Protein AF-A0AAP0M4V3-F1 (afdb_monomer)

Mean predicted aligned error: 17.69 Å

Structure (mmCIF, N/CA/C/O backbone):
data_AF-A0AAP0M4V3-F1
#
_entry.id   AF-A0AAP0M4V3-F1
#
loop_
_atom_site.group_PDB
_atom_site.id
_atom_site.type_symbol
_atom_site.label_atom_id
_atom_site.label_alt_id
_atom_site.label_comp_id
_atom_site.label_asym_id
_atom_site.label_entity_id
_atom_site.label_seq_id
_atom_site.pdbx_PDB_ins_code
_atom_site.Cartn_x
_atom_site.Cartn_y
_atom_site.Cartn_z
_atom_site.occupancy
_atom_site.B_iso_or_equiv
_atom_site.auth_seq_id
_atom_site.auth_comp_id
_atom_site.auth_asym_id
_atom_site.auth_atom_id
_atom_site.pdbx_PDB_model_num
ATOM 1 N N . MET A 1 1 ? 2.201 -37.144 -4.167 1.00 40.31 1 MET A N 1
ATOM 2 C CA . MET A 1 1 ? 2.549 -35.732 -4.451 1.00 40.31 1 MET A CA 1
ATOM 3 C C . MET A 1 1 ? 3.069 -34.953 -3.231 1.00 40.31 1 MET A C 1
ATOM 5 O O . MET A 1 1 ? 3.529 -33.841 -3.431 1.00 40.31 1 MET A O 1
ATOM 9 N N . ASN A 1 2 ? 3.127 -35.525 -2.013 1.00 32.38 2 ASN A N 1
ATOM 10 C CA . ASN A 1 2 ? 3.538 -34.787 -0.800 1.00 32.38 2 ASN A CA 1
ATOM 11 C C . ASN A 1 2 ? 5.056 -34.747 -0.514 1.00 32.38 2 ASN A C 1
ATOM 13 O O . ASN A 1 2 ? 5.498 -33.874 0.221 1.00 32.38 2 ASN A O 1
ATOM 17 N N . ASN A 1 3 ? 5.880 -35.606 -1.130 1.00 28.06 3 ASN A N 1
ATOM 18 C CA . ASN A 1 3 ? 7.328 -35.626 -0.847 1.00 28.06 3 ASN A CA 1
ATOM 19 C C . ASN A 1 3 ? 8.138 -34.566 -1.617 1.00 28.06 3 ASN A C 1
ATOM 21 O O . ASN A 1 3 ? 9.244 -34.238 -1.208 1.00 28.06 3 ASN A O 1
ATOM 25 N N . HIS A 1 4 ? 7.597 -33.986 -2.696 1.00 31.80 4 HIS A N 1
ATOM 26 C CA . HIS A 1 4 ? 8.302 -32.944 -3.455 1.00 31.80 4 HIS A CA 1
ATOM 27 C C . HIS A 1 4 ? 8.171 -31.542 -2.838 1.00 31.80 4 HIS A C 1
ATOM 29 O O . HIS A 1 4 ? 9.088 -30.742 -2.991 1.00 31.80 4 HIS A O 1
ATOM 35 N N . LEU A 1 5 ? 7.086 -31.245 -2.107 1.00 36.19 5 LEU A N 1
ATOM 36 C CA . LEU A 1 5 ? 6.945 -29.967 -1.392 1.00 36.19 5 LEU A CA 1
ATOM 37 C C . LEU A 1 5 ? 7.932 -29.851 -0.220 1.00 36.19 5 LEU A C 1
ATOM 39 O O . LEU A 1 5 ? 8.479 -28.775 0.005 1.00 36.19 5 LEU A O 1
ATOM 43 N N . PHE A 1 6 ? 8.202 -30.958 0.479 1.00 33.81 6 PHE A N 1
ATOM 44 C CA . PHE A 1 6 ? 9.084 -30.965 1.649 1.00 33.81 6 PHE A CA 1
ATOM 45 C C . PHE A 1 6 ? 10.558 -30.751 1.266 1.00 33.81 6 PHE A C 1
ATOM 47 O O . PHE A 1 6 ? 11.227 -29.902 1.845 1.00 33.81 6 PHE A O 1
ATOM 54 N N . VAL A 1 7 ? 11.037 -31.435 0.218 1.00 36.97 7 VAL A N 1
ATOM 55 C CA . VAL A 1 7 ? 12.431 -31.324 -0.262 1.00 36.97 7 VAL A CA 1
ATOM 56 C C . VAL A 1 7 ? 12.736 -29.929 -0.834 1.00 36.97 7 VAL A C 1
ATOM 58 O O . VAL A 1 7 ? 13.848 -29.429 -0.689 1.00 36.97 7 VAL A O 1
ATOM 61 N N . LEU A 1 8 ? 11.741 -29.251 -1.416 1.00 39.19 8 LEU A N 1
ATOM 62 C CA . LEU A 1 8 ? 11.894 -27.901 -1.976 1.00 39.19 8 LEU A CA 1
ATOM 63 C C . LEU A 1 8 ? 11.766 -26.781 -0.926 1.00 39.19 8 LEU A C 1
ATOM 65 O O . LEU A 1 8 ? 12.356 -25.715 -1.104 1.00 39.19 8 LEU A O 1
ATOM 69 N N . CYS A 1 9 ? 11.040 -26.998 0.179 1.00 38.00 9 CYS A N 1
ATOM 70 C CA . CYS A 1 9 ? 11.105 -26.095 1.335 1.00 38.00 9 CYS A CA 1
ATOM 71 C C . CYS A 1 9 ? 12.474 -26.166 2.018 1.00 38.00 9 CYS A C 1
ATOM 73 O O . CYS A 1 9 ? 13.000 -25.126 2.409 1.00 38.00 9 CYS A O 1
ATOM 75 N N . SER A 1 10 ? 13.095 -27.350 2.076 1.00 41.62 10 SER A N 1
ATOM 76 C CA . SER A 1 10 ? 14.462 -27.493 2.580 1.00 41.62 10 SER A CA 1
ATOM 77 C C . SER A 1 10 ? 15.468 -26.674 1.773 1.00 41.62 10 SER A C 1
ATOM 79 O O . SER A 1 10 ? 16.358 -26.097 2.369 1.00 41.62 10 SER A O 1
ATOM 81 N N . GLU A 1 11 ? 15.333 -26.520 0.453 1.00 42.53 11 GLU A N 1
ATOM 82 C CA . GLU A 1 11 ? 16.276 -25.695 -0.326 1.00 42.53 11 GLU A CA 1
ATOM 83 C C . GLU A 1 11 ? 16.188 -24.189 -0.021 1.00 42.53 11 GLU A C 1
ATOM 85 O O . GLU A 1 11 ? 17.202 -23.499 -0.093 1.00 42.53 11 GLU A O 1
ATOM 90 N N . LEU A 1 12 ? 15.012 -23.670 0.356 1.00 43.31 12 LEU A N 1
ATOM 91 C CA . LEU A 1 12 ? 14.856 -22.269 0.779 1.00 43.31 12 LEU A CA 1
ATOM 92 C C . LEU A 1 12 ? 15.229 -22.064 2.256 1.00 43.31 12 LEU A C 1
ATOM 94 O O . LEU A 1 12 ? 15.867 -21.066 2.579 1.00 43.31 12 LEU A O 1
ATOM 98 N N . LEU A 1 13 ? 14.897 -23.021 3.127 1.00 43.75 13 LEU A N 1
ATOM 99 C CA . LEU A 1 13 ? 15.265 -23.006 4.550 1.00 43.75 13 LEU A CA 1
ATOM 100 C C . LEU A 1 13 ? 16.761 -23.304 4.770 1.00 43.75 13 LEU A C 1
ATOM 102 O O . LEU A 1 13 ? 17.379 -22.758 5.678 1.00 43.75 13 LEU A O 1
ATOM 106 N N . ASN A 1 14 ? 17.405 -24.090 3.903 1.00 40.88 14 ASN A N 1
ATOM 107 C CA . ASN A 1 14 ? 18.847 -24.354 3.978 1.00 40.88 14 ASN A CA 1
ATOM 108 C C . ASN A 1 14 ? 19.677 -23.092 3.690 1.00 40.88 14 ASN A C 1
ATOM 110 O O . ASN A 1 14 ? 20.791 -22.970 4.202 1.00 40.88 14 ASN A O 1
ATOM 114 N N . TYR A 1 15 ? 19.138 -22.112 2.955 1.00 39.09 15 TYR A N 1
ATOM 115 C CA . TYR A 1 15 ? 19.766 -20.790 2.850 1.00 39.09 15 TYR A CA 1
ATOM 116 C C . TYR A 1 15 ? 19.753 -20.028 4.189 1.00 39.09 15 TYR A C 1
ATOM 118 O O . TYR A 1 15 ? 20.695 -19.282 4.455 1.00 39.09 15 TYR A O 1
ATOM 126 N N . GLU A 1 16 ? 18.761 -20.250 5.060 1.00 37.00 16 GLU A N 1
ATOM 127 C CA . GLU A 1 16 ? 18.712 -19.657 6.408 1.00 37.00 16 GLU A CA 1
ATOM 128 C C . GLU A 1 16 ? 19.732 -20.311 7.358 1.00 37.00 16 GLU A C 1
ATOM 130 O O . GLU A 1 16 ? 20.314 -19.639 8.208 1.00 37.00 16 GLU A O 1
ATOM 135 N N . THR A 1 17 ? 20.060 -21.595 7.162 1.00 34.75 17 THR A N 1
ATOM 136 C CA . THR A 1 17 ? 21.096 -22.277 7.968 1.00 34.75 17 THR A CA 1
ATOM 137 C C . THR A 1 17 ? 22.531 -21.833 7.655 1.00 34.75 17 THR A C 1
ATOM 139 O O . THR A 1 17 ? 23.423 -22.015 8.482 1.00 34.75 17 THR A O 1
ATOM 142 N N . PHE A 1 18 ? 22.772 -21.190 6.505 1.00 32.44 18 PHE A N 1
ATOM 143 C CA . PHE A 1 18 ? 24.094 -20.647 6.159 1.00 32.44 18 PHE A CA 1
ATOM 144 C C . PHE A 1 18 ? 24.380 -19.285 6.818 1.00 32.44 18 PHE A C 1
ATOM 146 O O . PHE A 1 18 ? 25.528 -18.837 6.857 1.00 32.44 18 PHE A O 1
ATOM 153 N N . THR A 1 19 ? 23.361 -18.637 7.392 1.00 38.88 19 THR A N 1
ATOM 154 C CA . THR A 1 19 ? 23.524 -17.471 8.268 1.00 38.88 19 THR A CA 1
ATOM 155 C C . THR A 1 19 ? 23.627 -17.940 9.716 1.00 38.88 19 THR A C 1
ATOM 157 O O . THR A 1 19 ? 22.648 -17.970 10.453 1.00 38.88 19 THR A O 1
ATOM 160 N N . GLY A 1 20 ? 24.828 -18.362 10.116 1.00 34.50 20 GLY A N 1
ATOM 161 C CA . GLY A 1 20 ? 25.091 -18.949 11.427 1.00 34.50 20 GLY A CA 1
ATOM 162 C C . GLY A 1 20 ? 24.580 -18.113 12.606 1.00 34.50 20 GLY A C 1
ATOM 163 O O . GLY A 1 20 ? 25.099 -17.034 12.886 1.00 34.50 20 GLY A O 1
ATOM 164 N N . LYS A 1 21 ? 23.600 -18.672 13.319 1.00 31.06 21 LYS A N 1
ATOM 165 C CA . LYS A 1 21 ? 23.393 -18.643 14.775 1.00 31.06 21 LYS A CA 1
ATOM 166 C C . LYS A 1 21 ? 22.327 -19.706 15.078 1.00 31.06 21 LYS A C 1
ATOM 168 O O . LYS A 1 21 ? 21.297 -19.718 14.422 1.00 31.06 21 LYS A O 1
ATOM 173 N N . TYR A 1 22 ? 22.606 -20.562 16.063 1.00 28.06 22 TYR A N 1
ATOM 174 C CA . TYR A 1 22 ? 21.835 -21.739 16.510 1.00 28.06 22 TYR A CA 1
ATOM 175 C C . TYR A 1 22 ? 22.067 -23.025 15.696 1.00 28.06 22 TYR A C 1
ATOM 177 O O . TYR A 1 22 ? 21.390 -23.314 14.717 1.00 28.06 22 TYR A O 1
ATOM 185 N N . ALA A 1 23 ? 23.037 -23.824 16.151 1.00 24.30 23 ALA A N 1
ATOM 186 C CA . ALA A 1 23 ? 23.144 -25.235 15.799 1.00 24.30 23 ALA A CA 1
ATOM 187 C C . ALA A 1 23 ? 22.183 -26.034 16.693 1.00 24.30 23 ALA A C 1
ATOM 189 O O . ALA A 1 23 ? 22.304 -25.978 17.916 1.00 24.30 23 ALA A O 1
ATOM 190 N N . VAL A 1 24 ? 21.248 -26.768 16.092 1.00 27.89 24 VAL A N 1
ATOM 191 C CA . VAL A 1 24 ? 20.487 -27.825 16.770 1.00 27.89 24 VAL A CA 1
ATOM 192 C C . VAL A 1 24 ? 20.831 -29.132 16.069 1.00 27.89 24 VAL A C 1
ATOM 194 O O . VAL A 1 24 ? 20.554 -29.314 14.886 1.00 27.89 24 VAL A O 1
ATOM 197 N N . THR A 1 25 ? 21.507 -30.011 16.799 1.00 23.36 25 THR A N 1
ATOM 198 C CA . THR A 1 25 ? 21.799 -31.394 16.426 1.00 23.36 25 THR A CA 1
ATOM 199 C C . THR A 1 25 ? 20.491 -32.178 16.328 1.00 23.36 25 THR A C 1
ATOM 201 O O . THR A 1 25 ? 19.715 -32.201 17.279 1.00 23.36 25 THR A O 1
ATOM 204 N N . ILE A 1 26 ? 20.250 -32.831 15.190 1.00 28.89 26 ILE A N 1
ATOM 205 C CA . ILE A 1 26 ? 19.141 -33.775 15.008 1.00 28.89 26 ILE A CA 1
ATOM 206 C C . ILE A 1 26 ? 19.755 -35.170 14.861 1.00 28.89 26 ILE A C 1
ATOM 208 O O . ILE A 1 26 ? 20.420 -35.453 13.865 1.00 28.89 26 ILE A O 1
ATOM 212 N N . GLU A 1 27 ? 19.552 -36.027 15.862 1.00 23.23 27 GLU A N 1
ATOM 213 C CA . GLU A 1 27 ? 19.771 -37.474 15.748 1.00 23.23 27 GLU A CA 1
ATOM 214 C C . GLU A 1 27 ? 18.573 -38.137 15.035 1.00 23.23 27 GLU A C 1
ATOM 216 O O . GLU A 1 27 ? 17.438 -37.672 15.189 1.00 23.23 27 GLU A O 1
ATOM 221 N N . PRO A 1 28 ? 18.779 -39.207 14.244 1.00 27.05 28 PRO A N 1
ATOM 222 C CA . PRO A 1 28 ? 17.706 -39.848 13.486 1.00 27.05 28 PRO A CA 1
ATOM 223 C C . PRO A 1 28 ? 16.912 -40.849 14.350 1.00 27.05 28 PRO A C 1
ATOM 225 O O . PRO A 1 28 ? 17.520 -41.570 15.145 1.00 27.05 28 PRO A O 1
ATOM 228 N N . PRO A 1 29 ? 15.578 -40.980 14.182 1.00 29.59 29 PRO A N 1
ATOM 229 C CA . PRO A 1 29 ? 14.817 -41.999 14.886 1.00 29.59 29 PRO A CA 1
ATOM 230 C C . PRO A 1 29 ? 14.773 -43.329 14.120 1.00 29.59 29 PRO A C 1
ATOM 232 O O . PRO A 1 29 ? 14.753 -43.391 12.891 1.00 29.59 29 PRO A O 1
ATOM 235 N N . VAL A 1 30 ? 14.743 -44.386 14.926 1.00 28.41 30 VAL A N 1
ATOM 236 C CA . VAL A 1 30 ? 14.751 -45.814 14.603 1.00 28.41 30 VAL A CA 1
ATOM 237 C C . VAL A 1 30 ? 13.404 -46.284 14.034 1.00 28.41 30 VAL A C 1
ATOM 239 O O . VAL A 1 30 ? 12.341 -45.951 14.556 1.00 28.41 30 VAL A O 1
ATOM 242 N N . ASP A 1 31 ? 13.473 -47.113 12.991 1.00 26.34 31 ASP A N 1
ATOM 243 C CA . ASP A 1 31 ? 12.357 -47.817 12.353 1.00 26.34 31 ASP A CA 1
ATOM 244 C C . ASP A 1 31 ? 11.609 -48.761 13.309 1.00 26.34 31 ASP A C 1
ATOM 246 O O . ASP A 1 31 ? 12.207 -49.677 13.869 1.00 26.34 31 ASP A O 1
ATOM 250 N N . THR A 1 32 ? 10.275 -48.670 13.360 1.00 26.78 32 THR A N 1
ATOM 251 C CA . THR A 1 32 ? 9.412 -49.844 13.595 1.00 26.78 32 THR A CA 1
ATOM 252 C C . THR A 1 32 ? 8.098 -49.737 12.811 1.00 26.78 32 THR A C 1
ATOM 254 O O . THR A 1 32 ? 7.367 -48.753 12.873 1.00 26.78 32 THR A O 1
ATOM 257 N N . LYS A 1 33 ? 7.812 -50.785 12.030 1.00 26.52 33 LYS A N 1
ATOM 258 C CA . LYS A 1 33 ? 6.595 -50.990 11.229 1.00 26.52 33 LYS A CA 1
ATOM 259 C C . LYS A 1 33 ? 5.472 -51.579 12.090 1.00 26.52 33 LYS A C 1
ATOM 261 O O . LYS A 1 33 ? 5.744 -52.505 12.845 1.00 26.52 33 LYS A O 1
ATOM 266 N N . SER A 1 34 ? 4.210 -51.218 11.831 1.00 25.02 34 SER A N 1
ATOM 267 C CA . SER A 1 34 ? 3.118 -52.207 11.696 1.00 25.02 34 SER A CA 1
ATOM 268 C C . SER A 1 34 ? 1.842 -51.618 11.064 1.00 25.02 34 SER A C 1
ATOM 270 O O . SER A 1 34 ? 1.468 -50.473 11.290 1.00 25.02 34 SER A O 1
ATOM 272 N N . ASN A 1 35 ? 1.226 -52.443 10.212 1.00 23.08 35 ASN A N 1
ATOM 273 C CA . ASN A 1 35 ? -0.008 -52.260 9.440 1.00 23.08 35 ASN A CA 1
ATOM 274 C C . ASN A 1 35 ? -1.262 -52.609 10.256 1.00 23.08 35 ASN A C 1
ATOM 276 O O . ASN A 1 35 ? -1.186 -53.559 11.027 1.00 23.08 35 ASN A O 1
ATOM 280 N N . THR A 1 36 ? -2.414 -51.992 9.932 1.00 25.38 36 THR A N 1
ATOM 281 C CA . THR A 1 36 ? -3.806 -52.533 9.753 1.00 25.38 36 THR A CA 1
ATOM 282 C C . THR A 1 36 ? -4.828 -51.400 10.020 1.00 25.38 36 THR A C 1
ATOM 284 O O . THR A 1 36 ? -4.549 -50.540 10.834 1.00 25.38 36 THR A O 1
ATOM 287 N N . ALA A 1 37 ? -6.003 -51.226 9.398 1.00 25.44 37 ALA A N 1
ATOM 288 C CA . ALA A 1 37 ? -6.847 -52.011 8.502 1.00 25.44 37 ALA A CA 1
ATOM 289 C C . ALA A 1 37 ? -7.753 -51.090 7.637 1.00 25.44 37 ALA A C 1
ATOM 291 O O . ALA A 1 37 ? -7.963 -49.918 7.933 1.00 25.44 37 ALA A O 1
ATOM 292 N N . ARG A 1 38 ? -8.305 -51.676 6.566 1.00 22.48 38 ARG A N 1
ATOM 293 C CA . ARG A 1 38 ? -9.283 -51.144 5.592 1.00 22.48 38 ARG A CA 1
ATOM 294 C C . ARG A 1 38 ? -10.721 -51.068 6.138 1.00 22.48 38 ARG A C 1
ATOM 296 O O . ARG A 1 38 ? -11.063 -51.938 6.933 1.00 22.48 38 ARG A O 1
ATOM 303 N N . LYS A 1 39 ? -11.551 -50.214 5.493 1.00 24.64 39 LYS A N 1
ATOM 304 C CA . LYS A 1 39 ? -13.007 -50.309 5.126 1.00 24.64 39 LYS A CA 1
ATOM 305 C C . LYS A 1 39 ? -13.738 -48.985 5.459 1.00 24.64 39 LYS A C 1
ATOM 307 O O . LYS A 1 39 ? -13.523 -48.474 6.541 1.00 24.64 39 LYS A O 1
ATOM 312 N N . LEU A 1 40 ? -14.566 -48.334 4.627 1.00 24.06 40 LEU A N 1
ATOM 313 C CA . LEU A 1 40 ? -15.441 -48.732 3.511 1.00 24.06 40 LEU A CA 1
ATOM 314 C C . LEU A 1 40 ? -15.683 -47.560 2.524 1.00 24.06 40 LEU A C 1
ATOM 316 O O . LEU A 1 40 ? -15.735 -46.404 2.927 1.00 24.06 40 LEU A O 1
ATOM 320 N N . LEU A 1 41 ? -15.901 -47.903 1.248 1.00 22.89 41 LEU A N 1
ATOM 321 C CA . LEU A 1 41 ? -16.577 -47.096 0.213 1.00 22.89 41 LEU A CA 1
ATOM 322 C C . LEU A 1 41 ? -18.113 -47.211 0.367 1.00 22.89 41 LEU A C 1
ATOM 324 O O . LEU A 1 41 ? -18.576 -48.196 0.948 1.00 22.89 41 LEU A O 1
ATOM 328 N N . PRO A 1 42 ? -18.903 -46.273 -0.195 1.00 22.58 42 PRO A N 1
ATOM 329 C CA . PRO A 1 42 ? -19.468 -46.533 -1.527 1.00 22.58 42 PRO A CA 1
ATOM 330 C C . PRO A 1 42 ? -19.478 -45.317 -2.484 1.00 22.58 42 PRO A C 1
ATOM 332 O O . PRO A 1 42 ? -19.447 -44.158 -2.091 1.00 22.58 42 PRO A O 1
ATOM 335 N N . SER A 1 43 ? -19.556 -45.640 -3.772 1.00 22.12 43 SER A N 1
ATOM 336 C CA . SER A 1 43 ? -19.860 -44.828 -4.970 1.00 22.12 43 SER A CA 1
ATOM 337 C C . SER A 1 43 ? -20.919 -45.641 -5.764 1.00 22.12 43 SER A C 1
ATOM 339 O O . SER A 1 43 ? -21.064 -46.816 -5.403 1.00 22.12 43 SER A O 1
ATOM 341 N N . PRO A 1 44 ? -21.625 -45.191 -6.836 1.00 33.84 44 PRO A N 1
ATOM 342 C CA . PRO A 1 44 ? -21.685 -43.888 -7.538 1.00 33.84 44 PRO A CA 1
ATOM 343 C C . PRO A 1 44 ? -23.134 -43.370 -7.775 1.00 33.84 44 PRO A C 1
ATOM 345 O O . PRO A 1 44 ? -24.080 -44.142 -7.701 1.00 33.84 44 PRO A O 1
ATOM 348 N N . MET A 1 45 ? -23.325 -42.110 -8.205 1.00 21.34 45 MET A N 1
ATOM 349 C CA . MET A 1 45 ? -24.282 -41.794 -9.292 1.00 21.34 45 MET A CA 1
ATOM 350 C C . MET A 1 45 ? -24.144 -40.365 -9.858 1.00 21.34 45 MET A C 1
ATOM 352 O O . MET A 1 45 ? -24.260 -39.372 -9.151 1.00 21.34 45 MET A O 1
ATOM 356 N N . ALA A 1 46 ? -23.896 -40.351 -11.171 1.00 21.50 46 ALA A N 1
ATOM 357 C CA . ALA A 1 46 ? -24.347 -39.467 -12.249 1.00 21.50 46 ALA A CA 1
ATOM 358 C C . ALA A 1 46 ? -24.452 -37.932 -12.090 1.00 21.50 46 ALA A C 1
ATOM 360 O O . ALA A 1 46 ? -25.262 -37.368 -11.363 1.00 21.50 46 ALA A O 1
ATOM 361 N N . PHE A 1 47 ? -23.687 -37.305 -12.986 1.00 22.06 47 PHE A N 1
ATOM 362 C CA . PHE A 1 47 ? -23.702 -35.940 -13.496 1.00 22.06 47 PHE A CA 1
ATOM 363 C C . PHE A 1 47 ? -25.081 -35.360 -13.844 1.00 22.06 47 PHE A C 1
ATOM 365 O O . PHE A 1 47 ? -25.865 -35.962 -14.575 1.00 22.06 47 PHE A O 1
ATOM 372 N N . THR A 1 48 ? -25.267 -34.085 -13.502 1.00 21.42 48 THR A N 1
ATOM 373 C CA . THR A 1 48 ? -26.050 -33.135 -14.306 1.00 21.42 48 THR A CA 1
ATOM 374 C C . THR A 1 48 ? -25.385 -31.757 -14.270 1.00 21.42 48 THR A C 1
ATOM 376 O O . THR A 1 48 ? -24.970 -31.267 -13.221 1.00 21.42 48 THR A O 1
ATOM 379 N N . LEU A 1 49 ? -25.221 -31.172 -15.459 1.00 23.23 49 LEU A N 1
ATOM 380 C CA . LEU A 1 49 ? -24.608 -29.872 -15.732 1.00 23.23 49 LEU A CA 1
ATOM 381 C C . LEU A 1 49 ? -25.298 -28.731 -14.974 1.00 23.23 49 LEU A C 1
ATOM 383 O O . LEU A 1 49 ? -26.489 -28.507 -15.178 1.00 23.23 49 LEU A O 1
ATOM 387 N N . ILE A 1 50 ? -24.522 -27.908 -14.261 1.00 21.56 50 ILE A N 1
ATOM 388 C CA . ILE A 1 50 ? -24.861 -26.499 -14.015 1.00 21.56 50 ILE A CA 1
ATOM 389 C C . ILE A 1 50 ? -23.591 -25.651 -14.163 1.00 21.56 50 ILE A C 1
ATOM 391 O O . ILE A 1 50 ? -22.658 -25.742 -13.366 1.00 21.56 50 ILE A O 1
ATOM 395 N N . ASN A 1 51 ? -23.585 -24.798 -15.188 1.00 23.88 51 ASN A N 1
ATOM 396 C CA . ASN A 1 51 ? -22.642 -23.696 -15.361 1.00 23.88 51 ASN A CA 1
ATOM 397 C C . ASN A 1 51 ? -22.648 -22.789 -14.118 1.00 23.88 51 ASN A C 1
ATOM 399 O O . ASN A 1 51 ? -23.684 -22.217 -13.776 1.00 23.88 51 ASN A O 1
ATOM 403 N N . ARG A 1 52 ? -21.494 -22.593 -13.470 1.00 22.78 52 ARG A N 1
ATOM 404 C CA . ARG A 1 52 ? -21.297 -21.524 -12.479 1.00 22.78 52 ARG A CA 1
ATOM 405 C C . ARG A 1 52 ? -20.106 -20.658 -12.863 1.00 22.78 52 ARG A C 1
ATOM 407 O O . ARG A 1 52 ? -18.951 -20.994 -12.635 1.00 22.78 52 ARG A O 1
ATOM 414 N N . THR A 1 53 ? -20.447 -19.517 -13.443 1.00 23.69 53 THR A N 1
ATOM 415 C CA . THR A 1 53 ? -19.617 -18.325 -13.577 1.00 23.69 53 THR A CA 1
ATOM 416 C C . THR A 1 53 ? -19.154 -17.836 -12.205 1.00 23.69 53 THR A C 1
ATOM 418 O O . THR A 1 53 ? -19.958 -17.644 -11.290 1.00 23.69 53 THR A O 1
ATOM 421 N N . THR A 1 54 ? -17.852 -17.614 -12.087 1.00 25.41 54 THR A N 1
ATOM 422 C CA . THR A 1 54 ? -17.158 -17.002 -10.956 1.00 25.41 54 THR A CA 1
ATOM 423 C C . THR A 1 54 ? -17.625 -15.559 -10.732 1.00 25.41 54 THR A C 1
ATOM 425 O O . THR A 1 54 ? -17.644 -14.739 -11.649 1.00 25.41 54 THR A O 1
ATOM 428 N N . ARG A 1 55 ? -18.016 -15.246 -9.490 1.00 23.25 55 ARG A N 1
ATOM 429 C CA . ARG A 1 55 ? -18.325 -13.887 -9.026 1.00 23.25 55 ARG A CA 1
ATOM 430 C C . ARG A 1 55 ? -17.029 -13.164 -8.662 1.00 23.25 55 ARG A C 1
ATOM 432 O O . ARG A 1 55 ? -16.316 -13.590 -7.760 1.00 23.25 55 ARG A O 1
ATOM 439 N N . HIS A 1 56 ? -16.779 -12.052 -9.344 1.00 24.55 56 HIS A N 1
ATOM 440 C CA . HIS A 1 56 ? -15.831 -11.015 -8.954 1.00 24.55 56 HIS A CA 1
ATOM 441 C C . HIS A 1 56 ? -16.545 -9.899 -8.169 1.00 24.55 56 HIS A C 1
ATOM 443 O O . HIS A 1 56 ? -17.686 -9.561 -8.469 1.00 24.55 56 HIS A O 1
ATOM 449 N N . SER A 1 57 ? -15.809 -9.319 -7.214 1.00 23.78 57 SER A N 1
ATOM 450 C CA . SER A 1 57 ? -15.871 -7.930 -6.722 1.00 23.78 57 SER A CA 1
ATOM 451 C C . SER A 1 57 ? -17.218 -7.363 -6.243 1.00 23.78 57 SER A C 1
ATOM 453 O O . SER A 1 57 ? -18.076 -6.992 -7.043 1.00 23.78 57 SER A O 1
ATOM 455 N N . VAL A 1 58 ? -17.334 -7.123 -4.933 1.00 22.05 58 VAL A N 1
ATOM 456 C CA . VAL A 1 58 ? -18.356 -6.240 -4.350 1.00 22.05 58 VAL A CA 1
ATOM 457 C C . VAL A 1 58 ? -17.674 -5.001 -3.773 1.00 22.05 58 VAL A C 1
ATOM 459 O O . VAL A 1 58 ? -17.179 -5.025 -2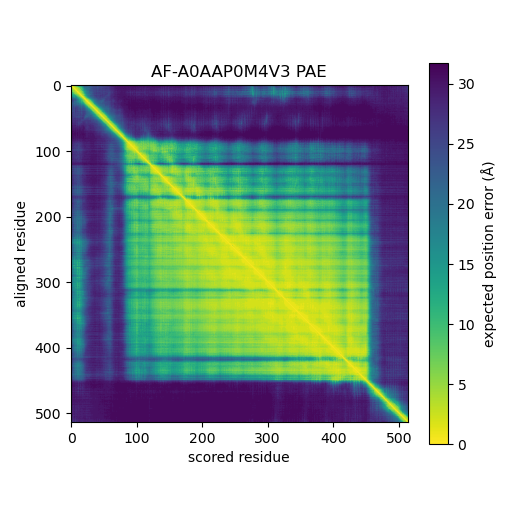.659 1.00 22.05 58 VAL A O 1
ATOM 462 N N . PHE A 1 59 ? -17.670 -3.919 -4.547 1.00 26.16 59 PHE A N 1
ATOM 463 C CA . PHE A 1 59 ? -17.815 -2.541 -4.065 1.00 26.16 59 PHE A CA 1
ATOM 464 C C . PHE A 1 59 ? -18.421 -1.738 -5.219 1.00 26.16 59 PHE A C 1
ATOM 466 O O . PHE A 1 59 ? -17.734 -1.068 -5.985 1.00 26.16 59 PHE A O 1
ATOM 473 N N . ALA A 1 60 ? -19.738 -1.854 -5.384 1.00 23.12 60 ALA A N 1
ATOM 474 C CA . ALA A 1 60 ? -20.500 -0.989 -6.268 1.00 23.12 60 ALA A CA 1
ATOM 475 C C . ALA A 1 60 ? -21.861 -0.668 -5.649 1.00 23.12 60 ALA A C 1
ATOM 477 O O . ALA A 1 60 ? -22.548 -1.523 -5.095 1.00 23.12 60 ALA A O 1
ATOM 478 N N . LYS A 1 61 ? -22.185 0.621 -5.745 1.00 25.86 61 LYS A N 1
ATOM 479 C CA . LYS A 1 61 ? -23.435 1.297 -5.401 1.00 25.86 61 LYS A CA 1
ATOM 480 C C . LYS A 1 61 ? -24.673 0.473 -5.767 1.00 25.86 61 LYS A C 1
ATOM 482 O O . LYS A 1 61 ? -24.843 0.130 -6.929 1.00 25.86 61 LYS A O 1
ATOM 487 N N . ASN A 1 62 ? -25.598 0.335 -4.820 1.00 22.39 62 ASN A N 1
ATOM 488 C CA . ASN A 1 62 ? -26.997 0.035 -5.108 1.00 22.39 62 ASN A CA 1
ATOM 489 C C . ASN A 1 62 ? -27.883 1.177 -4.595 1.00 22.39 62 ASN A C 1
ATOM 491 O O . ASN A 1 62 ? -27.961 1.431 -3.395 1.00 22.39 62 ASN A O 1
ATOM 495 N N . ARG A 1 63 ? -28.587 1.842 -5.516 1.00 23.83 63 ARG A N 1
ATOM 496 C CA . ARG A 1 63 ? -29.911 2.418 -5.259 1.00 23.83 63 ARG A CA 1
ATOM 497 C C . ARG A 1 63 ? -30.846 1.983 -6.382 1.00 23.83 63 ARG A C 1
ATOM 499 O O . ARG A 1 63 ? -30.479 2.006 -7.552 1.00 23.83 63 ARG A O 1
ATOM 506 N N . PHE A 1 64 ? -32.010 1.532 -5.941 1.00 24.28 64 PHE A N 1
ATOM 507 C CA . PHE A 1 64 ? -33.025 0.765 -6.645 1.00 24.28 64 PHE A CA 1
ATOM 508 C C . PHE A 1 64 ? -33.876 1.598 -7.619 1.00 24.28 64 PHE A C 1
ATOM 510 O O . PHE A 1 64 ? -34.089 2.792 -7.410 1.00 24.28 64 PHE A O 1
ATOM 517 N N . PHE A 1 65 ? -34.391 0.919 -8.649 1.00 20.83 65 PHE A N 1
ATOM 518 C CA . PHE A 1 65 ? -35.439 1.363 -9.576 1.00 20.83 65 PHE A CA 1
ATOM 519 C C . PHE A 1 65 ? -36.842 1.096 -8.997 1.00 20.83 65 PHE A C 1
ATOM 521 O O . PHE A 1 65 ? -37.059 0.046 -8.400 1.00 20.83 65 PHE A O 1
ATOM 528 N N . PHE A 1 66 ? -37.808 1.976 -9.287 1.00 23.16 66 PHE A N 1
ATOM 529 C CA . PHE A 1 66 ? -39.242 1.648 -9.318 1.00 23.16 66 PHE A CA 1
ATOM 530 C C . PHE A 1 66 ? -39.903 2.232 -10.578 1.00 23.16 66 PHE A C 1
ATOM 532 O O . PHE A 1 66 ? -39.495 3.275 -11.089 1.00 23.16 66 PHE A O 1
ATOM 539 N N . SER A 1 67 ? -40.896 1.499 -11.085 1.00 19.69 67 SER A N 1
ATOM 540 C CA . SER A 1 67 ? -41.473 1.549 -12.434 1.00 19.69 67 SER A CA 1
ATOM 541 C C . SER A 1 67 ? -42.888 2.170 -12.483 1.00 19.69 67 SER A C 1
ATOM 543 O O . SER A 1 67 ? -43.702 1.906 -11.609 1.00 19.69 67 SER A O 1
ATOM 545 N N . THR A 1 68 ? -43.147 2.939 -13.557 1.00 22.98 68 THR A N 1
ATOM 546 C CA . THR A 1 68 ? -44.383 3.123 -14.384 1.00 22.98 68 THR A CA 1
ATOM 547 C C . THR A 1 68 ? -45.790 3.461 -13.801 1.00 22.98 68 THR A C 1
ATOM 549 O O . THR A 1 68 ? -46.473 2.587 -13.290 1.00 22.98 68 THR A O 1
ATOM 552 N N . LYS A 1 69 ? -46.223 4.726 -14.050 1.00 26.42 69 LYS A N 1
ATOM 553 C CA . LYS A 1 69 ? -47.520 5.363 -14.506 1.00 26.42 69 LYS A CA 1
ATOM 554 C C . LYS A 1 69 ? -48.832 4.531 -14.678 1.00 26.42 69 LYS A C 1
ATOM 556 O O . LYS A 1 69 ? -48.698 3.382 -15.086 1.00 26.42 69 LYS A O 1
ATOM 561 N N . PRO A 1 70 ? -50.080 5.109 -14.550 1.00 25.95 70 PRO A N 1
ATOM 562 C CA . PRO A 1 70 ? -50.599 6.208 -15.428 1.00 25.95 70 PRO A CA 1
ATOM 563 C C . PRO A 1 70 ? -51.669 7.253 -14.925 1.00 25.95 70 PRO A C 1
ATOM 565 O O . PRO A 1 70 ? -52.431 7.006 -14.005 1.00 25.95 70 PRO A O 1
ATOM 568 N N . TYR A 1 71 ? -51.693 8.399 -15.649 1.00 21.95 71 TYR A N 1
ATOM 569 C CA . TYR A 1 71 ? -52.733 9.406 -16.051 1.00 21.95 71 TYR A CA 1
ATOM 570 C C . TYR A 1 71 ? -53.690 10.213 -15.109 1.00 21.95 71 TYR A C 1
ATOM 572 O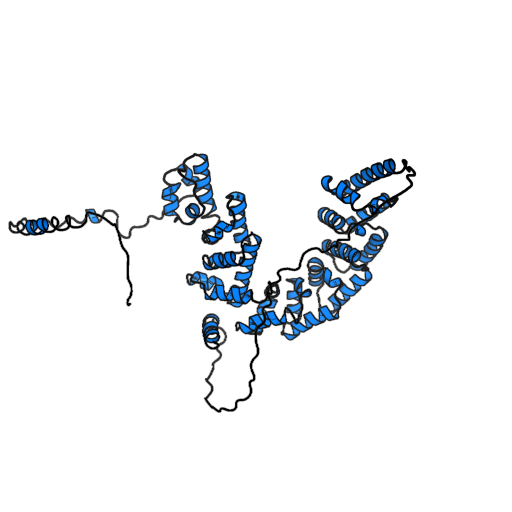 O . TYR A 1 71 ? -54.543 9.635 -14.457 1.00 21.95 71 TYR A O 1
ATOM 580 N N . ASN A 1 72 ? -53.617 11.564 -15.274 1.00 22.22 72 ASN A N 1
ATOM 581 C CA . ASN A 1 72 ? -54.617 12.684 -15.249 1.00 22.22 72 ASN A CA 1
ATOM 582 C C . ASN A 1 72 ? -55.648 12.830 -14.097 1.00 22.22 72 ASN A C 1
ATOM 584 O O . ASN A 1 72 ? -56.183 11.851 -13.617 1.00 22.22 72 ASN A O 1
ATOM 588 N N . SER A 1 73 ? -56.074 14.018 -13.630 1.00 22.69 73 SER A N 1
ATOM 589 C CA . SER A 1 73 ? -56.079 15.406 -14.149 1.00 22.69 73 SER A CA 1
ATOM 590 C C . SER A 1 73 ? -56.493 16.405 -13.039 1.00 22.69 73 SER A C 1
ATOM 592 O O . SER A 1 73 ? -57.152 15.984 -12.096 1.00 22.69 73 SER A O 1
ATOM 594 N N . GLN A 1 74 ? -56.237 17.714 -13.259 1.00 24.48 74 GLN A N 1
ATOM 595 C CA . GLN A 1 74 ? -56.876 18.900 -12.620 1.00 24.48 74 GLN A CA 1
ATOM 596 C C . GLN A 1 74 ? -56.410 19.225 -11.175 1.00 24.48 74 GLN A C 1
ATOM 598 O O . GLN A 1 74 ? -56.446 18.373 -10.308 1.00 24.48 74 GLN A O 1
ATOM 603 N N . ILE A 1 75 ? -55.921 20.413 -10.786 1.00 23.92 75 ILE A N 1
ATOM 604 C CA . ILE A 1 75 ? -56.117 21.805 -11.227 1.00 23.92 75 ILE A CA 1
ATOM 605 C C . ILE A 1 75 ? -54.835 22.621 -10.963 1.00 23.92 75 ILE A C 1
ATOM 607 O O . ILE A 1 75 ? -54.255 22.577 -9.879 1.00 23.92 75 ILE A O 1
ATOM 611 N N . LEU A 1 76 ? -54.446 23.422 -11.956 1.00 28.62 76 LEU A N 1
ATOM 612 C CA . LEU A 1 76 ? -53.524 24.550 -11.832 1.00 28.62 76 LEU A CA 1
ATOM 613 C C . LEU A 1 76 ? -54.165 25.653 -10.974 1.00 28.62 76 LEU A C 1
ATOM 615 O O . LEU A 1 76 ? -55.124 26.290 -11.406 1.00 28.62 76 LEU A O 1
ATOM 619 N N . LYS A 1 77 ? -53.591 25.944 -9.804 1.00 21.69 77 LYS A N 1
ATOM 620 C CA . LYS A 1 77 ? -53.662 27.285 -9.208 1.00 21.69 77 LYS A CA 1
ATOM 621 C C . LYS A 1 77 ? -52.256 27.865 -9.174 1.00 21.69 77 LYS A C 1
ATOM 623 O O . LYS A 1 77 ? -51.392 27.397 -8.441 1.00 21.69 77 LYS A O 1
ATOM 628 N N . LEU A 1 78 ? -52.052 28.867 -10.027 1.00 28.22 78 LEU A N 1
ATOM 629 C CA . LEU A 1 78 ? -50.863 29.704 -10.090 1.00 28.22 78 LEU A CA 1
ATOM 630 C C . LEU A 1 78 ? -50.514 30.252 -8.696 1.00 28.22 78 LEU A C 1
ATOM 632 O O . LEU A 1 78 ? -51.262 31.053 -8.142 1.00 28.22 78 LEU A O 1
ATOM 636 N N . SER A 1 79 ? -49.331 29.908 -8.192 1.00 25.42 79 SER A N 1
ATOM 637 C CA . SER A 1 79 ? -48.616 30.676 -7.169 1.00 25.42 79 SER A CA 1
ATOM 638 C C . SER A 1 79 ? -47.373 31.307 -7.804 1.00 25.42 79 SER A C 1
ATOM 640 O O . SER A 1 79 ? -46.243 30.891 -7.557 1.00 25.42 79 SER A O 1
ATOM 642 N N . PHE A 1 80 ? -47.581 32.311 -8.660 1.00 26.59 80 PHE A N 1
ATOM 643 C CA . PHE A 1 80 ? -46.522 33.045 -9.378 1.00 26.59 80 PHE A CA 1
ATOM 644 C C . PHE A 1 80 ? -45.678 33.983 -8.477 1.00 26.59 80 PHE A C 1
ATOM 646 O O . PHE A 1 80 ? -44.927 34.823 -8.969 1.00 26.59 80 PHE A O 1
ATOM 653 N N . SER A 1 81 ? -45.772 33.855 -7.150 1.00 30.39 81 SER A N 1
ATOM 654 C CA . SER A 1 81 ? -45.053 34.680 -6.168 1.00 30.39 81 SER A CA 1
ATOM 655 C C . SER A 1 81 ? -43.805 34.017 -5.556 1.00 30.39 81 SER A C 1
ATOM 657 O O . SER A 1 81 ? -42.987 34.728 -4.976 1.00 30.39 81 SER A O 1
ATOM 659 N N . ASN A 1 82 ? -43.598 32.702 -5.724 1.00 39.16 82 ASN A N 1
ATOM 660 C CA . ASN A 1 82 ? -42.522 31.948 -5.046 1.00 39.16 82 ASN A CA 1
ATOM 661 C C . ASN A 1 82 ? -41.210 31.763 -5.842 1.00 39.16 82 ASN A C 1
ATOM 663 O O . ASN A 1 82 ? -40.227 31.260 -5.296 1.00 39.16 82 ASN A O 1
ATOM 667 N N . GLU A 1 83 ? -41.141 32.152 -7.118 1.00 39.38 83 GLU A N 1
ATOM 668 C CA . GLU A 1 83 ? -39.932 31.927 -7.936 1.00 39.38 83 GLU A CA 1
ATOM 669 C C . GLU A 1 83 ? -38.868 33.029 -7.772 1.00 39.38 83 GLU A C 1
ATOM 671 O O . GLU A 1 83 ? -37.668 32.749 -7.752 1.00 39.38 83 GLU A O 1
ATOM 676 N N . LYS A 1 84 ? -39.280 34.291 -7.569 1.00 43.72 84 LYS A N 1
ATOM 677 C CA . LYS A 1 84 ? -38.348 35.430 -7.416 1.00 43.72 84 LYS A CA 1
ATOM 678 C C . LYS A 1 84 ? -37.595 35.434 -6.080 1.00 43.72 84 LYS A C 1
ATOM 680 O O . LYS A 1 84 ? -36.454 35.896 -6.026 1.00 43.72 84 LYS A O 1
ATOM 685 N N . THR A 1 85 ? -38.211 34.939 -5.007 1.00 50.72 85 THR A N 1
ATOM 686 C CA . THR A 1 85 ? -37.591 34.819 -3.674 1.00 50.72 85 THR A CA 1
ATOM 687 C C . THR A 1 85 ? -36.562 33.690 -3.641 1.00 50.72 85 THR A C 1
ATOM 689 O O . THR A 1 85 ? -35.461 33.883 -3.125 1.00 50.72 85 THR A O 1
ATOM 692 N N . ASN A 1 86 ? -36.864 32.567 -4.300 1.00 56.66 86 ASN A N 1
ATOM 693 C CA . ASN A 1 86 ? -35.955 31.431 -4.435 1.00 56.66 86 ASN A CA 1
ATOM 694 C C . ASN A 1 86 ? -34.670 31.784 -5.199 1.00 56.66 86 ASN A C 1
ATOM 696 O O . ASN A 1 86 ? -33.585 31.433 -4.747 1.00 56.66 86 ASN A O 1
ATOM 700 N N . TYR A 1 87 ? -34.749 32.541 -6.299 1.00 58.94 87 TYR A N 1
ATOM 701 C CA . TYR A 1 87 ? -33.554 32.914 -7.071 1.00 58.94 87 TYR A CA 1
ATOM 702 C C . TYR A 1 87 ? -32.607 33.854 -6.302 1.00 58.94 87 TYR A C 1
ATOM 704 O O . TYR A 1 87 ? -31.389 33.677 -6.317 1.00 58.94 87 TYR A O 1
ATOM 712 N N . ARG A 1 88 ? -33.152 34.829 -5.559 1.00 59.09 88 ARG A N 1
ATOM 713 C CA . ARG A 1 88 ? -32.344 35.725 -4.708 1.00 59.09 88 ARG A CA 1
ATOM 714 C C . ARG A 1 88 ? -31.669 34.973 -3.561 1.00 59.09 88 ARG A C 1
ATOM 716 O O . ARG A 1 88 ? -30.488 35.194 -3.309 1.00 59.09 88 ARG A O 1
ATOM 723 N N . MET A 1 89 ? -32.389 34.058 -2.911 1.00 60.41 89 MET A N 1
ATOM 724 C CA . MET A 1 89 ? -31.829 33.195 -1.867 1.00 60.41 89 MET A CA 1
ATOM 725 C C . MET A 1 89 ? -30.734 32.270 -2.403 1.00 60.41 89 MET A C 1
ATOM 727 O O . MET A 1 89 ? -29.697 32.127 -1.760 1.00 60.41 89 MET A O 1
ATOM 731 N N . GLN A 1 90 ? -30.914 31.707 -3.600 1.00 64.19 90 GLN A N 1
ATOM 732 C CA . GLN A 1 90 ? -29.899 30.883 -4.261 1.00 64.19 90 GLN A CA 1
ATOM 733 C C . GLN A 1 90 ? -28.610 31.663 -4.543 1.00 64.19 90 GLN A C 1
ATOM 735 O O . GLN A 1 90 ? -27.528 31.131 -4.309 1.00 64.19 90 GLN A O 1
ATOM 740 N N . ILE A 1 91 ? -28.703 32.926 -4.974 1.00 67.69 91 ILE A N 1
ATOM 741 C CA . ILE A 1 91 ? -27.529 33.787 -5.198 1.00 67.69 91 ILE A CA 1
ATOM 742 C C . ILE A 1 91 ? -26.823 34.115 -3.878 1.00 67.69 91 ILE A C 1
ATOM 744 O O . ILE A 1 91 ? -25.601 34.006 -3.790 1.00 67.69 91 ILE A O 1
ATOM 748 N N . SER A 1 92 ? -27.564 34.487 -2.831 1.00 67.06 92 SER A N 1
ATOM 749 C CA . SER A 1 92 ? -26.977 34.771 -1.515 1.00 67.06 92 SER A CA 1
ATOM 750 C C . SER A 1 92 ? -26.302 33.541 -0.901 1.00 67.06 92 SER A C 1
ATOM 752 O O . SER A 1 92 ? -25.218 33.659 -0.334 1.00 67.06 92 SER A O 1
ATOM 754 N N . LEU A 1 93 ? -26.903 32.360 -1.057 1.00 69.25 93 LEU A N 1
ATOM 755 C CA . LEU A 1 93 ? -26.354 31.092 -0.581 1.00 69.25 93 LEU A CA 1
ATOM 756 C C . LEU A 1 93 ? -25.131 30.657 -1.403 1.00 69.25 93 LEU A C 1
ATOM 758 O O . LEU A 1 93 ? -24.136 30.218 -0.832 1.00 69.25 93 LEU A O 1
ATOM 762 N N . ALA A 1 94 ? -25.154 30.854 -2.724 1.00 66.00 94 ALA A N 1
ATOM 763 C CA . ALA A 1 94 ? -23.997 30.631 -3.588 1.00 66.00 94 ALA A CA 1
ATOM 764 C C . ALA A 1 94 ? -22.825 31.557 -3.220 1.00 66.00 94 ALA A C 1
ATOM 766 O O . ALA A 1 94 ? -21.698 31.085 -3.102 1.00 66.00 94 ALA A O 1
ATOM 767 N N . ASN A 1 95 ? -23.091 32.840 -2.952 1.00 72.00 95 ASN A N 1
ATOM 768 C CA . ASN A 1 95 ? -22.075 33.799 -2.509 1.00 72.00 95 ASN A CA 1
ATOM 769 C C . ASN A 1 95 ? -21.487 33.429 -1.140 1.00 72.00 95 ASN A C 1
ATOM 771 O O . ASN A 1 95 ? -20.281 33.565 -0.939 1.00 72.00 95 ASN A O 1
ATOM 775 N N . LEU A 1 96 ? -22.316 32.953 -0.202 1.00 69.31 96 LEU A N 1
ATOM 776 C CA . LEU A 1 96 ? -21.847 32.475 1.097 1.00 69.31 96 LEU A CA 1
ATOM 777 C C . LEU A 1 96 ? -20.935 31.260 0.914 1.00 69.31 96 LEU A C 1
ATOM 779 O O . LEU A 1 96 ? -19.781 31.305 1.314 1.00 69.31 96 LEU A O 1
ATOM 783 N N . LEU A 1 97 ? -21.392 30.214 0.226 1.00 71.06 97 LEU A N 1
ATOM 784 C CA . LEU A 1 97 ? -20.584 29.015 -0.016 1.00 71.06 97 LEU A CA 1
ATOM 785 C C . LEU A 1 97 ? -19.287 29.331 -0.781 1.00 71.06 97 LEU A C 1
ATOM 787 O O . LEU A 1 97 ? -18.235 28.772 -0.474 1.00 71.06 97 LEU A O 1
ATOM 791 N N . GLN A 1 98 ? -19.315 30.278 -1.720 1.00 76.31 98 GLN A N 1
ATOM 792 C CA . GLN A 1 98 ? -18.116 30.726 -2.426 1.00 76.31 98 GLN A CA 1
ATOM 793 C C . GLN A 1 98 ? -17.084 31.367 -1.481 1.00 76.31 98 GLN A C 1
ATOM 795 O O . GLN A 1 98 ? -15.888 31.127 -1.646 1.00 76.31 98 GLN A O 1
ATOM 800 N N . ARG A 1 99 ? -17.514 32.110 -0.448 1.00 70.44 99 ARG A N 1
ATOM 801 C CA . ARG A 1 99 ? -16.606 32.663 0.580 1.00 70.44 99 ARG A CA 1
ATOM 802 C C . ARG A 1 99 ? -15.897 31.583 1.396 1.00 70.44 99 ARG A C 1
ATOM 804 O O . ARG A 1 99 ? -14.773 31.802 1.831 1.00 70.44 99 ARG A O 1
ATOM 811 N N . TYR A 1 100 ? -16.517 30.417 1.560 1.00 66.38 100 TYR A N 1
ATOM 812 C CA . TYR A 1 100 ? -15.934 29.276 2.273 1.00 66.38 100 TYR A CA 1
ATOM 813 C C . TYR A 1 100 ? -15.186 28.299 1.346 1.00 66.38 100 TYR A C 1
ATOM 815 O O . TYR A 1 100 ? -14.787 27.218 1.778 1.00 66.38 100 TYR A O 1
ATOM 823 N N . GLY A 1 101 ? -14.948 28.685 0.084 1.00 69.50 101 GLY A N 1
ATOM 824 C CA . GLY A 1 101 ? -14.064 27.968 -0.840 1.00 69.50 101 GLY A CA 1
ATOM 825 C C . GLY A 1 101 ? -14.751 26.983 -1.789 1.00 69.50 101 GLY A C 1
ATOM 826 O O . GLY A 1 101 ? -14.065 26.178 -2.420 1.00 69.50 101 GLY A O 1
ATOM 827 N N . PHE A 1 102 ? -16.082 27.022 -1.925 1.00 70.62 102 PHE A N 1
ATOM 828 C CA . PHE A 1 102 ? -16.782 26.168 -2.889 1.00 70.62 102 PHE A CA 1
ATOM 829 C C . PHE A 1 102 ? -16.530 26.609 -4.341 1.00 70.62 102 PHE A C 1
ATOM 831 O O . PHE A 1 102 ? -16.651 27.798 -4.654 1.00 70.62 102 PHE A O 1
ATOM 838 N N . PRO A 1 103 ? -16.245 25.668 -5.263 1.00 72.75 103 PRO A N 1
ATOM 839 C CA . PRO A 1 103 ? -16.058 25.999 -6.667 1.00 72.75 103 PRO A CA 1
ATOM 840 C C . PRO A 1 103 ? -17.395 26.405 -7.319 1.00 72.75 103 PRO A C 1
ATOM 842 O O . PRO A 1 103 ? -18.377 25.661 -7.207 1.00 72.75 103 PRO A O 1
ATOM 845 N N . PRO A 1 104 ? -17.441 27.521 -8.077 1.00 66.94 104 PRO A N 1
ATOM 846 C CA . PRO A 1 104 ? -18.667 28.016 -8.712 1.00 66.94 104 PRO A CA 1
ATOM 847 C C . PRO A 1 104 ? -19.363 26.992 -9.616 1.00 66.94 104 PRO A C 1
ATOM 849 O O . PRO A 1 104 ? -20.588 26.967 -9.711 1.00 66.94 104 PRO A O 1
ATOM 852 N N . SER A 1 105 ? -18.585 26.100 -10.236 1.00 70.00 105 SER A N 1
ATOM 853 C CA . SER A 1 105 ? -19.071 25.041 -11.124 1.00 70.00 105 SER A CA 1
ATOM 854 C C . SER A 1 105 ? -19.922 23.976 -10.423 1.00 70.00 105 SER A C 1
ATOM 856 O O . SER A 1 105 ? -20.753 23.345 -11.070 1.00 70.00 105 SER A O 1
ATOM 858 N N . GLN A 1 106 ? -19.749 23.770 -9.112 1.00 64.94 106 GLN A N 1
ATOM 859 C CA . GLN A 1 106 ? -20.473 22.740 -8.356 1.00 64.94 106 GLN A CA 1
ATOM 860 C C . GLN A 1 106 ? -21.683 23.297 -7.598 1.00 64.94 106 GLN A C 1
ATOM 862 O O . GLN A 1 106 ? -22.602 22.535 -7.294 1.00 64.94 106 GLN A O 1
ATOM 867 N N . LEU A 1 107 ? -21.734 24.612 -7.359 1.00 68.56 107 LEU A N 1
ATOM 868 C CA . LEU A 1 107 ? -22.772 25.270 -6.556 1.00 68.56 107 LEU A CA 1
ATOM 869 C C . LEU A 1 107 ? -24.184 25.032 -7.099 1.00 68.56 107 LEU A C 1
ATOM 871 O O . LEU A 1 107 ? -25.055 24.590 -6.355 1.00 68.56 107 LEU A O 1
ATOM 875 N N . HIS A 1 108 ? -24.412 25.228 -8.401 1.00 64.75 108 HIS A N 1
ATOM 876 C CA . HIS A 1 108 ? -25.734 24.993 -8.998 1.00 64.75 108 HIS A CA 1
ATOM 877 C C . HIS A 1 108 ? -26.190 23.530 -8.864 1.00 64.75 108 HIS A C 1
ATOM 879 O O . HIS A 1 108 ? -27.357 23.255 -8.576 1.00 64.75 108 HIS A O 1
ATOM 885 N N . SER A 1 109 ? -25.265 22.578 -9.021 1.00 64.62 109 SER A N 1
ATOM 886 C CA . SER A 1 109 ? -25.557 21.146 -8.871 1.00 64.62 109 SER A CA 1
ATOM 887 C C . SER A 1 109 ? -25.798 20.733 -7.414 1.00 64.62 109 SER A C 1
ATOM 889 O O . SER A 1 109 ? -26.576 19.823 -7.144 1.00 64.62 109 SER A O 1
ATOM 891 N N . PHE A 1 110 ? -25.146 21.412 -6.472 1.00 67.25 110 PHE A N 1
ATOM 892 C CA . PHE A 1 110 ? -25.269 21.159 -5.043 1.00 67.25 110 PHE A CA 1
ATOM 893 C C . PHE A 1 110 ? -26.589 21.711 -4.496 1.00 67.25 110 PHE A C 1
ATOM 895 O O . PHE A 1 110 ? -27.325 21.006 -3.811 1.00 67.25 110 PHE A O 1
ATOM 902 N N . ILE A 1 111 ? -26.930 22.947 -4.863 1.00 69.62 111 ILE A N 1
ATOM 903 C CA . ILE A 1 111 ? -28.152 23.627 -4.420 1.00 69.62 111 ILE A CA 1
ATOM 904 C C . ILE A 1 111 ? -29.403 22.933 -4.976 1.00 69.62 111 ILE A C 1
ATOM 906 O O . ILE A 1 111 ? -30.377 22.750 -4.251 1.00 69.62 111 ILE A O 1
ATOM 910 N N . SER A 1 112 ? -29.364 22.481 -6.235 1.00 66.88 112 SER A N 1
ATOM 911 C CA . SER A 1 112 ? -30.481 21.740 -6.844 1.00 66.88 112 SER A CA 1
ATOM 912 C C . SER A 1 112 ? -30.732 20.376 -6.193 1.00 66.88 112 SER A C 1
ATOM 914 O O . SER A 1 112 ? -31.881 19.953 -6.095 1.00 66.88 112 SER A O 1
ATOM 916 N N . LYS A 1 113 ? -29.686 19.691 -5.715 1.00 64.19 113 LYS A N 1
ATOM 917 C CA . LYS A 1 113 ? -29.810 18.399 -5.015 1.00 64.19 113 LYS A CA 1
ATOM 918 C C . LYS A 1 113 ? -30.234 18.542 -3.555 1.00 64.19 113 LYS A C 1
ATOM 920 O O . LYS A 1 113 ? -30.857 17.635 -3.013 1.00 64.19 113 LYS A O 1
ATOM 925 N N . ASN A 1 114 ? -29.911 19.668 -2.927 1.00 65.25 114 ASN A N 1
ATOM 926 C CA . ASN A 1 114 ? -30.120 19.904 -1.503 1.00 65.25 114 ASN A CA 1
ATOM 927 C C . ASN A 1 114 ? -31.220 20.940 -1.275 1.00 65.25 114 ASN A C 1
ATOM 929 O O . ASN A 1 114 ? -30.999 21.991 -0.678 1.00 65.25 114 ASN A O 1
ATOM 933 N N . GLN A 1 115 ? -32.434 20.618 -1.727 1.00 62.06 115 GLN A N 1
ATOM 934 C CA . GLN A 1 115 ? -33.601 21.497 -1.601 1.00 62.06 115 GLN A CA 1
ATOM 935 C C . GLN A 1 115 ? -33.970 21.795 -0.132 1.00 62.06 115 GLN A C 1
ATOM 937 O O . GLN A 1 115 ? -34.613 22.802 0.151 1.00 62.06 115 GLN A O 1
ATOM 942 N N . PHE A 1 116 ? -33.491 20.980 0.819 1.00 65.62 116 PHE A N 1
ATOM 943 C CA . PHE A 1 116 ? -33.614 21.246 2.256 1.00 65.62 116 PHE A CA 1
ATOM 944 C C . PHE A 1 116 ? -32.903 22.542 2.695 1.00 65.62 116 PHE A C 1
ATOM 946 O O . PHE A 1 116 ? -33.345 23.170 3.649 1.00 65.62 116 PHE A O 1
ATOM 953 N N . LEU A 1 117 ? -31.864 22.986 1.972 1.00 61.09 117 LEU A N 1
ATOM 954 C CA . LEU A 1 117 ? -31.173 24.260 2.218 1.00 61.09 117 LEU A CA 1
ATOM 955 C C . LEU A 1 117 ? -31.984 25.478 1.747 1.00 61.09 117 LEU A C 1
ATOM 957 O O . LEU A 1 117 ? -31.712 26.597 2.173 1.00 61.09 117 LEU A O 1
ATOM 961 N N . LEU A 1 118 ? -32.964 25.272 0.858 1.00 58.84 118 LEU A N 1
ATOM 962 C CA . LEU A 1 118 ? -33.816 26.331 0.303 1.00 58.84 118 LEU A CA 1
ATOM 963 C C . LEU A 1 118 ? -35.078 26.573 1.143 1.00 58.84 118 LEU A C 1
ATOM 965 O O . LEU A 1 118 ? -35.669 27.643 1.055 1.00 58.84 118 LEU A O 1
ATOM 969 N N . ASN A 1 119 ? -35.472 25.601 1.972 1.00 56.47 119 ASN A N 1
ATOM 970 C CA . ASN A 1 119 ? -36.704 25.660 2.764 1.00 56.47 119 ASN A CA 1
ATOM 971 C C . ASN A 1 119 ? -36.525 26.289 4.156 1.00 56.47 119 ASN A C 1
ATOM 973 O O . ASN A 1 119 ? -37.514 26.519 4.848 1.00 56.47 119 ASN A O 1
ATOM 977 N N . SER A 1 120 ? -35.294 26.578 4.589 1.00 48.06 120 SER A N 1
ATOM 978 C CA . SER A 1 120 ? -35.031 27.156 5.911 1.00 48.06 120 SER A CA 1
ATOM 979 C C . SER A 1 120 ? -34.669 28.639 5.820 1.00 48.06 120 SER A C 1
ATOM 981 O O . SER A 1 120 ? -33.710 29.007 5.146 1.00 48.06 120 SER A O 1
ATOM 983 N N . ASN A 1 121 ? -35.389 29.477 6.563 1.00 53.00 121 ASN A N 1
ATOM 984 C CA . ASN A 1 121 ? -35.246 30.935 6.708 1.00 53.00 121 ASN A CA 1
ATOM 985 C C . ASN A 1 121 ? -33.904 31.421 7.330 1.00 53.00 121 ASN A C 1
ATOM 987 O O . ASN A 1 121 ? -33.890 32.327 8.156 1.00 53.00 121 ASN A O 1
ATOM 991 N N . ASN A 1 122 ? -32.755 30.828 6.992 1.00 60.41 122 ASN A N 1
ATOM 992 C CA . ASN A 1 122 ? -31.650 30.753 7.948 1.00 60.41 122 ASN A CA 1
ATOM 993 C C . ASN A 1 122 ? -30.236 30.893 7.342 1.00 60.41 122 ASN A C 1
ATOM 995 O O . ASN A 1 122 ? -29.332 30.123 7.651 1.00 60.41 122 ASN A O 1
ATOM 999 N N . LEU A 1 123 ? -29.999 31.935 6.528 1.00 63.47 123 LEU A N 1
ATOM 1000 C CA . LEU A 1 123 ? -28.634 32.318 6.106 1.00 63.47 123 LEU A CA 1
ATOM 1001 C C . LEU A 1 123 ? -27.698 32.549 7.308 1.00 63.47 123 LEU A C 1
ATOM 1003 O O . LEU A 1 123 ? -26.543 32.144 7.261 1.00 63.47 123 LEU A O 1
ATOM 1007 N N . ASN A 1 124 ? -28.208 33.141 8.394 1.00 66.44 124 ASN A N 1
ATOM 1008 C CA . ASN A 1 124 ? -27.460 33.358 9.640 1.00 66.44 124 ASN A CA 1
ATOM 1009 C C . ASN A 1 124 ? -27.097 32.038 10.343 1.00 66.44 124 ASN A C 1
ATOM 1011 O O . ASN A 1 124 ? -26.057 31.907 10.971 1.00 66.44 124 ASN A O 1
ATOM 1015 N N . ASP A 1 125 ? -27.958 31.038 10.237 1.00 69.38 125 ASP A N 1
ATOM 1016 C CA . ASP A 1 125 ? -27.767 29.734 10.868 1.00 69.38 125 ASP A CA 1
ATOM 1017 C C . ASP A 1 125 ? -26.822 28.841 10.048 1.00 69.38 125 ASP A C 1
ATOM 1019 O O . ASP A 1 125 ? -26.018 28.102 10.618 1.00 69.38 125 ASP A O 1
ATOM 1023 N N . LEU A 1 126 ? -26.815 28.986 8.721 1.00 70.25 126 LEU A N 1
ATOM 1024 C CA . LEU A 1 126 ? -25.765 28.429 7.866 1.00 70.25 126 LEU A CA 1
ATOM 1025 C C . LEU A 1 126 ? -24.410 29.105 8.110 1.00 70.25 126 LEU A C 1
ATOM 1027 O O . LEU A 1 126 ? -23.404 28.408 8.197 1.00 70.25 126 LEU A O 1
ATOM 1031 N N . ASP A 1 127 ? -24.376 30.429 8.274 1.00 71.06 127 ASP A N 1
ATOM 1032 C CA . ASP A 1 127 ? -23.154 31.170 8.619 1.00 71.06 127 ASP A CA 1
ATOM 1033 C C . ASP A 1 127 ? -22.593 30.713 9.976 1.00 71.06 127 ASP A C 1
ATOM 1035 O O . ASP A 1 127 ? -21.419 30.354 10.077 1.00 71.06 127 ASP A O 1
ATOM 1039 N N . LYS A 1 128 ? -23.459 30.560 10.991 1.00 77.75 128 LYS A N 1
ATOM 1040 C CA . LYS A 1 128 ? -23.096 29.940 12.277 1.00 77.75 128 LYS A CA 1
ATOM 1041 C C . LYS A 1 128 ? -22.566 28.519 12.099 1.00 77.75 128 LYS A C 1
ATOM 1043 O O . LYS A 1 128 ? -21.512 28.202 12.638 1.00 77.75 128 LYS A O 1
ATOM 1048 N N . SER A 1 129 ? -23.249 27.679 11.326 1.00 77.44 129 SER A N 1
ATOM 1049 C CA . SER A 1 129 ? -22.826 26.296 11.061 1.00 77.44 129 SER A CA 1
ATOM 1050 C C . SER A 1 129 ? -21.442 26.228 10.419 1.00 77.44 129 SER A C 1
ATOM 1052 O O . SER A 1 129 ? -20.588 25.454 10.844 1.00 77.44 129 SER A O 1
ATOM 1054 N N . LEU A 1 130 ? -21.183 27.083 9.431 1.00 74.69 130 LEU A N 1
ATOM 1055 C CA . LEU A 1 130 ? -19.885 27.170 8.771 1.00 74.69 130 LEU A CA 1
ATOM 1056 C C . LEU A 1 130 ? -18.811 27.746 9.705 1.00 74.69 130 LEU A C 1
ATOM 1058 O O . LEU A 1 130 ? -17.670 27.289 9.667 1.00 74.69 130 LEU A O 1
ATOM 1062 N N . SER A 1 131 ? -19.165 28.687 10.586 1.00 76.62 131 SER A N 1
ATOM 1063 C CA . SER A 1 131 ? -18.256 29.217 11.609 1.00 76.62 131 SER A CA 1
ATOM 1064 C C . SER A 1 131 ? -17.842 28.155 12.642 1.00 76.62 131 SER A C 1
ATOM 1066 O O . SER A 1 131 ? -16.654 28.040 12.942 1.00 76.62 131 SER A O 1
ATOM 1068 N N . ILE A 1 132 ? -18.771 27.302 13.095 1.00 77.75 132 ILE A N 1
ATOM 1069 C CA . ILE A 1 132 ? -18.492 26.150 13.975 1.00 77.75 132 ILE A CA 1
ATOM 1070 C C . ILE A 1 132 ? -17.598 25.128 13.260 1.00 77.75 132 ILE A C 1
ATOM 1072 O O . ILE A 1 132 ? -16.619 24.643 13.812 1.00 77.75 132 ILE A O 1
ATOM 1076 N N . LEU A 1 133 ? -17.858 24.830 11.987 1.00 75.88 133 LEU A N 1
ATOM 1077 C CA . LEU A 1 133 ? -16.998 23.912 11.236 1.00 75.88 133 LEU A CA 1
ATOM 1078 C C . LEU A 1 133 ? -15.567 24.450 11.044 1.00 75.88 133 LEU A C 1
ATOM 1080 O O . LEU A 1 133 ? -14.615 23.667 11.016 1.00 75.88 133 LEU A O 1
ATOM 1084 N N . LEU A 1 134 ? -15.397 25.773 10.938 1.00 76.25 134 LEU A N 1
ATOM 1085 C CA . LEU A 1 134 ? -14.075 26.405 10.938 1.00 76.25 134 LEU A CA 1
ATOM 1086 C C . LEU A 1 134 ? -13.411 26.376 12.321 1.00 76.25 134 LEU A C 1
ATOM 1088 O O . LEU A 1 134 ? -12.187 26.242 12.390 1.00 76.25 134 LEU A O 1
ATOM 1092 N N . SER A 1 135 ? -14.182 26.457 13.412 1.00 77.06 135 SER A N 1
ATOM 1093 C CA . SER A 1 135 ? -13.642 26.367 14.777 1.00 77.06 135 SER A CA 1
ATOM 1094 C C . SER A 1 135 ? -12.993 25.001 15.049 1.00 77.06 135 SER A C 1
ATOM 1096 O O . SER A 1 135 ? -11.989 24.925 15.758 1.00 77.06 135 SER A O 1
ATOM 1098 N N . PHE A 1 136 ? -13.449 23.946 14.365 1.00 73.88 136 PHE A N 1
ATOM 1099 C CA . PHE A 1 136 ? -12.831 22.614 14.375 1.00 73.88 136 PHE A CA 1
ATOM 1100 C C . PHE A 1 136 ? -11.501 22.507 13.604 1.00 73.88 136 PHE A C 1
ATOM 1102 O O . PHE A 1 136 ? -10.937 21.418 13.502 1.00 73.88 136 PHE A O 1
ATOM 1109 N N . LYS A 1 137 ? -10.973 23.613 13.057 1.00 74.31 137 LYS A N 1
ATOM 1110 C CA . LYS A 1 137 ? -9.704 23.670 12.302 1.00 74.31 137 LYS A CA 1
ATOM 1111 C C . LYS A 1 137 ? -9.659 22.736 11.078 1.00 74.31 137 LYS A C 1
ATOM 1113 O O . LYS A 1 137 ? -8.583 22.321 10.644 1.00 74.31 137 LYS A O 1
ATOM 1118 N N . ILE A 1 138 ? -10.812 22.406 10.493 1.00 72.94 138 ILE A N 1
ATOM 1119 C CA . ILE A 1 138 ? -10.901 21.585 9.277 1.00 72.94 138 ILE A CA 1
ATOM 1120 C C . ILE A 1 138 ? -10.385 22.402 8.081 1.00 72.94 138 ILE A C 1
ATOM 1122 O O . ILE A 1 138 ? -10.739 23.566 7.901 1.00 72.94 138 ILE A O 1
ATOM 1126 N N . THR A 1 139 ? -9.549 21.800 7.228 1.00 76.12 139 THR A N 1
ATOM 1127 C CA . THR A 1 139 ? -9.057 22.481 6.018 1.00 76.12 139 THR A CA 1
ATOM 1128 C C . THR A 1 139 ? -10.203 22.767 5.045 1.00 76.12 139 THR A C 1
ATOM 1130 O O . THR A 1 139 ? -11.092 21.937 4.862 1.00 76.12 139 THR A O 1
ATOM 1133 N N . GLN A 1 140 ? -10.165 23.910 4.351 1.00 73.19 140 GLN A N 1
ATOM 1134 C CA . GLN A 1 140 ? -11.241 24.324 3.433 1.00 73.19 140 GLN A CA 1
ATOM 1135 C C . GLN A 1 140 ? -11.552 23.268 2.358 1.00 73.19 140 GLN A C 1
ATOM 1137 O O . GLN A 1 140 ? -12.711 22.972 2.085 1.00 73.19 140 GLN A O 1
ATOM 1142 N N . LYS A 1 141 ? -10.525 22.614 1.798 1.00 77.25 141 LYS A N 1
ATOM 1143 C CA . LYS A 1 141 ? -10.708 21.514 0.833 1.00 77.25 141 LYS A CA 1
ATOM 1144 C C . LYS A 1 141 ? -11.487 20.338 1.437 1.00 77.25 141 LYS A C 1
ATOM 1146 O O . LYS A 1 141 ? -12.340 19.748 0.777 1.00 77.25 141 LYS A O 1
ATOM 1151 N N . SER A 1 142 ? -11.187 20.003 2.688 1.00 71.50 142 SER A N 1
ATOM 1152 C CA . SER A 1 142 ? -11.817 18.905 3.417 1.00 71.50 142 SER A CA 1
ATOM 1153 C C . SER A 1 142 ? -13.256 19.240 3.824 1.00 71.50 142 SER A C 1
ATOM 1155 O O . SER A 1 142 ? -14.145 18.403 3.675 1.00 71.50 142 SER A O 1
ATOM 1157 N N . LEU A 1 143 ? -13.510 20.493 4.209 1.00 77.19 143 LEU A N 1
ATOM 1158 C CA . LEU A 1 143 ? -14.844 21.036 4.468 1.00 77.19 143 LEU A CA 1
ATOM 1159 C C . LEU A 1 143 ? -15.755 20.904 3.237 1.00 77.19 143 LEU A C 1
ATOM 1161 O O . LEU A 1 143 ? -16.843 20.342 3.330 1.00 77.19 143 LEU A O 1
ATOM 1165 N N . VAL A 1 144 ? -15.284 21.368 2.074 1.00 73.81 144 VAL A N 1
ATOM 1166 C CA . VAL A 1 144 ? -16.037 21.287 0.811 1.00 73.81 144 VAL A CA 1
ATOM 1167 C C . VAL A 1 144 ? -16.358 19.832 0.465 1.00 73.81 144 VAL A C 1
ATOM 1169 O O . VAL A 1 144 ? -17.484 19.528 0.075 1.00 73.81 144 VAL A O 1
ATOM 1172 N N . SER A 1 145 ? -15.400 18.915 0.654 1.00 78.88 145 SER A N 1
ATOM 1173 C CA . SER A 1 145 ? -15.646 17.485 0.434 1.00 78.88 145 SER A CA 1
ATOM 1174 C C . SER A 1 145 ? -16.708 16.921 1.382 1.00 78.88 145 SER A C 1
ATOM 1176 O O . SER A 1 145 ? -17.661 16.310 0.918 1.00 78.88 145 SER A O 1
ATOM 1178 N N . LEU A 1 146 ? -16.619 17.208 2.686 1.00 73.50 146 LEU A N 1
ATOM 1179 C CA . LEU A 1 146 ? -17.567 16.716 3.685 1.00 73.50 146 LEU A CA 1
ATOM 1180 C C . LEU A 1 146 ? -18.989 17.210 3.408 1.00 73.50 146 LEU A C 1
ATOM 1182 O O . LEU A 1 146 ? -19.936 16.43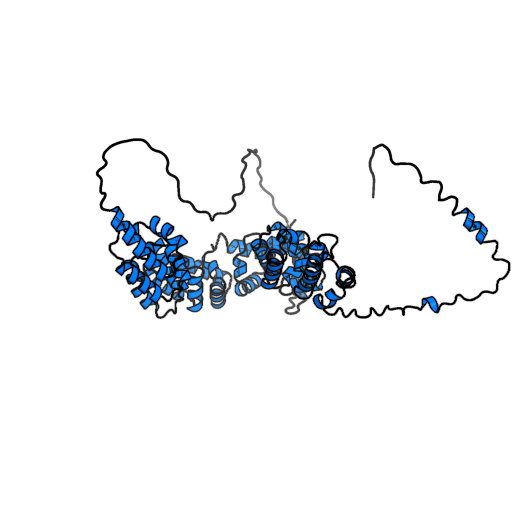6 3.499 1.00 73.50 146 LEU A O 1
ATOM 1186 N N . ILE A 1 147 ? -19.143 18.479 3.035 1.00 74.56 147 ILE A N 1
ATOM 1187 C CA . ILE A 1 147 ? -20.459 19.049 2.743 1.00 74.56 147 ILE A CA 1
ATOM 1188 C C . ILE A 1 147 ? -21.037 18.444 1.457 1.00 74.56 147 ILE A C 1
ATOM 1190 O O . ILE A 1 147 ? -22.230 18.155 1.404 1.00 74.56 147 ILE A O 1
ATOM 1194 N N . ASN A 1 148 ? -20.208 18.204 0.437 1.00 72.56 148 ASN A N 1
ATOM 1195 C CA . ASN A 1 148 ? -20.638 17.503 -0.773 1.00 72.56 148 ASN A CA 1
ATOM 1196 C C . ASN A 1 148 ? -21.046 16.045 -0.487 1.00 72.56 148 ASN A C 1
ATOM 1198 O O . ASN A 1 148 ? -22.040 15.574 -1.041 1.00 72.56 148 ASN A O 1
ATOM 1202 N N . ASP A 1 149 ? -20.301 15.348 0.374 1.00 71.75 149 ASP A N 1
ATOM 1203 C CA . ASP A 1 149 ? -20.519 13.936 0.703 1.00 71.75 149 ASP A CA 1
ATOM 1204 C C . ASP A 1 149 ? -21.706 13.729 1.661 1.00 71.75 149 ASP A C 1
ATOM 1206 O O . ASP A 1 149 ? -22.441 12.745 1.538 1.00 71.75 149 ASP A O 1
ATOM 1210 N N . CYS A 1 150 ? -21.894 14.644 2.618 1.00 72.19 150 CYS A N 1
ATOM 1211 C CA . CYS A 1 150 ? -22.948 14.634 3.633 1.00 72.19 150 CYS A CA 1
ATOM 1212 C C . CYS A 1 150 ? -23.458 16.062 3.914 1.00 72.19 150 CYS A C 1
ATOM 1214 O O . CYS A 1 150 ? -23.096 16.675 4.921 1.00 72.19 150 CYS A O 1
ATOM 1216 N N . PRO A 1 151 ? -24.375 16.589 3.086 1.00 71.69 151 PRO A N 1
ATOM 1217 C CA . PRO A 1 151 ? -24.863 17.961 3.227 1.00 71.69 151 PRO A CA 1
ATOM 1218 C C . PRO A 1 151 ? -25.712 18.150 4.498 1.00 71.69 151 PRO A C 1
ATOM 1220 O O . PRO A 1 151 ? -25.852 19.265 4.993 1.00 71.69 151 PRO A O 1
ATOM 1223 N N . GLY A 1 152 ? -26.217 17.056 5.083 1.00 70.69 152 GLY A N 1
ATOM 1224 C CA . GLY A 1 152 ? -26.947 17.056 6.353 1.00 70.69 152 GLY A CA 1
ATOM 1225 C C . GLY A 1 152 ? -26.111 17.404 7.591 1.00 70.69 152 GLY A C 1
ATOM 1226 O O . GLY A 1 152 ? -26.696 17.545 8.659 1.00 70.69 152 GLY A O 1
ATOM 1227 N N . VAL A 1 153 ? -24.782 17.542 7.472 1.00 77.75 153 VAL A N 1
ATOM 1228 C CA . VAL A 1 153 ? -23.914 18.031 8.562 1.00 77.75 153 VAL A CA 1
ATOM 1229 C C . VAL A 1 153 ? -24.128 19.528 8.831 1.00 77.75 153 VAL A C 1
ATOM 1231 O O . VAL A 1 153 ? -23.836 19.991 9.923 1.00 77.75 153 VAL A O 1
ATOM 1234 N N . LEU A 1 154 ? -24.685 20.285 7.877 1.00 72.56 154 LEU A N 1
ATOM 1235 C CA . LEU A 1 154 ? -24.954 21.727 8.014 1.00 72.56 154 LEU A CA 1
ATOM 1236 C C . LEU A 1 154 ? -26.149 22.070 8.924 1.00 72.56 154 LEU A C 1
ATOM 1238 O O . LEU A 1 154 ? -26.563 23.225 8.985 1.00 72.56 154 LEU A O 1
ATOM 1242 N N . ASP A 1 155 ? -26.730 21.084 9.603 1.00 77.50 155 ASP A N 1
ATOM 1243 C CA . ASP A 1 155 ? -27.768 21.325 10.598 1.00 77.50 155 ASP A CA 1
ATOM 1244 C C . ASP A 1 155 ? -27.162 21.971 11.858 1.00 77.50 155 ASP A C 1
ATOM 1246 O O . ASP A 1 155 ? -26.284 21.414 12.519 1.00 77.50 155 ASP A O 1
ATOM 1250 N N . VAL A 1 156 ? -27.654 23.162 12.205 1.00 73.44 156 VAL A N 1
ATOM 1251 C CA . VAL A 1 156 ? -27.158 23.974 13.325 1.00 73.44 156 VAL A CA 1
ATOM 1252 C C . VAL A 1 156 ? -27.339 23.263 14.661 1.00 73.44 156 VAL A C 1
ATOM 1254 O O . VAL A 1 156 ? -26.486 23.379 15.540 1.00 73.44 156 VAL A O 1
ATOM 1257 N N . GLN A 1 157 ? -28.457 22.554 14.851 1.00 77.56 157 GLN A N 1
ATOM 1258 C CA . GLN A 1 157 ? -28.739 21.879 16.121 1.00 77.56 157 GLN A CA 1
ATOM 1259 C C . GLN A 1 157 ? -27.780 20.708 16.327 1.00 77.56 157 GLN A C 1
ATOM 1261 O O . GLN A 1 157 ? -27.224 20.537 17.414 1.00 77.56 157 GLN A O 1
ATOM 1266 N N . PHE A 1 158 ? -27.525 19.963 15.251 1.00 81.50 158 PHE A N 1
ATOM 1267 C CA . PHE A 1 158 ? -26.513 18.918 15.210 1.00 81.50 158 PHE A CA 1
ATOM 1268 C C . PHE A 1 158 ? -25.120 19.481 15.522 1.00 81.50 158 PHE A C 1
ATOM 1270 O O . PHE A 1 158 ? -24.454 18.994 16.435 1.00 81.50 158 PHE A O 1
ATOM 1277 N N . LEU A 1 159 ? -24.694 20.545 14.833 1.00 80.69 159 LEU A N 1
ATOM 1278 C CA . LEU A 1 159 ? -23.360 21.119 15.027 1.00 80.69 159 LEU A CA 1
ATOM 1279 C C . LEU A 1 159 ? -23.152 21.709 16.417 1.00 80.69 159 LEU A C 1
ATOM 1281 O O . LEU A 1 159 ? -22.077 21.526 16.972 1.00 80.69 159 LEU A O 1
ATOM 1285 N N . LYS A 1 160 ? -24.163 22.339 17.022 1.00 80.62 160 LYS A N 1
ATOM 1286 C CA . LYS A 1 160 ? -24.076 22.811 18.414 1.00 80.62 160 LYS A CA 1
ATOM 1287 C C . LYS A 1 160 ? -23.887 21.664 19.406 1.00 80.62 160 LYS A C 1
ATOM 1289 O O . LYS A 1 160 ? -23.100 21.782 20.341 1.00 80.62 160 LYS A O 1
ATOM 1294 N N . LYS A 1 161 ? -24.578 20.536 19.201 1.00 83.81 161 LYS A N 1
ATOM 1295 C CA . LYS A 1 161 ? -24.385 19.330 20.023 1.00 83.81 161 LYS A CA 1
ATOM 1296 C C . LYS A 1 161 ? -22.954 18.802 19.883 1.00 83.81 161 LYS A C 1
ATOM 1298 O O . LYS A 1 161 ? -22.318 18.463 20.880 1.00 83.81 161 LYS A O 1
ATOM 1303 N N . TRP A 1 162 ? -22.436 18.783 18.656 1.00 82.94 162 TRP A N 1
ATOM 1304 C CA . TRP A 1 162 ? -21.066 18.366 18.364 1.00 82.94 162 TRP A CA 1
ATOM 1305 C C . TRP A 1 162 ? -20.006 19.355 18.840 1.00 82.94 162 TRP A C 1
ATOM 1307 O O . TRP A 1 162 ? -18.950 18.916 19.265 1.00 82.94 162 TRP A O 1
ATOM 1317 N N . GLU A 1 163 ? -20.278 20.655 18.861 1.00 82.50 163 GLU A N 1
ATOM 1318 C CA . GLU A 1 163 ? -19.379 21.669 19.421 1.00 82.50 163 GLU A CA 1
ATOM 1319 C C . GLU A 1 163 ? -19.137 21.420 20.913 1.00 82.50 163 GLU A C 1
ATOM 1321 O O . GLU A 1 163 ? -17.992 21.323 21.353 1.00 82.50 163 GLU A O 1
ATOM 1326 N N . VAL A 1 164 ? -20.211 21.194 21.677 1.00 82.19 164 VAL A N 1
ATOM 1327 C CA . VAL A 1 164 ? -20.113 20.824 23.098 1.00 82.19 164 VAL A CA 1
ATOM 1328 C C . VAL A 1 164 ? -19.429 19.465 23.271 1.00 82.19 164 VAL A C 1
ATOM 1330 O O . VAL A 1 164 ? -18.600 19.302 24.162 1.00 82.19 164 VAL A O 1
ATOM 1333 N N . GLY A 1 165 ? -19.742 18.487 22.416 1.00 79.44 165 GLY A N 1
ATOM 1334 C CA . GLY A 1 165 ? -19.092 17.174 22.429 1.00 79.44 165 GLY A CA 1
ATOM 1335 C C . GLY A 1 165 ? -17.587 17.244 22.157 1.00 79.44 165 GLY A C 1
ATOM 1336 O O . GLY A 1 165 ? -16.807 16.604 22.854 1.00 79.44 165 GLY A O 1
ATOM 1337 N N . VAL A 1 166 ? -17.164 18.079 21.205 1.00 77.38 166 VAL A N 1
ATOM 1338 C CA . VAL A 1 166 ? -15.753 18.275 20.847 1.00 77.38 166 VAL A CA 1
ATOM 1339 C C . VAL A 1 166 ? -14.956 18.927 21.965 1.00 77.38 166 VAL A C 1
ATOM 1341 O O . VAL A 1 166 ? -13.813 18.538 22.191 1.00 77.38 166 VAL A O 1
ATOM 1344 N N . LEU A 1 167 ? -15.573 19.817 22.743 1.00 77.56 167 LEU A N 1
ATOM 1345 C CA . LEU A 1 167 ? -14.957 20.333 23.966 1.00 77.56 167 LEU A CA 1
ATOM 1346 C C . LEU A 1 167 ? -14.708 19.226 25.003 1.00 77.56 167 LEU A C 1
ATOM 1348 O O . LEU A 1 167 ? -13.668 19.242 25.656 1.00 77.56 167 LEU A O 1
ATOM 1352 N N . LYS A 1 168 ? -15.597 18.226 25.118 1.00 75.50 168 LYS A N 1
ATOM 1353 C CA . LYS A 1 168 ? -15.372 17.056 25.995 1.00 75.50 168 LYS A CA 1
ATOM 1354 C C . LYS A 1 168 ? -14.218 16.173 25.512 1.00 75.50 168 LYS A C 1
ATOM 1356 O O . LYS A 1 168 ? -13.591 15.501 26.323 1.00 75.50 168 LYS A O 1
ATOM 1361 N N . PHE A 1 169 ? -13.921 16.177 24.211 1.00 70.62 169 PHE A N 1
ATOM 1362 C CA . PHE A 1 169 ? -12.759 15.481 23.648 1.00 70.62 169 PHE A CA 1
ATOM 1363 C C . PHE A 1 169 ? -11.437 16.237 23.857 1.00 70.62 169 PHE A C 1
ATOM 1365 O O . PHE A 1 169 ? -10.406 15.745 23.402 1.00 70.62 169 PHE A O 1
ATOM 1372 N N . GLY A 1 170 ? -11.445 17.407 24.514 1.00 62.22 170 GLY A N 1
ATOM 1373 C CA . GLY A 1 170 ? -10.288 18.301 24.650 1.00 62.22 170 GLY A CA 1
ATOM 1374 C C . GLY A 1 170 ? -9.012 17.638 25.180 1.00 62.22 170 GLY A C 1
ATOM 1375 O O . GLY A 1 170 ? -7.921 18.020 24.765 1.00 62.22 170 GLY A O 1
ATOM 1376 N N . ASP A 1 171 ? -9.146 16.591 25.995 1.00 61.75 171 ASP A N 1
ATOM 1377 C CA . ASP A 1 171 ? -8.013 15.848 26.558 1.00 61.75 171 ASP A CA 1
ATOM 1378 C C . ASP A 1 171 ? -7.367 14.849 25.574 1.00 61.75 171 ASP A C 1
ATOM 1380 O O . ASP A 1 171 ? -6.264 14.376 25.818 1.00 61.75 171 ASP A O 1
ATOM 1384 N N . LEU A 1 172 ? -8.024 14.506 24.456 1.00 61.91 172 LEU A N 1
ATOM 1385 C CA . LEU A 1 172 ? -7.638 13.388 23.572 1.00 61.91 172 LEU A CA 1
ATOM 1386 C C . LEU A 1 172 ? -6.830 13.811 22.329 1.00 61.91 172 LEU A C 1
ATOM 1388 O O . LEU A 1 172 ? -6.526 12.970 21.481 1.00 61.91 172 LEU A O 1
ATOM 1392 N N . CYS A 1 173 ? -6.480 15.100 22.209 1.00 62.72 173 CYS A N 1
ATOM 1393 C CA . CYS A 1 173 ? -5.688 15.659 21.102 1.00 62.72 173 CYS A CA 1
ATOM 1394 C C . CYS A 1 173 ? -6.142 15.179 19.703 1.00 62.72 173 CYS A C 1
ATOM 1396 O O . CYS A 1 173 ? -5.326 14.745 18.890 1.00 62.72 173 CYS A O 1
ATOM 1398 N N . LEU A 1 174 ? -7.448 15.241 19.416 1.00 74.00 174 LEU A N 1
ATOM 1399 C CA . LEU A 1 174 ? -8.007 14.759 18.149 1.00 74.00 174 LEU A CA 1
ATOM 1400 C C . LEU A 1 174 ? -7.524 15.574 16.945 1.00 74.00 174 LEU A C 1
ATOM 1402 O O . LEU A 1 174 ? -7.511 16.808 16.968 1.00 74.00 174 LEU A O 1
ATOM 1406 N N . SER A 1 175 ? -7.207 14.887 15.847 1.00 79.12 175 SER A N 1
ATOM 1407 C CA . SER A 1 175 ? -6.882 15.567 14.596 1.00 79.12 175 SER A CA 1
ATOM 1408 C C . SER A 1 175 ? -8.138 16.135 13.913 1.00 79.12 175 SER A C 1
ATOM 1410 O O . SER A 1 175 ? -9.238 15.582 14.045 1.00 79.12 175 SER A O 1
ATOM 1412 N N . PRO A 1 176 ? -8.007 17.201 13.098 1.00 80.44 176 PRO A N 1
ATOM 1413 C CA . PRO A 1 176 ? -9.130 17.736 12.325 1.00 80.44 176 PRO A CA 1
ATOM 1414 C C . PRO A 1 176 ? -9.756 16.715 11.358 1.00 80.44 176 PRO A C 1
ATOM 1416 O O . PRO A 1 176 ? -10.920 16.851 10.977 1.00 80.44 176 PRO A O 1
ATOM 1419 N N . LEU A 1 177 ? -8.996 15.691 10.948 1.00 81.25 177 LEU A N 1
ATOM 1420 C CA . LEU A 1 177 ? -9.497 14.604 10.105 1.00 81.25 177 LEU A CA 1
ATOM 1421 C C . LEU A 1 177 ? -10.417 13.662 10.887 1.00 81.25 177 LEU A C 1
ATOM 1423 O O . LEU A 1 177 ? -11.459 13.276 10.361 1.00 81.25 177 LEU A O 1
ATOM 1427 N N . VAL A 1 178 ? -10.090 13.354 12.146 1.00 83.00 178 VAL A N 1
ATOM 1428 C CA . VAL A 1 178 ? -10.962 12.557 13.022 1.00 83.00 178 VAL A CA 1
ATOM 1429 C C . VAL A 1 178 ? -12.292 13.269 13.254 1.00 83.00 178 VAL A C 1
ATOM 1431 O O . VAL A 1 178 ? -13.348 12.666 13.075 1.00 83.00 178 VAL A O 1
ATOM 1434 N N . VAL A 1 179 ? -12.262 14.571 13.565 1.00 83.25 179 VAL A N 1
ATOM 1435 C CA . VAL A 1 179 ? -13.487 15.363 13.782 1.00 83.25 179 VAL A CA 1
ATOM 1436 C C . VAL A 1 179 ? -14.374 15.349 12.536 1.00 83.25 179 VAL A C 1
ATOM 1438 O O . VAL A 1 179 ? -15.574 15.097 12.628 1.00 83.25 179 VAL A O 1
ATOM 1441 N N . ARG A 1 180 ? -13.785 15.538 11.349 1.00 84.19 180 ARG A N 1
ATOM 1442 C CA . ARG A 1 180 ? -14.500 15.404 10.072 1.00 84.19 180 ARG A CA 1
ATOM 1443 C C . ARG A 1 180 ? -15.154 14.023 9.934 1.00 84.19 180 ARG A C 1
ATOM 1445 O O . ARG A 1 180 ? -16.339 13.950 9.612 1.00 84.19 180 ARG A O 1
ATOM 1452 N N . ASN A 1 181 ? -14.399 12.949 10.169 1.00 85.19 181 ASN A N 1
ATOM 1453 C CA . ASN A 1 181 ? -14.898 11.579 10.047 1.00 85.19 181 ASN A CA 1
ATOM 1454 C C . ASN A 1 181 ? -16.064 11.313 11.013 1.00 85.19 181 ASN A C 1
ATOM 1456 O O . ASN A 1 181 ? -17.053 10.684 10.635 1.00 85.19 181 ASN A O 1
ATOM 1460 N N . PHE A 1 182 ? -15.984 11.828 12.242 1.00 84.75 182 PHE A N 1
ATOM 1461 C CA . PHE A 1 182 ? -17.061 11.729 13.222 1.00 84.75 182 PHE A CA 1
ATOM 1462 C C . PHE A 1 182 ? -18.316 12.450 12.771 1.00 84.75 182 PHE A C 1
ATOM 1464 O O . PHE A 1 182 ? -19.384 11.852 12.828 1.00 84.75 182 PHE A O 1
ATOM 1471 N N . LEU A 1 183 ? -18.216 13.680 12.268 1.00 83.12 183 LEU A N 1
ATOM 1472 C CA . LEU A 1 183 ? -19.383 14.409 11.765 1.00 83.12 183 LEU A CA 1
ATOM 1473 C C . LEU A 1 183 ? -20.058 13.662 10.603 1.00 83.12 183 LEU A C 1
ATOM 1475 O O . LEU A 1 183 ? -21.285 13.552 10.566 1.00 83.12 183 LEU A O 1
ATOM 1479 N N . GLU A 1 184 ? -19.262 13.098 9.688 1.00 82.88 184 GLU A N 1
ATOM 1480 C CA . GLU A 1 184 ? -19.762 12.300 8.563 1.00 82.88 184 GLU A CA 1
ATOM 1481 C C . GLU A 1 184 ? -20.501 11.038 9.039 1.00 82.88 184 GLU A C 1
ATOM 1483 O O . GLU A 1 184 ? -21.633 10.779 8.620 1.00 82.88 184 GLU A O 1
ATOM 1488 N N . LEU A 1 185 ? -19.885 10.250 9.925 1.00 82.69 185 LEU A N 1
ATOM 1489 C CA . LEU A 1 185 ? -20.477 9.009 10.430 1.00 82.69 185 LEU A CA 1
ATOM 1490 C C . LEU A 1 185 ? -21.687 9.268 11.320 1.00 82.69 185 LEU A C 1
ATOM 1492 O O . LEU A 1 185 ? -22.703 8.593 11.187 1.00 82.69 185 LEU A O 1
ATOM 1496 N N . SER A 1 186 ? -21.609 10.280 12.170 1.00 85.12 186 SER A N 1
ATOM 1497 C CA . SER A 1 186 ? -22.672 10.620 13.110 1.00 85.12 186 SER A CA 1
ATOM 1498 C C . SER A 1 186 ? -23.923 11.084 12.396 1.00 85.12 186 SER A C 1
ATOM 1500 O O . 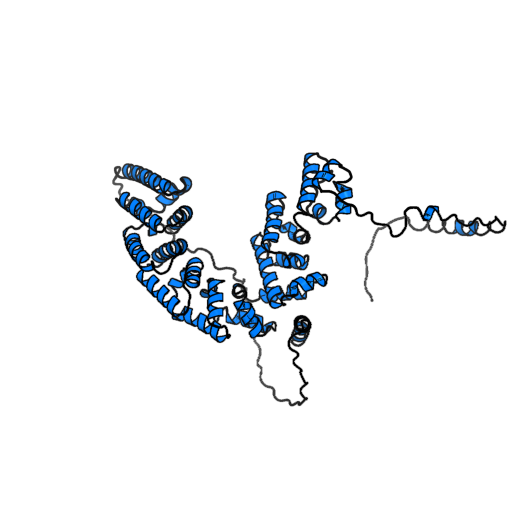SER A 1 186 ? -25.021 10.750 12.821 1.00 85.12 186 SER A O 1
ATOM 1502 N N . ARG A 1 187 ? -23.792 11.771 11.252 1.00 83.50 187 ARG A N 1
ATOM 1503 C CA . ARG A 1 187 ? -24.972 12.108 10.452 1.00 83.50 187 ARG A CA 1
ATOM 1504 C C . ARG A 1 187 ? -25.539 10.913 9.691 1.00 83.50 187 ARG A C 1
ATOM 1506 O O . ARG A 1 187 ? -26.750 10.853 9.499 1.00 83.50 187 ARG A O 1
ATOM 1513 N N . ARG A 1 188 ? -24.690 9.982 9.248 1.00 81.69 188 ARG A N 1
ATOM 1514 C CA . ARG A 1 188 ? -25.113 8.786 8.498 1.00 81.69 188 ARG A CA 1
ATOM 1515 C C . ARG A 1 188 ? -25.756 7.710 9.367 1.00 81.69 188 ARG A C 1
ATOM 1517 O O . ARG A 1 188 ? -26.638 7.015 8.877 1.00 81.69 188 ARG A O 1
ATOM 1524 N N . PHE A 1 189 ? -25.287 7.562 10.600 1.00 81.62 189 PHE A N 1
ATOM 1525 C CA . PHE A 1 189 ? -25.689 6.501 11.524 1.00 81.62 189 PHE A CA 1
ATOM 1526 C C . PHE A 1 189 ? -26.357 7.035 12.797 1.00 81.62 189 PHE A C 1
ATOM 1528 O O . PHE A 1 189 ? -26.605 6.260 13.709 1.00 81.62 189 PHE A O 1
ATOM 1535 N N . GLU A 1 190 ? -26.637 8.342 12.853 1.00 80.62 190 GLU A N 1
ATOM 1536 C CA . GLU A 1 190 ? -27.318 9.015 13.972 1.00 80.62 190 GLU A CA 1
ATOM 1537 C C . GLU A 1 190 ? -26.627 8.778 15.325 1.00 80.62 190 GLU A C 1
ATOM 1539 O O . GLU A 1 190 ? -27.260 8.524 16.345 1.00 80.62 190 GLU A O 1
ATOM 1544 N N . ILE A 1 191 ? -25.294 8.862 15.321 1.00 82.31 191 ILE A N 1
ATOM 1545 C CA . ILE A 1 191 ? -24.468 8.665 16.516 1.00 82.31 191 ILE A CA 1
ATOM 1546 C C . ILE A 1 191 ? -24.349 9.982 17.274 1.00 82.31 191 ILE A C 1
ATOM 1548 O O . ILE A 1 191 ? -24.072 11.037 16.698 1.00 82.31 191 ILE A O 1
ATOM 1552 N N . ASP A 1 192 ? -24.487 9.899 18.589 1.00 83.62 192 ASP A N 1
ATOM 1553 C CA . ASP A 1 192 ? -24.291 11.033 19.475 1.00 83.62 192 ASP A CA 1
ATOM 1554 C C . ASP A 1 192 ? -22.826 11.194 19.911 1.00 83.62 192 ASP A C 1
ATOM 1556 O O . ASP A 1 192 ? -22.113 10.196 20.063 1.00 83.62 192 ASP A O 1
ATOM 1560 N N . PRO A 1 193 ? -22.373 12.431 20.203 1.00 82.31 193 PRO A N 1
ATOM 1561 C CA . PRO A 1 193 ? -21.014 12.665 20.691 1.00 82.31 193 PRO A CA 1
ATOM 1562 C C . PRO A 1 193 ? -20.676 11.855 21.947 1.00 82.31 193 PRO A C 1
ATOM 1564 O O . PRO A 1 193 ? -19.555 11.371 22.087 1.00 82.31 193 PRO A O 1
ATOM 1567 N N . ASP A 1 194 ? -21.650 11.660 22.841 1.00 82.81 194 ASP A N 1
ATOM 1568 C CA . ASP A 1 194 ? -21.464 10.876 24.065 1.00 82.81 194 ASP A CA 1
ATOM 1569 C C . ASP A 1 194 ? -21.221 9.384 23.763 1.00 82.81 194 ASP A C 1
ATOM 1571 O O . ASP A 1 194 ? -20.412 8.744 24.433 1.00 82.81 194 ASP A O 1
ATOM 1575 N N . GLY A 1 195 ? -21.845 8.843 22.708 1.00 82.81 195 GLY A N 1
ATOM 1576 C CA . GLY A 1 195 ? -21.606 7.471 22.249 1.00 82.81 195 GLY A CA 1
ATOM 1577 C C . GLY A 1 195 ? -20.197 7.285 21.682 1.00 82.81 195 GLY A C 1
ATOM 1578 O O . GLY A 1 195 ? -19.514 6.305 21.993 1.00 82.81 195 GLY A O 1
ATOM 1579 N N . VAL A 1 196 ? -19.713 8.269 20.918 1.00 83.81 196 VAL A N 1
ATOM 1580 C CA . VAL A 1 196 ? -18.326 8.273 20.426 1.00 83.81 196 VAL A CA 1
ATOM 1581 C C . VAL A 1 196 ? -17.338 8.368 21.587 1.00 83.81 196 VAL A C 1
ATOM 1583 O O . VAL A 1 196 ? -16.386 7.591 21.642 1.00 83.81 196 VAL A O 1
ATOM 1586 N N . PHE A 1 197 ? -17.589 9.246 22.559 1.00 83.56 197 PHE A N 1
ATOM 1587 C CA . PHE A 1 197 ? -16.746 9.377 23.749 1.00 83.56 197 PHE A CA 1
ATOM 1588 C C . PHE A 1 197 ? -16.661 8.090 24.561 1.00 83.56 197 PHE A C 1
ATOM 1590 O O . PHE A 1 197 ? -15.571 7.698 24.982 1.00 83.56 197 PHE A O 1
ATOM 1597 N N . GLN A 1 198 ? -17.787 7.400 24.739 1.00 84.38 198 GLN A N 1
ATOM 1598 C CA . GLN A 1 198 ? -17.794 6.124 25.438 1.00 84.38 198 GLN A CA 1
ATOM 1599 C C . GLN A 1 198 ? -16.990 5.064 24.682 1.00 84.38 198 GLN A C 1
ATOM 1601 O O . GLN A 1 198 ? -16.193 4.355 25.291 1.00 84.38 198 GLN A O 1
ATOM 1606 N N . THR A 1 199 ? -17.121 5.004 23.357 1.00 84.19 199 THR A N 1
ATOM 1607 C CA . THR A 1 199 ? -16.350 4.059 22.537 1.00 84.19 199 THR A CA 1
ATOM 1608 C C . THR A 1 199 ? -14.850 4.342 22.612 1.00 84.19 199 THR A C 1
ATOM 1610 O O . THR A 1 199 ? -14.049 3.427 22.768 1.00 84.19 199 THR A O 1
ATOM 1613 N N . MET A 1 200 ? -14.448 5.614 22.591 1.00 84.81 200 MET A N 1
ATOM 1614 C CA . MET A 1 200 ? -13.045 5.998 22.771 1.00 84.81 200 MET A CA 1
ATOM 1615 C C . MET A 1 200 ? -12.504 5.602 24.149 1.00 84.81 200 MET A C 1
ATOM 1617 O O . MET A 1 200 ? -11.366 5.147 24.248 1.00 84.81 200 MET A O 1
ATOM 1621 N N . LYS A 1 201 ? -13.310 5.738 25.210 1.00 85.31 201 LYS A N 1
ATOM 1622 C CA . LYS A 1 201 ? -12.941 5.261 26.551 1.00 85.31 201 LYS A CA 1
ATOM 1623 C C . LYS A 1 201 ? -12.756 3.752 26.593 1.00 85.31 201 LYS A C 1
ATOM 1625 O O . LYS A 1 201 ? -11.786 3.300 27.189 1.00 85.31 201 LYS A O 1
ATOM 1630 N N . VAL A 1 202 ? -13.650 2.998 25.953 1.00 86.50 202 VAL A N 1
ATOM 1631 C CA . VAL A 1 202 ? -13.532 1.540 25.833 1.00 86.50 202 VAL A CA 1
ATOM 1632 C C . VAL A 1 202 ? -12.231 1.183 25.119 1.00 86.50 202 VAL A C 1
ATOM 1634 O O . VAL A 1 202 ? -11.423 0.456 25.679 1.00 86.50 202 VAL A O 1
ATOM 1637 N N . LEU A 1 203 ? -11.953 1.777 23.954 1.00 86.31 203 LEU A N 1
ATOM 1638 C CA . LEU A 1 203 ? -10.698 1.543 23.230 1.00 86.31 203 LEU A CA 1
ATOM 1639 C C . LEU A 1 203 ? -9.465 1.877 24.091 1.00 86.31 203 LEU A C 1
ATOM 1641 O O . LEU A 1 203 ? -8.519 1.099 24.142 1.00 86.31 203 LEU A O 1
ATOM 1645 N N . LYS A 1 204 ? -9.482 2.986 24.838 1.00 86.94 204 LYS A N 1
ATOM 1646 C CA . LYS A 1 204 ? -8.395 3.316 25.776 1.00 86.94 204 LYS A CA 1
ATOM 1647 C C . LYS A 1 204 ? -8.272 2.283 26.909 1.00 86.94 204 LYS A C 1
ATOM 1649 O O . LYS A 1 204 ? -7.162 1.942 27.303 1.00 86.94 204 LYS A O 1
ATOM 1654 N N . GLY A 1 205 ? -9.396 1.757 27.400 1.00 85.81 205 GLY A N 1
ATOM 1655 C CA . GLY A 1 205 ? -9.452 0.677 28.392 1.00 85.81 205 GLY A CA 1
ATOM 1656 C C . GLY A 1 205 ? -8.921 -0.667 27.883 1.00 85.81 205 GLY A C 1
ATOM 1657 O O . GLY A 1 205 ? -8.371 -1.429 28.669 1.00 85.81 205 GLY A O 1
ATOM 1658 N N . LEU A 1 206 ? -8.997 -0.918 26.573 1.00 84.62 206 LEU A N 1
ATOM 1659 C CA . LEU A 1 206 ? -8.422 -2.097 25.910 1.00 84.62 206 LEU A CA 1
ATOM 1660 C C . LEU A 1 206 ? -6.902 -1.999 25.684 1.00 84.62 206 LEU A C 1
ATOM 1662 O O . LEU A 1 206 ? -6.316 -2.879 25.060 1.00 84.62 206 LEU A O 1
ATOM 1666 N N . GLY A 1 207 ? -6.253 -0.938 26.176 1.00 83.19 207 GLY A N 1
ATOM 1667 C CA . GLY A 1 207 ? -4.798 -0.780 26.122 1.00 83.19 207 GLY A CA 1
ATOM 1668 C C . GLY A 1 207 ? -4.273 0.007 24.919 1.00 83.19 207 GLY A C 1
ATOM 1669 O O . GLY A 1 207 ? -3.061 0.092 24.739 1.00 83.19 207 GLY A O 1
ATOM 1670 N N . PHE A 1 208 ? -5.138 0.624 24.106 1.00 86.50 208 PHE A N 1
ATOM 1671 C CA . PHE A 1 208 ? -4.683 1.507 23.030 1.00 86.50 208 PHE A CA 1
ATOM 1672 C C . PHE A 1 208 ? -4.132 2.828 23.581 1.00 86.50 208 PHE A C 1
ATOM 1674 O O . PHE A 1 208 ? -4.828 3.555 24.296 1.00 86.50 208 PHE A O 1
ATOM 1681 N N . SER A 1 209 ? -2.912 3.194 23.179 1.00 88.00 209 SER A N 1
ATOM 1682 C CA . SER A 1 209 ? -2.402 4.547 23.414 1.00 88.00 209 SER A CA 1
ATOM 1683 C C . SER A 1 209 ? -3.192 5.593 22.628 1.00 88.00 209 SER A C 1
ATOM 1685 O O . SER A 1 209 ? -3.816 5.308 21.603 1.00 88.00 209 SER A O 1
ATOM 1687 N N . GLU A 1 210 ? -3.126 6.845 23.079 1.00 85.06 210 GLU A N 1
ATOM 1688 C CA . GLU A 1 210 ? -3.797 7.972 22.417 1.00 85.06 210 GLU A CA 1
ATOM 1689 C C . GLU A 1 210 ? -3.312 8.172 20.976 1.00 85.06 210 GLU A C 1
ATOM 1691 O O . GLU A 1 210 ? -4.098 8.518 20.093 1.00 85.06 210 GLU A O 1
ATOM 1696 N N . GLY A 1 211 ? -2.030 7.901 20.712 1.00 85.56 211 GLY A N 1
ATOM 1697 C CA . GLY A 1 211 ? -1.467 7.949 19.364 1.00 85.56 211 GLY A CA 1
ATOM 1698 C C . GLY A 1 211 ? -2.080 6.888 18.450 1.00 85.56 211 GLY A C 1
ATOM 1699 O O . GLY A 1 211 ? -2.529 7.205 17.350 1.00 85.56 211 GLY A O 1
ATOM 1700 N N . THR A 1 212 ? -2.150 5.640 18.915 1.00 88.00 212 THR A N 1
ATOM 1701 C CA . THR A 1 212 ? -2.749 4.538 18.149 1.00 88.00 212 THR A CA 1
ATOM 1702 C C . THR A 1 212 ? -4.241 4.760 17.931 1.00 88.00 212 THR A C 1
ATOM 1704 O O . THR A 1 212 ? -4.724 4.613 16.811 1.00 88.00 212 THR A O 1
ATOM 1707 N N . LEU A 1 213 ? -4.960 5.201 18.963 1.00 88.88 213 LEU A N 1
ATOM 1708 C CA . LEU A 1 213 ? -6.382 5.516 18.881 1.00 88.88 213 LEU A CA 1
ATOM 1709 C C . LEU A 1 213 ? -6.658 6.597 17.827 1.00 88.88 213 LEU A C 1
ATOM 1711 O O . LEU A 1 213 ? -7.527 6.408 16.980 1.00 88.88 213 LEU A O 1
ATOM 1715 N N . ASN A 1 214 ? -5.877 7.681 17.807 1.00 87.88 214 ASN A N 1
ATOM 1716 C CA . ASN A 1 214 ? -6.001 8.708 16.772 1.00 87.88 214 ASN A CA 1
ATOM 1717 C C . ASN A 1 214 ? -5.793 8.131 15.363 1.00 87.88 214 ASN A C 1
ATOM 1719 O O . ASN A 1 214 ? -6.622 8.367 14.486 1.00 87.88 214 ASN A O 1
ATOM 1723 N N . ARG A 1 215 ? -4.762 7.303 15.147 1.00 88.19 215 ARG A N 1
ATOM 1724 C CA . ARG A 1 215 ? -4.516 6.665 13.837 1.00 88.19 215 ARG A CA 1
ATOM 1725 C C . ARG A 1 215 ? -5.646 5.731 13.408 1.00 88.19 215 ARG A C 1
ATOM 1727 O O . ARG A 1 215 ? -6.048 5.748 12.246 1.00 88.19 215 ARG A O 1
ATOM 1734 N N . VAL A 1 216 ? -6.195 4.949 14.338 1.00 89.38 216 VAL A N 1
ATOM 1735 C CA . VAL A 1 216 ? -7.346 4.076 14.068 1.00 89.38 216 VAL A CA 1
ATOM 1736 C 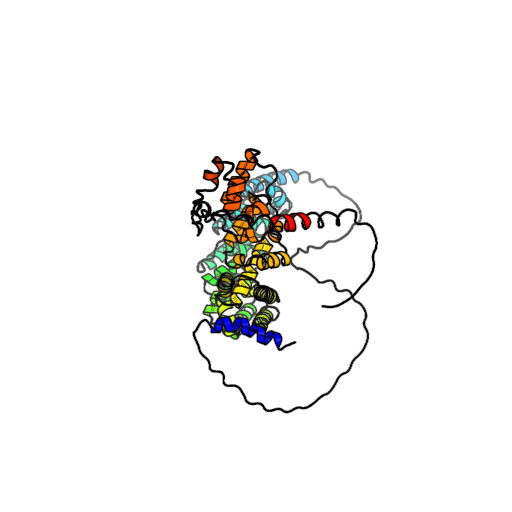C . VAL A 1 216 ? -8.565 4.892 13.661 1.00 89.38 216 VAL A C 1
ATOM 1738 O O . VAL A 1 216 ? -9.229 4.539 12.692 1.00 89.38 216 VAL A O 1
ATOM 1741 N N . LEU A 1 217 ? -8.840 6.009 14.329 1.00 87.88 217 LEU A N 1
ATOM 1742 C CA . LEU A 1 217 ? -9.978 6.865 13.989 1.00 87.88 217 LEU A CA 1
ATOM 1743 C C . LEU A 1 217 ? -9.773 7.653 12.685 1.00 87.88 217 LEU A C 1
ATOM 1745 O O . LEU A 1 217 ? -10.747 8.006 12.016 1.00 87.88 217 LEU A O 1
ATOM 1749 N N . GLU A 1 218 ? -8.528 7.925 12.298 1.00 87.44 218 GLU A N 1
ATOM 1750 C CA . GLU A 1 218 ? -8.206 8.541 11.009 1.00 87.44 218 GLU A CA 1
ATOM 1751 C C . GLU A 1 218 ? -8.391 7.565 9.843 1.00 87.44 218 GLU A C 1
ATOM 1753 O O . GLU A 1 218 ? -9.080 7.895 8.875 1.00 87.44 218 GLU A O 1
ATOM 1758 N N . GLU A 1 219 ? -7.795 6.372 9.931 1.00 86.75 219 GLU A N 1
ATOM 1759 C CA . GLU A 1 219 ? -7.764 5.401 8.830 1.00 86.75 219 GLU A CA 1
ATOM 1760 C C . GLU A 1 219 ? -8.993 4.480 8.799 1.00 86.75 219 GLU A C 1
ATOM 1762 O O . GLU A 1 219 ? -9.463 4.095 7.726 1.00 86.75 219 GLU A O 1
ATOM 1767 N N . PHE A 1 220 ? -9.548 4.141 9.964 1.00 87.50 220 PHE A N 1
ATOM 1768 C CA . PHE A 1 220 ? -10.722 3.283 10.110 1.00 87.50 220 PHE A CA 1
ATOM 1769 C C . PHE A 1 220 ? -11.756 3.893 11.077 1.00 87.50 220 PHE A C 1
ATOM 1771 O O . PHE A 1 220 ? -12.075 3.322 12.123 1.00 87.50 220 PHE A O 1
ATOM 1778 N N . PRO A 1 221 ? -12.383 5.030 10.715 1.00 86.75 221 PRO A N 1
ATOM 1779 C CA . PRO A 1 221 ? -13.337 5.716 11.589 1.00 86.75 221 PRO A CA 1
ATOM 1780 C C . PRO A 1 221 ? -14.576 4.872 11.923 1.00 86.75 221 PRO A C 1
ATOM 1782 O O . PRO A 1 221 ? -15.267 5.145 12.898 1.00 86.75 221 PRO A O 1
ATOM 1785 N N . ARG A 1 222 ? -14.850 3.814 11.147 1.00 86.75 222 ARG A N 1
ATOM 1786 C CA . ARG A 1 222 ? -15.945 2.863 11.393 1.00 86.75 222 ARG A CA 1
ATOM 1787 C C . ARG A 1 222 ? -15.783 2.058 12.681 1.00 86.75 222 ARG A C 1
ATOM 1789 O O . ARG A 1 222 ? -16.761 1.447 13.094 1.00 86.75 222 ARG A O 1
ATOM 1796 N N . VAL A 1 223 ? -14.616 2.086 13.328 1.00 86.31 223 VAL A N 1
ATOM 1797 C CA . VAL A 1 223 ? -14.420 1.462 14.645 1.00 86.31 223 VAL A CA 1
ATOM 1798 C C . VAL A 1 223 ? -15.450 1.939 15.674 1.00 86.31 223 VAL A C 1
ATOM 1800 O O . VAL A 1 223 ? -15.854 1.158 16.523 1.00 86.31 223 VAL A O 1
ATOM 1803 N N . ILE A 1 224 ? -15.955 3.176 15.560 1.00 84.94 224 ILE A N 1
ATOM 1804 C CA . ILE A 1 224 ? -16.963 3.720 16.488 1.00 84.94 224 ILE A CA 1
ATOM 1805 C C . ILE A 1 224 ? -18.313 2.989 16.433 1.00 84.94 224 ILE A C 1
ATOM 1807 O O . ILE A 1 224 ? -19.150 3.178 17.306 1.00 84.94 224 ILE A O 1
ATOM 1811 N N . LEU A 1 225 ? -18.549 2.213 15.373 1.00 85.75 225 LEU A N 1
ATOM 1812 C CA . LEU A 1 225 ? -19.758 1.412 15.180 1.00 85.75 225 LEU A CA 1
ATOM 1813 C C . LEU A 1 225 ? -19.584 -0.029 15.666 1.00 85.75 225 LEU A C 1
ATOM 1815 O O . LEU A 1 225 ? -20.554 -0.783 15.679 1.00 85.75 225 LEU A O 1
ATOM 1819 N N . MET A 1 226 ? -18.355 -0.428 15.989 1.00 85.06 226 MET A N 1
ATOM 1820 C CA . MET A 1 226 ? -18.046 -1.781 16.428 1.00 85.06 226 MET A CA 1
ATOM 1821 C C . MET A 1 226 ? -18.359 -1.922 17.912 1.00 85.06 226 MET A C 1
ATOM 1823 O O . MET A 1 226 ? -18.206 -0.975 18.685 1.00 85.06 226 MET A O 1
ATOM 1827 N N . ASN A 1 227 ? -18.792 -3.112 18.317 1.00 85.31 227 ASN A N 1
ATOM 1828 C CA . ASN A 1 227 ? -18.971 -3.393 19.737 1.00 85.31 227 ASN A CA 1
ATOM 1829 C C . ASN A 1 227 ? -17.622 -3.725 20.399 1.00 85.31 227 ASN A C 1
ATOM 1831 O O . ASN A 1 227 ? -16.669 -4.145 19.743 1.00 85.31 227 ASN A O 1
ATOM 1835 N N . GLU A 1 228 ? -17.549 -3.553 21.719 1.00 87.25 228 GLU A N 1
ATOM 1836 C CA . GLU A 1 228 ? -16.350 -3.865 22.507 1.00 87.25 228 GLU A CA 1
ATOM 1837 C C . GLU A 1 228 ? -15.873 -5.304 22.265 1.00 87.25 228 GLU A C 1
ATOM 1839 O O . GLU A 1 228 ? -14.702 -5.529 21.973 1.00 87.25 228 GLU A O 1
ATOM 1844 N N . GLY A 1 229 ? -16.798 -6.269 22.259 1.00 87.38 229 GLY A N 1
ATOM 1845 C CA . GLY A 1 229 ? -16.482 -7.683 22.056 1.00 87.38 229 GLY A CA 1
ATOM 1846 C C . GLY A 1 229 ? -15.883 -8.020 20.683 1.00 87.38 229 GLY A C 1
ATOM 1847 O O . GLY A 1 229 ? -15.164 -9.005 20.556 1.00 87.38 229 GLY A O 1
ATOM 1848 N N . GLU A 1 230 ? -16.155 -7.250 19.631 1.00 88.31 230 GLU A N 1
ATOM 1849 C CA . GLU A 1 230 ? -15.539 -7.412 18.307 1.00 88.31 230 GLU A CA 1
ATOM 1850 C C . GLU A 1 230 ? -14.086 -6.960 18.304 1.00 88.31 230 GLU A C 1
ATOM 1852 O O . GLU A 1 230 ? -13.250 -7.585 17.649 1.00 88.31 230 GLU A O 1
ATOM 1857 N N . VAL A 1 231 ? -13.786 -5.881 19.027 1.00 89.44 231 VAL A N 1
ATOM 1858 C CA . VAL A 1 231 ? -12.418 -5.386 19.179 1.00 89.44 231 VAL A CA 1
ATOM 1859 C C . VAL A 1 231 ? -11.629 -6.325 20.090 1.00 89.44 231 VAL A C 1
ATOM 1861 O O . VAL A 1 231 ? -10.537 -6.743 19.706 1.00 89.44 231 VAL A O 1
ATOM 1864 N N . CYS A 1 232 ? -12.210 -6.749 21.220 1.00 91.50 232 CYS A N 1
ATOM 1865 C CA . CYS A 1 232 ? -11.601 -7.723 22.131 1.00 91.50 232 CYS A CA 1
ATOM 1866 C C . CYS A 1 232 ? -11.251 -9.027 21.417 1.00 91.50 232 CYS A C 1
ATOM 1868 O O . CYS A 1 232 ? -10.103 -9.446 21.476 1.00 91.50 232 CYS A O 1
ATOM 1870 N N . ARG A 1 233 ? -12.175 -9.605 20.635 1.00 92.50 233 ARG A N 1
ATOM 1871 C CA . ARG A 1 233 ? -11.917 -10.842 19.872 1.00 92.50 233 ARG A CA 1
ATOM 1872 C C . ARG A 1 233 ? -10.698 -10.750 18.949 1.00 92.50 233 ARG A C 1
ATOM 1874 O O . ARG A 1 233 ? -10.031 -11.751 18.706 1.00 92.50 233 ARG A O 1
ATOM 1881 N N . LYS A 1 234 ? -10.393 -9.564 18.414 1.00 92.50 234 LYS A N 1
ATOM 1882 C CA . LYS A 1 234 ? -9.207 -9.352 17.564 1.00 92.50 234 LYS A CA 1
ATOM 1883 C C . LYS A 1 234 ? -7.933 -9.255 18.390 1.00 92.50 234 LYS A C 1
ATOM 1885 O O . LYS A 1 234 ? -6.911 -9.783 17.968 1.00 92.50 234 LYS A O 1
ATOM 1890 N N . ILE A 1 235 ? -7.995 -8.587 19.539 1.00 93.56 235 ILE A N 1
ATOM 1891 C CA . ILE A 1 235 ? -6.878 -8.508 20.485 1.00 93.56 235 ILE A CA 1
ATOM 1892 C C . ILE A 1 235 ? -6.561 -9.914 21.006 1.00 93.56 235 ILE A C 1
ATOM 1894 O O . ILE A 1 235 ? -5.441 -10.376 20.821 1.00 93.56 235 ILE A O 1
ATOM 1898 N N . GLU A 1 236 ? -7.568 -10.633 21.508 1.00 94.50 236 GLU A N 1
ATOM 1899 C CA . GLU A 1 236 ? -7.467 -12.018 21.988 1.00 94.50 236 GLU A CA 1
ATOM 1900 C C . GLU A 1 236 ? -6.912 -12.962 20.917 1.00 94.50 236 GLU A C 1
ATOM 1902 O O . GLU A 1 236 ? -6.125 -13.854 21.218 1.00 94.50 236 GLU A O 1
ATOM 1907 N N . PHE A 1 237 ? -7.274 -12.764 19.645 1.00 95.62 237 PHE A N 1
ATOM 1908 C CA . PHE A 1 237 ? -6.682 -13.519 18.543 1.00 95.62 237 PHE A CA 1
ATOM 1909 C C . PHE A 1 237 ? -5.171 -13.273 18.419 1.00 95.62 237 PHE A C 1
ATOM 1911 O O . PHE A 1 237 ? -4.404 -14.231 18.313 1.00 95.62 237 PHE A O 1
ATOM 1918 N N . PHE A 1 238 ? -4.727 -12.011 18.446 1.00 95.38 238 PHE A N 1
ATOM 1919 C CA . PHE A 1 238 ? -3.300 -11.690 18.366 1.00 95.38 238 PHE A CA 1
ATOM 1920 C C . PHE A 1 238 ? -2.521 -12.160 19.605 1.00 95.38 238 PHE A C 1
ATOM 1922 O O . PHE A 1 238 ? -1.393 -12.642 19.474 1.00 95.38 238 PHE A O 1
ATOM 1929 N N . GLU A 1 239 ? -3.129 -12.090 20.788 1.00 95.19 239 GLU A N 1
ATOM 1930 C CA . GLU A 1 239 ? -2.577 -12.672 22.015 1.00 95.19 239 GLU A CA 1
ATOM 1931 C C . GLU A 1 239 ? -2.494 -14.200 21.916 1.00 95.19 239 GLU A C 1
ATOM 1933 O O . GLU A 1 239 ? -1.474 -14.789 22.271 1.00 95.19 239 GLU A O 1
ATOM 1938 N N . GLY A 1 240 ? -3.524 -14.843 21.358 1.00 94.19 240 GLY A N 1
ATOM 1939 C CA . GLY A 1 240 ? -3.607 -16.290 21.165 1.00 94.19 240 GLY A CA 1
ATOM 1940 C C . GLY A 1 240 ? -2.544 -16.846 20.218 1.00 94.19 240 GLY A C 1
ATOM 1941 O O . GLY A 1 240 ? -2.051 -17.949 20.437 1.00 94.19 240 GLY A O 1
ATOM 1942 N N . ILE A 1 241 ? -2.114 -16.071 19.216 1.00 93.62 241 ILE A N 1
ATOM 1943 C CA . ILE A 1 241 ? -0.952 -16.422 18.378 1.00 93.62 241 ILE A CA 1
ATOM 1944 C C . ILE A 1 241 ? 0.389 -16.033 19.024 1.00 93.62 241 ILE A C 1
ATOM 1946 O O . ILE A 1 241 ? 1.441 -16.215 18.411 1.00 93.62 241 ILE A O 1
ATOM 1950 N N . GLY A 1 242 ? 0.384 -15.492 20.246 1.00 93.31 242 GLY A N 1
ATOM 1951 C CA . GLY A 1 242 ? 1.558 -15.191 21.069 1.00 93.31 242 GLY A CA 1
ATOM 1952 C C . GLY A 1 242 ? 2.174 -13.800 20.874 1.00 93.31 242 GLY A C 1
ATOM 1953 O O . GLY A 1 242 ? 3.345 -13.613 21.207 1.00 93.31 242 GLY A O 1
ATOM 1954 N N . ILE A 1 243 ? 1.451 -12.831 20.303 1.00 95.69 243 ILE A N 1
ATOM 1955 C CA . ILE A 1 243 ? 1.929 -11.441 20.188 1.00 95.69 243 ILE A CA 1
ATOM 1956 C C . ILE A 1 243 ? 1.707 -10.715 21.519 1.00 95.69 243 ILE A C 1
ATOM 1958 O O . ILE A 1 243 ? 0.628 -10.779 22.097 1.00 95.69 243 ILE A O 1
ATOM 1962 N N . SER A 1 244 ? 2.729 -10.007 22.006 1.00 94.44 244 SER A N 1
ATOM 1963 C CA . SER A 1 244 ? 2.625 -9.195 23.224 1.00 94.44 244 SER A CA 1
ATOM 1964 C C . SER A 1 244 ? 1.729 -7.970 23.022 1.00 94.44 244 SER A C 1
ATOM 1966 O O . SER A 1 244 ? 1.613 -7.467 21.906 1.00 94.44 244 SER A O 1
ATOM 1968 N N . GLY A 1 245 ? 1.180 -7.410 24.105 1.00 91.06 245 GLY A N 1
ATOM 1969 C CA . GLY A 1 245 ? 0.372 -6.183 24.045 1.00 91.06 245 GLY A CA 1
ATOM 1970 C C . GLY A 1 245 ? 1.052 -5.022 23.299 1.00 91.06 245 GLY A C 1
ATOM 1971 O O . GLY A 1 245 ? 0.415 -4.360 22.487 1.00 91.06 245 GLY A O 1
ATOM 1972 N N . GLU A 1 246 ? 2.369 -4.840 23.462 1.00 91.38 246 GLU A N 1
ATOM 1973 C CA . GLU A 1 246 ? 3.152 -3.849 22.699 1.00 91.38 246 GLU A CA 1
ATOM 1974 C C . GLU A 1 246 ? 3.172 -4.155 21.189 1.00 91.38 246 GLU A C 1
ATOM 1976 O O . GLU A 1 246 ? 3.039 -3.262 20.349 1.00 91.38 246 GLU A O 1
ATOM 1981 N N . GLY A 1 247 ? 3.314 -5.430 20.816 1.00 93.06 247 GLY A N 1
ATOM 1982 C CA . GLY A 1 247 ? 3.249 -5.861 19.422 1.00 93.06 247 GLY A CA 1
ATOM 1983 C C . GLY A 1 247 ? 1.863 -5.644 18.812 1.00 93.06 247 GLY A C 1
ATOM 1984 O O . GLY A 1 247 ? 1.762 -5.224 17.659 1.00 93.06 247 GLY A O 1
ATOM 1985 N N . ILE A 1 248 ? 0.803 -5.867 19.591 1.00 94.12 248 ILE A N 1
ATOM 1986 C CA . ILE A 1 248 ? -0.585 -5.609 19.193 1.00 94.12 248 ILE A CA 1
ATOM 1987 C C . ILE A 1 248 ? -0.802 -4.112 18.980 1.00 94.12 248 ILE A C 1
ATOM 1989 O O . ILE A 1 248 ? -1.300 -3.700 17.931 1.00 94.12 248 ILE A O 1
ATOM 1993 N N . GLU A 1 249 ? -0.356 -3.281 19.921 1.00 91.94 249 GLU A N 1
ATOM 1994 C CA . GLU A 1 249 ? -0.414 -1.827 19.790 1.00 91.94 249 GLU A CA 1
ATOM 1995 C C . GLU A 1 249 ? 0.302 -1.360 18.515 1.00 91.94 249 GLU A C 1
ATOM 1997 O O . GLU A 1 249 ? -0.235 -0.566 17.738 1.00 91.94 249 GLU A O 1
ATOM 2002 N N . ARG A 1 250 ? 1.487 -1.916 18.243 1.00 93.50 250 ARG A N 1
ATOM 2003 C CA . ARG A 1 250 ? 2.243 -1.646 17.019 1.00 93.50 250 ARG A CA 1
ATOM 2004 C C . ARG A 1 250 ? 1.453 -2.029 15.765 1.00 93.50 250 ARG A C 1
ATOM 2006 O O . ARG A 1 250 ? 1.409 -1.238 14.823 1.00 93.50 250 ARG A O 1
ATOM 2013 N N . ILE A 1 251 ? 0.807 -3.193 15.744 1.00 95.06 251 ILE A N 1
ATOM 2014 C CA . ILE A 1 251 ? -0.021 -3.647 14.616 1.00 95.06 251 ILE A CA 1
ATOM 2015 C C . ILE A 1 251 ? -1.131 -2.644 14.315 1.00 95.06 251 ILE A C 1
ATOM 2017 O O . ILE A 1 251 ? -1.235 -2.172 13.182 1.00 95.06 251 ILE A O 1
ATOM 2021 N N . PHE A 1 252 ? -1.910 -2.259 15.323 1.00 92.56 252 PHE A N 1
ATOM 2022 C CA . PHE A 1 252 ? -3.005 -1.308 15.138 1.00 92.56 252 PHE A CA 1
ATOM 2023 C C . PHE A 1 252 ? -2.523 0.113 14.854 1.00 92.56 252 PHE A C 1
ATOM 2025 O O . PHE A 1 252 ? -3.224 0.858 14.179 1.00 92.56 252 PHE A O 1
ATOM 2032 N N . SER A 1 253 ? -1.328 0.493 15.309 1.00 91.88 253 SER A N 1
ATOM 2033 C CA . SER A 1 253 ? -0.731 1.783 14.967 1.00 91.88 253 SER A CA 1
ATOM 2034 C C . SER A 1 253 ? -0.319 1.828 13.497 1.00 91.88 253 SER A C 1
ATOM 2036 O O . SER A 1 253 ? -0.677 2.761 12.787 1.00 91.88 253 SER A O 1
ATOM 2038 N N . PHE A 1 254 ? 0.424 0.830 13.008 1.00 91.50 254 PHE A N 1
ATOM 2039 C CA . PHE A 1 254 ? 0.958 0.832 11.640 1.00 91.50 254 PHE A CA 1
ATOM 2040 C C . PHE A 1 254 ? -0.034 0.355 10.578 1.00 91.50 254 PHE A C 1
ATOM 2042 O O . PHE A 1 254 ? 0.121 0.718 9.411 1.00 91.50 254 PHE A O 1
ATOM 2049 N N . PHE A 1 255 ? -1.028 -0.442 10.963 1.00 93.50 255 PHE A N 1
ATOM 2050 C CA . PHE A 1 255 ? -2.066 -0.931 10.067 1.00 93.50 255 PHE A CA 1
ATOM 2051 C C . PHE A 1 255 ? -3.435 -1.011 10.76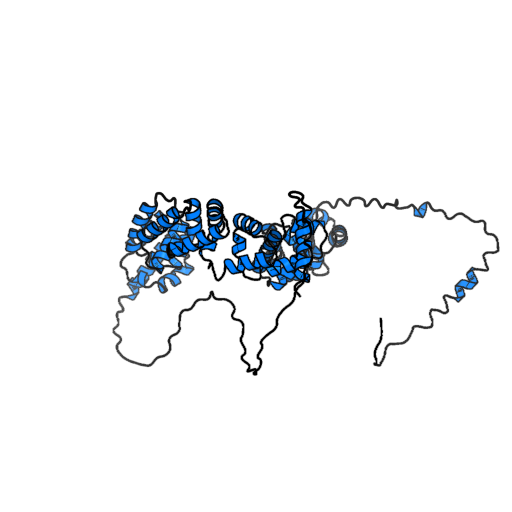7 1.00 93.50 255 PHE A C 1
ATOM 2053 O O . PHE A 1 255 ? -3.972 -2.103 10.976 1.00 93.50 255 PHE A O 1
ATOM 2060 N N . PRO A 1 256 ? -4.049 0.144 11.088 1.00 91.25 256 PRO A N 1
ATOM 2061 C CA . PRO A 1 256 ? -5.332 0.182 11.782 1.00 91.25 256 PRO A CA 1
ATOM 2062 C C . PRO A 1 256 ? -6.461 -0.568 11.069 1.00 91.25 256 PRO A C 1
ATOM 2064 O O . PRO A 1 256 ? -7.345 -1.125 11.715 1.00 91.25 256 PRO A O 1
ATOM 2067 N N . GLY A 1 257 ? -6.417 -0.628 9.733 1.00 89.50 257 GLY A N 1
ATOM 2068 C CA . GLY A 1 257 ? -7.418 -1.310 8.910 1.00 89.50 257 GLY A CA 1
ATOM 2069 C C . GLY A 1 257 ? -7.600 -2.801 9.221 1.00 89.50 257 GLY A C 1
ATOM 2070 O O . GLY A 1 257 ? -8.652 -3.354 8.897 1.00 89.50 257 GLY A O 1
ATOM 2071 N N . VAL A 1 258 ? -6.641 -3.441 9.904 1.00 92.62 258 VAL A N 1
ATOM 2072 C CA . VAL A 1 258 ? -6.774 -4.826 10.388 1.00 92.62 258 VAL A CA 1
ATOM 2073 C C . VAL A 1 258 ? -7.977 -5.007 11.316 1.00 92.62 258 VAL A C 1
ATOM 2075 O O . VAL A 1 258 ? -8.577 -6.082 11.357 1.00 92.62 258 VAL A O 1
ATOM 2078 N N . ILE A 1 259 ? -8.410 -3.938 11.996 1.00 90.31 259 ILE A N 1
ATOM 2079 C CA . ILE A 1 259 ? -9.596 -3.970 12.851 1.00 90.31 259 ILE A CA 1
ATOM 2080 C C . ILE A 1 259 ? -10.873 -4.277 12.064 1.00 90.31 259 ILE A C 1
ATOM 2082 O O . ILE A 1 259 ? -11.839 -4.766 12.632 1.00 90.31 259 ILE A O 1
ATOM 2086 N N . GLY A 1 260 ? -10.890 -4.075 10.747 1.00 89.62 260 GLY A N 1
ATOM 2087 C CA . GLY A 1 260 ? -12.017 -4.449 9.897 1.00 89.62 260 GLY A CA 1
ATOM 2088 C C . GLY A 1 260 ? -12.030 -5.922 9.476 1.00 89.62 260 GLY A C 1
ATOM 2089 O O . GLY A 1 260 ? -12.966 -6.337 8.801 1.00 89.62 260 GLY A O 1
ATOM 2090 N N . PHE A 1 261 ? -10.996 -6.710 9.793 1.00 92.25 261 PHE A N 1
ATOM 2091 C CA . PHE A 1 261 ? -10.813 -8.041 9.201 1.00 92.25 261 PHE A CA 1
ATOM 2092 C C . PHE A 1 261 ? -11.424 -9.133 10.068 1.00 92.25 261 PHE A C 1
ATOM 2094 O O . PHE A 1 261 ? -11.215 -9.149 11.279 1.00 92.25 261 PHE A O 1
ATOM 2101 N N . ASP A 1 262 ? -12.170 -10.045 9.453 1.00 92.69 262 ASP A N 1
ATOM 2102 C CA . ASP A 1 262 ? -12.730 -11.177 10.182 1.00 92.69 262 ASP A CA 1
ATOM 2103 C C . ASP A 1 262 ? -11.631 -12.141 10.656 1.00 92.69 262 ASP A C 1
ATOM 2105 O O . ASP A 1 262 ? -10.654 -12.391 9.942 1.00 92.69 262 ASP A O 1
ATOM 2109 N N . VAL A 1 263 ? -11.775 -12.649 11.880 1.00 94.00 263 VAL A N 1
ATOM 2110 C CA . VAL A 1 263 ? -10.782 -13.537 12.493 1.00 94.00 263 VAL A CA 1
ATOM 2111 C C . VAL A 1 263 ? -10.848 -14.939 11.884 1.00 94.00 263 VAL A C 1
ATOM 2113 O O . VAL A 1 263 ? -9.806 -15.493 11.538 1.00 94.00 263 VAL A O 1
ATOM 2116 N N . GLU A 1 264 ? -12.049 -15.493 11.725 1.00 93.38 264 GLU A N 1
ATOM 2117 C CA . GLU A 1 264 ? -12.273 -16.886 11.324 1.00 93.38 264 GLU A CA 1
ATOM 2118 C C . GLU A 1 264 ? -12.207 -17.058 9.808 1.00 93.38 264 GLU A C 1
ATOM 2120 O O . GLU A 1 264 ? -11.549 -17.964 9.308 1.00 93.38 264 GLU A O 1
ATOM 2125 N N . ASP A 1 265 ? -12.838 -16.151 9.067 1.00 92.25 265 ASP A N 1
ATOM 2126 C CA . ASP A 1 265 ? -12.979 -16.268 7.616 1.00 92.25 265 ASP A CA 1
ATOM 2127 C C . ASP A 1 265 ? -11.783 -15.686 6.856 1.00 92.25 265 ASP A C 1
ATOM 2129 O O . ASP A 1 265 ? -11.642 -15.902 5.648 1.00 92.25 265 ASP A O 1
ATOM 2133 N N . ARG A 1 266 ? -10.921 -14.913 7.533 1.00 93.44 266 ARG A N 1
ATOM 2134 C CA . ARG A 1 266 ? -9.814 -14.221 6.867 1.00 93.44 266 ARG A CA 1
ATOM 2135 C C . ARG A 1 266 ? -8.465 -14.313 7.563 1.00 93.44 266 ARG A C 1
ATOM 2137 O O . ARG A 1 266 ? -7.509 -14.713 6.904 1.00 93.44 266 ARG A O 1
ATOM 2144 N N . LEU A 1 267 ? -8.343 -13.906 8.827 1.00 95.44 267 LEU A N 1
ATOM 2145 C CA . LEU A 1 267 ? -7.029 -13.872 9.481 1.00 95.44 267 LEU A CA 1
ATOM 2146 C C . LEU A 1 267 ? -6.474 -15.283 9.702 1.00 95.44 267 LEU A C 1
ATOM 2148 O O . LEU A 1 267 ? -5.345 -15.544 9.295 1.00 95.44 267 LEU A O 1
ATOM 2152 N N . LYS A 1 268 ? -7.264 -16.202 10.271 1.00 95.50 268 LYS A N 1
ATOM 2153 C CA . LYS A 1 268 ? -6.840 -17.594 10.494 1.00 95.50 268 LYS A CA 1
ATOM 2154 C C . LYS A 1 268 ? -6.445 -18.315 9.196 1.00 95.50 268 LYS A C 1
ATOM 2156 O O . LYS A 1 268 ? -5.298 -18.750 9.129 1.00 95.50 268 LYS A O 1
ATOM 2161 N N . PRO A 1 269 ? -7.273 -18.341 8.128 1.00 96.94 269 PRO A N 1
ATOM 2162 C CA . PRO A 1 269 ? -6.893 -18.992 6.876 1.00 96.94 269 PRO A CA 1
ATOM 2163 C C . PRO A 1 269 ? -5.622 -18.415 6.243 1.00 96.94 269 PRO A C 1
ATOM 2165 O O . PRO A 1 269 ? -4.884 -19.137 5.578 1.00 96.94 269 PRO A O 1
ATOM 2168 N N . LEU A 1 270 ? -5.350 -17.118 6.440 1.00 96.81 270 LEU A N 1
ATOM 2169 C CA . LEU A 1 270 ? -4.133 -16.485 5.934 1.00 96.81 270 LEU A CA 1
ATOM 2170 C C . LEU A 1 270 ? -2.891 -16.947 6.709 1.00 96.81 270 LEU A C 1
ATOM 2172 O O . LEU A 1 270 ? -1.860 -17.224 6.099 1.00 96.81 270 LEU A O 1
ATOM 2176 N N . LEU A 1 271 ? -2.983 -17.065 8.037 1.00 96.19 271 LEU A N 1
ATOM 2177 C CA . LEU A 1 271 ? -1.891 -17.627 8.838 1.00 96.19 271 LEU A CA 1
ATOM 2178 C C . LEU A 1 271 ? -1.682 -19.114 8.533 1.00 96.19 271 LEU A C 1
ATOM 2180 O O . LEU A 1 271 ? -0.537 -19.548 8.417 1.00 96.19 271 LEU A O 1
ATOM 2184 N N . ASP A 1 272 ? -2.761 -19.866 8.311 1.00 96.19 272 ASP A N 1
ATOM 2185 C CA . ASP A 1 272 ? -2.691 -21.266 7.891 1.00 96.19 272 ASP A CA 1
ATOM 2186 C C . ASP A 1 272 ? -2.003 -21.413 6.527 1.00 96.19 272 ASP A C 1
ATOM 2188 O O . ASP A 1 272 ? -1.204 -22.331 6.341 1.00 96.19 272 ASP A O 1
ATOM 2192 N N . GLU A 1 273 ? -2.246 -20.493 5.580 1.00 96.56 273 GLU A N 1
ATOM 2193 C CA . GLU A 1 273 ? -1.499 -20.440 4.317 1.00 96.56 273 GLU A CA 1
ATOM 2194 C C . GLU A 1 273 ? -0.001 -20.256 4.587 1.00 96.56 273 GLU A C 1
ATOM 2196 O O . GLU A 1 273 ? 0.820 -20.978 4.019 1.00 96.56 273 GLU A O 1
ATOM 2201 N N . PHE A 1 274 ? 0.383 -19.339 5.476 1.00 96.06 274 PHE A N 1
ATOM 2202 C CA . PHE A 1 274 ? 1.791 -19.137 5.819 1.00 96.06 274 PHE A CA 1
ATOM 2203 C C . PHE A 1 274 ? 2.412 -20.403 6.430 1.00 96.06 274 PHE A C 1
ATOM 2205 O O . PHE A 1 274 ? 3.475 -20.843 5.986 1.00 96.06 274 PHE A O 1
ATOM 2212 N N . CYS A 1 275 ? 1.727 -21.047 7.374 1.00 95.38 275 CYS A N 1
ATOM 2213 C CA . CYS A 1 275 ? 2.174 -22.307 7.968 1.00 95.38 275 CYS A CA 1
ATOM 2214 C C . CYS A 1 275 ? 2.283 -23.431 6.924 1.00 95.38 275 CYS A C 1
ATOM 2216 O O . CYS A 1 275 ? 3.265 -24.175 6.909 1.00 95.38 275 CYS A O 1
ATOM 2218 N N . HIS A 1 276 ? 1.326 -23.528 5.994 1.00 94.75 276 HIS A N 1
ATOM 2219 C CA . HIS A 1 276 ? 1.325 -24.523 4.918 1.00 94.75 276 HIS A CA 1
ATOM 2220 C C . HIS A 1 276 ? 2.557 -24.417 4.007 1.00 94.75 276 HIS A C 1
ATOM 2222 O O . HIS A 1 276 ? 3.068 -25.430 3.526 1.00 94.75 276 HIS A O 1
ATOM 2228 N N . TRP A 1 277 ? 3.078 -23.204 3.803 1.00 91.50 277 TRP A N 1
ATOM 2229 C CA . TRP A 1 277 ? 4.310 -22.975 3.042 1.00 91.50 277 TRP A CA 1
ATOM 2230 C C . TRP A 1 277 ? 5.601 -23.248 3.827 1.00 91.50 277 TRP A C 1
ATOM 2232 O O . TRP A 1 277 ? 6.692 -23.098 3.274 1.00 91.50 277 TRP A O 1
ATOM 2242 N N . GLY A 1 278 ? 5.493 -23.714 5.073 1.00 91.38 278 GLY A N 1
ATOM 2243 C CA . GLY A 1 278 ? 6.617 -24.138 5.905 1.00 91.38 278 GLY A CA 1
ATOM 2244 C C . GLY A 1 278 ? 7.218 -23.029 6.766 1.00 91.38 278 GLY A C 1
ATOM 2245 O O . GLY A 1 278 ? 8.305 -23.217 7.310 1.00 91.38 278 GLY A O 1
ATOM 2246 N N . PHE A 1 279 ? 6.547 -21.882 6.897 1.00 94.69 279 PHE A N 1
ATOM 2247 C CA . PHE A 1 279 ? 6.981 -20.837 7.820 1.00 94.69 279 PHE A CA 1
ATOM 2248 C C . PHE A 1 279 ? 6.537 -21.189 9.244 1.00 94.69 279 PHE A C 1
ATOM 2250 O O . PHE A 1 279 ? 5.364 -21.452 9.486 1.00 94.69 279 PHE A O 1
ATOM 2257 N N . GLY A 1 280 ? 7.480 -21.202 10.188 1.00 94.25 280 GLY A N 1
ATOM 2258 C CA . GLY A 1 280 ? 7.172 -21.453 11.597 1.00 94.25 280 GLY A CA 1
ATOM 2259 C C . GLY A 1 280 ? 6.394 -20.299 12.237 1.00 94.25 280 GLY A C 1
ATOM 2260 O O . GLY A 1 280 ? 6.617 -19.132 11.905 1.00 94.25 280 GLY A O 1
ATOM 2261 N N . GLU A 1 281 ? 5.533 -20.619 13.202 1.00 93.88 281 GLU A N 1
ATOM 2262 C CA . GLU A 1 281 ? 4.664 -19.649 13.886 1.00 93.88 281 GLU A CA 1
ATOM 2263 C C . GLU A 1 281 ? 5.444 -18.480 14.506 1.00 93.88 281 GLU A C 1
ATOM 2265 O O . GLU A 1 281 ? 5.051 -17.322 14.364 1.00 93.88 281 GLU A O 1
ATOM 2270 N N . ASP A 1 282 ? 6.603 -18.746 15.117 1.00 94.00 282 ASP A N 1
ATOM 2271 C CA . ASP A 1 282 ? 7.452 -17.706 15.713 1.00 94.00 282 ASP A CA 1
ATOM 2272 C C . ASP A 1 282 ? 7.990 -16.703 14.685 1.00 94.00 282 ASP A C 1
ATOM 2274 O O . ASP A 1 282 ? 8.136 -15.514 14.980 1.00 94.00 282 ASP A O 1
ATOM 2278 N N . MET A 1 283 ? 8.313 -17.172 13.478 1.00 94.31 283 MET A N 1
ATOM 2279 C CA . MET A 1 283 ? 8.766 -16.310 12.387 1.00 94.31 283 MET A CA 1
ATOM 2280 C C . MET A 1 283 ? 7.602 -15.485 11.841 1.00 94.31 283 MET A C 1
ATOM 2282 O O . MET A 1 283 ? 7.747 -14.273 11.684 1.00 94.31 283 MET A O 1
ATOM 2286 N N . ILE A 1 284 ? 6.446 -16.118 11.616 1.00 95.62 284 ILE A N 1
ATOM 2287 C CA . ILE A 1 284 ? 5.222 -15.445 11.161 1.00 95.62 284 ILE A CA 1
ATOM 2288 C C . ILE A 1 284 ? 4.853 -14.324 12.136 1.00 95.62 284 ILE A C 1
ATOM 2290 O O . ILE A 1 284 ? 4.664 -13.180 11.726 1.00 95.62 284 ILE A O 1
ATOM 2294 N N . ARG A 1 285 ? 4.846 -14.619 13.440 1.00 95.56 285 ARG A N 1
ATOM 2295 C CA . ARG A 1 285 ? 4.588 -13.648 14.506 1.00 95.56 285 ARG A CA 1
ATOM 2296 C C . ARG A 1 285 ? 5.512 -12.432 14.416 1.00 95.56 285 ARG A C 1
ATOM 2298 O O . ARG A 1 285 ? 5.046 -11.293 14.456 1.00 95.56 285 ARG A O 1
ATOM 2305 N N . LYS A 1 286 ? 6.824 -12.664 14.288 1.00 94.56 286 LYS A N 1
ATOM 2306 C CA . LYS A 1 286 ? 7.829 -11.593 14.184 1.00 94.56 286 LYS A CA 1
ATOM 2307 C C . LYS A 1 286 ? 7.602 -10.726 12.949 1.00 94.56 286 LYS A C 1
ATOM 2309 O O . LYS A 1 286 ? 7.683 -9.503 13.050 1.00 94.56 286 LYS A O 1
ATOM 2314 N N . GLU A 1 287 ? 7.297 -11.339 11.808 1.00 95.00 287 GLU A N 1
ATOM 2315 C CA . GLU A 1 287 ? 7.052 -10.609 10.564 1.00 95.00 287 GLU A CA 1
ATOM 2316 C C . GLU A 1 287 ? 5.733 -9.822 10.598 1.00 95.00 287 GLU A C 1
ATOM 2318 O O . GLU A 1 287 ? 5.714 -8.685 10.137 1.00 95.00 287 GLU A O 1
ATOM 2323 N N . ILE A 1 288 ? 4.673 -10.329 11.241 1.00 96.44 288 ILE A N 1
ATOM 2324 C CA . ILE A 1 288 ? 3.420 -9.576 11.442 1.00 96.44 288 ILE A CA 1
ATOM 2325 C C . ILE A 1 288 ? 3.656 -8.316 12.283 1.00 96.44 288 ILE A C 1
ATOM 2327 O O . ILE A 1 288 ? 3.182 -7.243 11.926 1.00 96.44 288 ILE A O 1
ATOM 2331 N N . VAL A 1 289 ? 4.404 -8.408 13.388 1.00 95.94 289 VAL A N 1
ATOM 2332 C CA . VAL A 1 289 ? 4.701 -7.237 14.238 1.00 95.94 289 VAL A CA 1
ATOM 2333 C C . VAL A 1 289 ? 5.606 -6.234 13.511 1.00 95.94 289 VAL A C 1
ATOM 2335 O O . VAL A 1 289 ? 5.488 -5.014 13.684 1.00 95.94 289 VAL A O 1
ATOM 2338 N N . ARG A 1 290 ? 6.531 -6.738 12.690 1.00 94.19 290 ARG A N 1
ATOM 2339 C CA . ARG A 1 290 ? 7.457 -5.920 11.903 1.00 94.19 290 ARG A CA 1
ATOM 2340 C C . ARG A 1 290 ? 6.745 -5.170 10.782 1.00 94.19 290 ARG A C 1
ATOM 2342 O O . ARG A 1 290 ? 6.968 -3.968 10.639 1.00 94.19 290 ARG A O 1
ATOM 2349 N N . GLU A 1 291 ? 5.927 -5.875 10.006 1.00 94.69 291 GLU A N 1
ATOM 2350 C CA . GLU A 1 291 ? 5.192 -5.366 8.851 1.00 94.69 291 GLU A CA 1
ATOM 2351 C C . GLU A 1 291 ? 3.741 -5.886 8.861 1.00 94.69 291 GLU A C 1
ATOM 2353 O O . GLU A 1 291 ? 3.397 -6.846 8.166 1.00 94.69 291 GLU A O 1
ATOM 2358 N N . PRO A 1 292 ? 2.849 -5.223 9.621 1.00 95.12 292 PRO A N 1
ATOM 2359 C CA . PRO A 1 292 ? 1.462 -5.662 9.788 1.00 95.12 292 PRO A CA 1
ATOM 2360 C C . PRO A 1 292 ? 0.648 -5.692 8.490 1.00 95.12 292 PRO A C 1
ATOM 2362 O O . PRO A 1 292 ? -0.366 -6.387 8.405 1.00 95.12 292 PRO A O 1
ATOM 2365 N N . ARG A 1 293 ? 1.091 -4.974 7.446 1.00 94.62 293 ARG A N 1
ATOM 2366 C CA . ARG A 1 293 ? 0.423 -4.963 6.137 1.00 94.62 293 ARG A CA 1
ATOM 2367 C C . ARG A 1 293 ? 0.479 -6.313 5.431 1.00 94.62 293 ARG A C 1
ATOM 2369 O O . ARG A 1 293 ? -0.284 -6.503 4.487 1.00 94.62 293 ARG A O 1
ATOM 2376 N N . VAL A 1 294 ? 1.282 -7.274 5.889 1.00 95.62 294 VAL A N 1
ATOM 2377 C CA . VAL A 1 294 ? 1.199 -8.659 5.398 1.00 95.62 294 VAL A CA 1
ATOM 2378 C C . VAL A 1 294 ? -0.200 -9.259 5.596 1.00 95.62 294 VAL A C 1
ATOM 2380 O O . VAL A 1 294 ? -0.681 -10.001 4.744 1.00 95.62 294 VAL A O 1
ATOM 2383 N N . LEU A 1 295 ? -0.929 -8.839 6.637 1.00 95.25 295 LEU A N 1
ATOM 2384 C CA . LEU A 1 295 ? -2.309 -9.271 6.888 1.00 95.25 295 LEU A CA 1
ATOM 2385 C C . LEU A 1 295 ? -3.311 -8.724 5.857 1.00 95.25 295 LEU A C 1
ATOM 2387 O O . LEU A 1 295 ? -4.461 -9.159 5.807 1.00 95.25 295 LEU A O 1
ATOM 2391 N N . SER A 1 296 ? -2.903 -7.755 5.030 1.00 93.38 296 SER A N 1
ATOM 2392 C CA . SER A 1 296 ? -3.738 -7.209 3.956 1.00 93.38 296 SER A CA 1
ATOM 2393 C C . SER A 1 296 ? -3.841 -8.125 2.735 1.00 93.38 296 SER A C 1
ATOM 2395 O O . SER A 1 296 ? -4.721 -7.898 1.906 1.00 93.38 296 SER A O 1
ATOM 2397 N N . MET A 1 297 ? -2.993 -9.152 2.635 1.00 93.81 297 MET A N 1
ATOM 2398 C CA . MET A 1 297 ? -2.971 -10.075 1.500 1.00 93.81 297 MET A CA 1
ATOM 2399 C C . MET A 1 297 ? -4.267 -10.889 1.392 1.00 93.81 297 MET A C 1
ATOM 2401 O O . MET A 1 297 ? -4.918 -11.197 2.395 1.00 93.81 297 MET A O 1
ATOM 2405 N N . GLU A 1 298 ? -4.648 -11.224 0.159 1.00 92.00 298 GLU A N 1
ATOM 2406 C CA . GLU A 1 298 ? -5.714 -12.188 -0.111 1.00 92.00 298 GLU A CA 1
ATOM 2407 C C . GLU A 1 298 ? -5.152 -13.618 -0.116 1.00 92.00 298 GLU A C 1
ATOM 2409 O O . GLU A 1 298 ? -3.984 -13.845 -0.450 1.00 92.00 298 GLU A O 1
ATOM 2414 N N . LEU A 1 299 ? -6.005 -14.594 0.207 1.00 93.94 299 LEU A N 1
ATOM 2415 C CA . LEU A 1 299 ? -5.626 -16.007 0.207 1.00 93.94 299 LEU A CA 1
ATOM 2416 C C . LEU A 1 299 ? -5.099 -16.438 -1.169 1.00 93.94 299 LEU A C 1
ATOM 2418 O O . LEU A 1 299 ? -5.712 -16.180 -2.210 1.00 93.94 299 LEU A O 1
ATOM 2422 N N . GLY A 1 300 ? -3.949 -17.102 -1.173 1.00 93.88 300 GLY A N 1
ATOM 2423 C CA . GLY A 1 300 ? -3.246 -17.562 -2.366 1.00 93.88 300 GLY A CA 1
ATOM 2424 C C . GLY A 1 300 ? -2.372 -16.502 -3.044 1.00 93.88 300 GLY A C 1
ATOM 2425 O O . GLY A 1 300 ? -1.592 -16.844 -3.938 1.00 93.88 300 GLY A O 1
ATOM 2426 N N . GLU A 1 301 ? -2.450 -15.218 -2.667 1.00 94.81 301 GLU A N 1
ATOM 2427 C CA . GLU A 1 301 ? -1.533 -14.207 -3.212 1.00 94.81 301 GLU A CA 1
ATOM 2428 C C . GLU A 1 301 ? -0.100 -14.443 -2.736 1.00 94.81 301 GLU A C 1
ATOM 2430 O O . GLU A 1 301 ? 0.838 -14.290 -3.524 1.00 94.81 301 GLU A O 1
ATOM 2435 N N . PHE A 1 302 ? 0.075 -14.862 -1.482 1.00 95.38 302 PHE A N 1
ATOM 2436 C CA . PHE A 1 302 ? 1.392 -15.150 -0.926 1.00 95.38 302 PHE A CA 1
ATOM 2437 C C . PHE A 1 302 ? 2.013 -16.380 -1.587 1.00 95.38 302 PHE A C 1
ATOM 2439 O O . PHE A 1 302 ? 3.146 -16.307 -2.068 1.00 95.38 302 PHE A O 1
ATOM 2446 N N . SER A 1 303 ? 1.224 -17.445 -1.752 1.00 94.88 303 SER A N 1
ATOM 2447 C CA . SER A 1 303 ? 1.588 -18.633 -2.532 1.00 94.88 303 SER A CA 1
ATOM 2448 C C . SER A 1 303 ? 2.174 -18.276 -3.907 1.00 94.88 303 SER A C 1
ATOM 2450 O O . SER A 1 303 ? 3.292 -18.671 -4.239 1.00 94.88 303 SER A O 1
ATOM 2452 N N . ARG A 1 304 ? 1.476 -17.440 -4.690 1.00 95.44 304 ARG A N 1
ATOM 2453 C CA . ARG A 1 304 ? 1.937 -17.007 -6.026 1.00 95.44 304 ARG A CA 1
ATOM 2454 C C . ARG A 1 304 ? 3.241 -16.211 -5.978 1.00 95.44 304 ARG A C 1
ATOM 2456 O O . ARG A 1 304 ? 4.066 -16.313 -6.887 1.00 95.44 304 ARG A O 1
ATOM 2463 N N . CYS A 1 305 ? 3.435 -15.401 -4.938 1.00 96.31 305 CYS A N 1
ATOM 2464 C CA . CYS A 1 305 ? 4.674 -14.651 -4.751 1.00 96.31 305 CYS A CA 1
ATOM 2465 C C . CYS A 1 305 ? 5.859 -15.591 -4.497 1.00 96.31 305 CYS A C 1
ATOM 2467 O O . CYS A 1 305 ? 6.913 -15.433 -5.116 1.00 96.31 305 CYS A O 1
ATOM 2469 N N . LEU A 1 306 ? 5.677 -16.608 -3.653 1.00 95.38 306 LEU A N 1
ATOM 2470 C CA . LEU A 1 306 ? 6.703 -17.615 -3.378 1.00 95.38 306 LEU A CA 1
ATOM 2471 C C . LEU A 1 306 ? 6.993 -18.501 -4.592 1.00 95.38 306 LEU A C 1
ATOM 2473 O O . LEU A 1 306 ? 8.152 -18.819 -4.857 1.00 95.38 306 LEU A O 1
ATOM 2477 N N . GLU A 1 307 ? 5.972 -18.863 -5.370 1.00 95.19 307 GLU A N 1
ATOM 2478 C CA . GLU A 1 307 ? 6.144 -19.572 -6.643 1.00 95.19 307 GLU A CA 1
ATOM 2479 C C . GLU A 1 307 ? 6.995 -18.766 -7.627 1.00 95.19 307 GLU A C 1
ATOM 2481 O O . GLU A 1 307 ? 7.923 -19.312 -8.235 1.00 95.19 307 GLU A O 1
ATOM 2486 N N . LEU A 1 308 ? 6.740 -17.454 -7.744 1.00 94.75 308 LEU A N 1
ATOM 2487 C CA . LEU A 1 308 ? 7.587 -16.577 -8.545 1.00 94.75 308 LEU A CA 1
ATOM 2488 C C . LEU A 1 308 ? 9.033 -16.659 -8.052 1.00 94.75 308 LEU A C 1
ATOM 2490 O O . LEU A 1 308 ? 9.900 -16.959 -8.870 1.00 94.75 308 LEU A O 1
ATOM 2494 N N . LEU A 1 309 ? 9.281 -16.479 -6.749 1.00 93.94 309 LEU A N 1
ATOM 2495 C CA . LEU A 1 309 ? 10.626 -16.540 -6.162 1.00 93.94 309 LEU A CA 1
ATOM 2496 C C . LEU A 1 309 ? 11.335 -17.874 -6.438 1.00 93.94 309 LEU A C 1
ATOM 2498 O O . LEU A 1 309 ? 12.507 -17.870 -6.815 1.00 93.94 309 LEU A O 1
ATOM 2502 N N . ARG A 1 310 ? 10.626 -19.005 -6.320 1.00 91.06 310 ARG A N 1
ATOM 2503 C CA . ARG A 1 310 ? 11.151 -20.348 -6.634 1.00 91.06 310 ARG A CA 1
ATOM 2504 C C . ARG A 1 310 ? 11.521 -20.495 -8.110 1.00 91.06 310 ARG A C 1
ATOM 2506 O O . ARG A 1 310 ? 12.513 -21.136 -8.439 1.00 91.06 310 ARG A O 1
ATOM 2513 N N . SER A 1 311 ? 10.749 -19.879 -9.002 1.00 93.44 311 SER A N 1
ATOM 2514 C CA . SER A 1 311 ? 10.965 -19.944 -10.453 1.00 93.44 311 SER A CA 1
ATOM 2515 C C . SER A 1 311 ? 12.007 -18.950 -10.994 1.00 93.44 311 SER A C 1
ATOM 2517 O O . SER A 1 311 ? 12.268 -18.939 -12.204 1.00 93.44 311 SER A O 1
ATOM 2519 N N . LEU A 1 312 ? 12.594 -18.096 -10.143 1.00 90.62 312 LEU A N 1
ATOM 2520 C CA . LEU A 1 312 ? 13.534 -17.062 -10.574 1.00 90.62 312 LEU A CA 1
ATOM 2521 C C . LEU A 1 312 ? 14.850 -17.657 -11.074 1.00 90.62 312 LEU A C 1
ATOM 2523 O O . LEU A 1 312 ? 15.643 -18.217 -10.319 1.00 90.62 312 LEU A O 1
ATOM 2527 N N . LYS A 1 313 ? 15.143 -17.409 -12.351 1.00 86.12 313 LYS A N 1
ATOM 2528 C CA . LYS A 1 313 ? 16.447 -17.685 -12.963 1.00 86.12 313 LYS A CA 1
ATOM 2529 C C . LYS A 1 313 ? 17.233 -16.381 -13.059 1.00 86.12 313 LYS A C 1
ATOM 253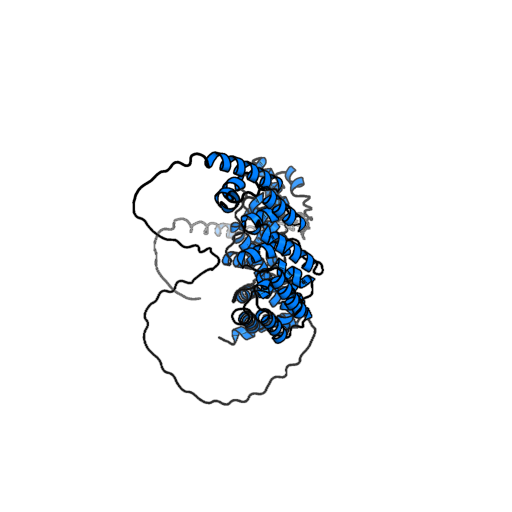1 O O . LYS A 1 313 ? 17.173 -15.684 -14.069 1.00 86.12 313 LYS A O 1
ATOM 2536 N N . CYS A 1 314 ? 17.936 -16.015 -11.990 1.00 87.94 314 CYS A N 1
ATOM 2537 C CA . CYS A 1 314 ? 18.735 -14.789 -11.948 1.00 87.94 314 CYS A CA 1
ATOM 2538 C C . CYS A 1 314 ? 20.140 -15.030 -11.395 1.00 87.94 314 CYS A C 1
ATOM 2540 O O . CYS A 1 314 ? 20.443 -16.098 -10.876 1.00 87.94 314 CYS A O 1
ATOM 2542 N N . ARG A 1 315 ? 21.022 -14.036 -11.553 1.00 89.88 315 ARG A N 1
ATOM 2543 C CA . ARG A 1 315 ? 22.394 -14.123 -11.039 1.00 89.88 315 ARG A CA 1
ATOM 2544 C C . ARG A 1 315 ? 22.368 -14.208 -9.517 1.00 89.88 315 ARG A C 1
ATOM 2546 O O . ARG A 1 315 ? 21.652 -13.425 -8.893 1.00 89.88 315 ARG A O 1
ATOM 2553 N N . GLU A 1 316 ? 23.239 -15.037 -8.946 1.00 89.00 316 GLU A N 1
ATOM 2554 C CA . GLU A 1 316 ? 23.334 -15.232 -7.495 1.00 89.00 316 GLU A CA 1
ATOM 2555 C C . GLU A 1 316 ? 23.333 -13.915 -6.703 1.00 89.00 316 GLU A C 1
ATOM 2557 O O . GLU A 1 316 ? 22.467 -13.761 -5.848 1.00 89.00 316 GLU A O 1
ATOM 2562 N N . PRO A 1 317 ? 24.149 -12.883 -7.008 1.00 91.50 317 PRO A N 1
ATOM 2563 C CA . PRO A 1 317 ? 24.150 -11.649 -6.213 1.00 91.50 317 PRO A CA 1
ATOM 2564 C C . PRO A 1 317 ? 22.806 -10.906 -6.174 1.00 91.50 317 PRO A C 1
ATOM 2566 O O . PRO A 1 317 ? 22.550 -10.142 -5.249 1.00 91.50 317 PRO A O 1
ATOM 2569 N N . ILE A 1 318 ? 21.960 -11.082 -7.193 1.00 90.31 318 ILE A N 1
ATOM 2570 C CA . ILE A 1 318 ? 20.611 -10.506 -7.226 1.00 90.31 318 ILE A CA 1
ATOM 2571 C C . ILE A 1 318 ? 19.685 -11.358 -6.359 1.00 90.31 318 ILE A C 1
ATOM 2573 O O . ILE A 1 318 ? 18.962 -10.809 -5.534 1.00 90.31 318 ILE A O 1
ATOM 2577 N N . LYS A 1 319 ? 19.762 -12.687 -6.497 1.00 91.00 319 LYS A N 1
ATOM 2578 C CA . LYS A 1 319 ? 19.001 -13.641 -5.685 1.00 91.00 319 LYS A CA 1
ATOM 2579 C C . LYS A 1 319 ? 19.280 -13.453 -4.190 1.00 91.00 319 LYS A C 1
ATOM 2581 O O . LYS A 1 319 ? 18.338 -13.308 -3.420 1.00 91.00 319 LYS A O 1
ATOM 2586 N N . TRP A 1 320 ? 20.553 -13.322 -3.810 1.00 91.06 320 TRP A N 1
ATOM 2587 C CA . TRP A 1 320 ? 20.989 -13.013 -2.444 1.00 91.06 320 TRP A CA 1
ATOM 2588 C C . TRP A 1 320 ? 20.438 -11.683 -1.929 1.00 91.06 320 TRP A C 1
ATOM 2590 O O . TRP A 1 320 ? 20.059 -11.592 -0.771 1.00 91.06 320 TRP A O 1
ATOM 2600 N N . LYS A 1 321 ? 20.355 -10.644 -2.768 1.00 92.50 321 LYS A N 1
ATOM 2601 C CA . LYS A 1 321 ? 19.762 -9.362 -2.353 1.00 92.50 321 LYS A CA 1
ATOM 2602 C C . LYS A 1 321 ? 18.255 -9.440 -2.142 1.00 92.50 321 LYS A C 1
ATOM 2604 O O . LYS A 1 321 ? 17.743 -8.726 -1.292 1.00 92.50 321 LYS A O 1
ATOM 2609 N N . ILE A 1 322 ? 17.560 -10.257 -2.928 1.00 92.81 322 ILE A N 1
ATOM 2610 C CA . ILE A 1 322 ? 16.108 -10.426 -2.821 1.00 92.81 322 ILE A CA 1
ATOM 2611 C C . ILE A 1 322 ? 15.763 -11.269 -1.592 1.00 92.81 322 ILE A C 1
ATOM 2613 O O . ILE A 1 322 ? 14.899 -10.888 -0.816 1.00 92.81 322 ILE A O 1
ATOM 2617 N N . LEU A 1 323 ? 16.449 -12.401 -1.412 1.00 93.06 323 LEU A N 1
ATOM 2618 C CA . LEU A 1 323 ? 16.172 -13.368 -0.345 1.00 93.06 323 LEU A CA 1
ATOM 2619 C C . LEU A 1 323 ? 16.954 -13.098 0.948 1.00 93.06 323 LEU A C 1
ATOM 2621 O O . LEU A 1 323 ? 16.761 -13.807 1.929 1.00 93.06 323 LEU A O 1
ATOM 2625 N N . GLY A 1 324 ? 17.837 -12.098 0.967 1.00 89.81 324 GLY A N 1
ATOM 2626 C CA . GLY A 1 324 ? 18.783 -11.874 2.065 1.00 89.81 324 GLY A CA 1
ATOM 2627 C C . GLY A 1 324 ? 18.143 -11.526 3.408 1.00 89.81 324 GLY A C 1
ATOM 2628 O O . GLY A 1 324 ? 18.778 -11.704 4.439 1.00 89.81 324 GLY A O 1
ATOM 2629 N N . GLU A 1 325 ? 16.895 -11.054 3.411 1.00 87.94 325 GLU A N 1
ATOM 2630 C CA . GLU A 1 325 ? 16.124 -10.785 4.632 1.00 87.94 325 GLU A CA 1
ATOM 2631 C C . GLU A 1 325 ? 15.114 -11.898 4.970 1.00 87.94 325 GLU A C 1
ATOM 2633 O O . GLU A 1 325 ? 14.290 -11.714 5.863 1.00 87.94 325 GLU A O 1
ATOM 2638 N N . GLY A 1 326 ? 15.167 -13.031 4.263 1.00 92.06 326 GLY A N 1
ATOM 2639 C CA . GLY A 1 326 ? 14.272 -14.175 4.437 1.00 92.06 326 GLY A CA 1
ATOM 2640 C C . GLY A 1 326 ? 13.250 -14.326 3.307 1.00 92.06 326 GLY A C 1
ATOM 2641 O O . GLY A 1 326 ? 12.806 -13.352 2.687 1.00 92.06 326 GLY A O 1
ATOM 2642 N N . ALA A 1 327 ? 12.851 -15.573 3.039 1.00 93.31 327 ALA A N 1
ATOM 2643 C CA . ALA A 1 327 ? 11.917 -15.895 1.958 1.00 93.31 327 ALA A CA 1
ATOM 2644 C C . ALA A 1 327 ? 10.511 -15.322 2.201 1.00 93.31 327 ALA A C 1
ATOM 2646 O O . ALA A 1 327 ? 9.860 -14.884 1.251 1.00 93.31 327 ALA A O 1
ATOM 2647 N N . PHE A 1 328 ? 10.070 -15.268 3.465 1.00 94.94 328 PHE A N 1
ATOM 2648 C CA . PHE A 1 328 ? 8.776 -14.695 3.839 1.00 94.94 328 PHE A CA 1
ATOM 2649 C C . PHE A 1 328 ? 8.689 -13.227 3.421 1.00 94.94 328 PHE A C 1
ATOM 2651 O O . PHE A 1 328 ? 7.790 -12.818 2.681 1.00 94.94 328 PHE A O 1
ATOM 2658 N N . ARG A 1 329 ? 9.695 -12.445 3.822 1.00 93.44 329 ARG A N 1
ATOM 2659 C CA . ARG A 1 329 ? 9.763 -11.024 3.505 1.00 93.44 329 ARG A CA 1
ATOM 2660 C C . ARG A 1 329 ? 9.907 -10.786 2.011 1.00 93.44 329 ARG A C 1
ATOM 2662 O O . ARG A 1 329 ? 9.195 -9.953 1.463 1.00 93.44 329 ARG A O 1
ATOM 2669 N N . ALA A 1 330 ? 10.755 -11.555 1.333 1.00 94.69 330 ALA A N 1
ATOM 2670 C CA . ALA A 1 330 ? 10.866 -11.484 -0.119 1.00 94.69 330 ALA A CA 1
ATOM 2671 C C . ALA A 1 330 ? 9.511 -11.731 -0.811 1.00 94.69 330 ALA A C 1
ATOM 2673 O O . ALA A 1 330 ? 9.180 -11.039 -1.773 1.00 94.69 330 ALA A O 1
ATOM 2674 N N . GLY A 1 331 ? 8.708 -12.678 -0.307 1.00 95.50 331 GLY A N 1
ATOM 2675 C CA . GLY A 1 331 ? 7.357 -12.948 -0.803 1.00 95.50 331 GLY A CA 1
ATOM 2676 C C . GLY A 1 331 ? 6.443 -11.728 -0.676 1.00 95.50 331 GLY A C 1
ATOM 2677 O O . GLY A 1 331 ? 5.763 -11.357 -1.634 1.00 95.50 331 GLY A O 1
ATOM 2678 N N . PHE A 1 332 ? 6.487 -11.042 0.465 1.00 95.38 332 PHE A N 1
ATOM 2679 C CA . PHE A 1 332 ? 5.739 -9.799 0.653 1.00 95.38 332 PHE A CA 1
ATOM 2680 C C . PHE A 1 332 ? 6.271 -8.646 -0.220 1.00 95.38 332 PHE A C 1
ATOM 2682 O O . PHE A 1 332 ? 5.494 -7.906 -0.823 1.00 95.38 332 PHE A O 1
ATOM 2689 N N . GLU A 1 333 ? 7.589 -8.517 -0.390 1.00 95.19 333 GLU A N 1
ATOM 2690 C CA . GLU A 1 333 ? 8.177 -7.499 -1.270 1.00 95.19 333 GLU A CA 1
ATOM 2691 C C . GLU A 1 333 ? 7.741 -7.698 -2.734 1.00 95.19 333 GLU A C 1
ATOM 2693 O O . GLU A 1 333 ? 7.458 -6.710 -3.420 1.00 95.19 333 GLU A O 1
ATOM 2698 N N . VAL A 1 334 ? 7.614 -8.949 -3.206 1.00 96.50 334 VAL A N 1
ATOM 2699 C CA . VAL A 1 334 ? 7.025 -9.273 -4.521 1.00 96.50 334 VAL A CA 1
ATOM 2700 C C . VAL A 1 334 ? 5.604 -8.730 -4.614 1.00 96.50 334 VAL A C 1
ATOM 2702 O O . VAL A 1 334 ? 5.299 -8.028 -5.581 1.00 96.50 334 VAL A O 1
ATOM 2705 N N . LYS A 1 335 ? 4.756 -8.996 -3.610 1.00 96.00 335 LYS A N 1
ATOM 2706 C CA . LYS A 1 335 ? 3.374 -8.497 -3.568 1.00 96.00 335 LYS A CA 1
ATOM 2707 C C . LYS A 1 335 ? 3.322 -6.983 -3.728 1.00 96.00 335 LYS A C 1
ATOM 2709 O O . LYS A 1 335 ? 2.609 -6.490 -4.598 1.00 96.00 335 LYS A O 1
ATOM 2714 N N . LEU A 1 336 ? 4.141 -6.254 -2.971 1.00 95.88 336 LEU A N 1
ATOM 2715 C CA . LEU A 1 336 ? 4.200 -4.794 -3.051 1.00 95.88 336 LEU A CA 1
ATOM 2716 C C . LEU A 1 336 ? 4.566 -4.293 -4.459 1.00 95.88 336 LEU A C 1
ATOM 2718 O O . LEU A 1 336 ? 4.017 -3.293 -4.924 1.00 95.88 336 LEU A O 1
ATOM 2722 N N . ARG A 1 337 ? 5.468 -4.984 -5.173 1.00 96.56 337 ARG A N 1
ATOM 2723 C CA . ARG A 1 337 ? 5.837 -4.597 -6.549 1.00 96.56 337 ARG A CA 1
ATOM 2724 C C . ARG A 1 337 ? 4.725 -4.936 -7.530 1.00 96.56 337 ARG A C 1
ATOM 2726 O O . ARG A 1 337 ? 4.467 -4.142 -8.429 1.00 96.56 337 ARG A O 1
ATOM 2733 N N . VAL A 1 338 ? 4.063 -6.079 -7.360 1.00 96.75 338 VAL A N 1
ATOM 2734 C CA . VAL A 1 338 ? 2.898 -6.443 -8.173 1.00 96.75 338 VAL A CA 1
ATOM 2735 C C . VAL A 1 338 ? 1.789 -5.408 -8.000 1.00 96.75 338 VAL A C 1
ATOM 2737 O O . VAL A 1 338 ? 1.268 -4.927 -9.003 1.00 96.75 338 VAL A O 1
ATOM 2740 N N . ASP A 1 339 ? 1.484 -5.003 -6.768 1.00 96.38 339 ASP A N 1
ATOM 2741 C CA . ASP A 1 339 ? 0.460 -3.995 -6.478 1.00 96.38 339 ASP A CA 1
ATOM 2742 C C . ASP A 1 339 ? 0.811 -2.629 -7.065 1.00 96.38 339 ASP A C 1
ATOM 2744 O O . ASP A 1 339 ? -0.040 -1.994 -7.684 1.00 96.38 339 ASP A O 1
ATOM 2748 N N . CYS A 1 340 ? 2.070 -2.198 -6.933 1.00 96.56 340 CYS A N 1
ATOM 2749 C CA . CYS A 1 340 ? 2.566 -0.968 -7.550 1.00 96.56 340 CYS A CA 1
ATOM 2750 C C . CYS A 1 340 ? 2.377 -0.992 -9.075 1.00 96.56 340 CYS A C 1
ATOM 2752 O O . CYS A 1 340 ? 1.784 -0.083 -9.653 1.00 96.56 340 CYS A O 1
ATOM 2754 N N . LEU A 1 341 ? 2.801 -2.070 -9.737 1.00 96.50 341 LEU A N 1
ATOM 2755 C CA . LEU A 1 341 ? 2.634 -2.233 -11.181 1.00 96.50 341 LEU A CA 1
ATOM 2756 C C . LEU A 1 341 ? 1.153 -2.252 -11.595 1.00 96.50 341 LEU A C 1
ATOM 2758 O O . LEU A 1 341 ? 0.786 -1.624 -12.589 1.00 96.50 341 LEU A O 1
ATOM 2762 N N . CYS A 1 342 ? 0.294 -2.910 -10.811 1.00 96.31 342 CYS A N 1
ATOM 2763 C CA . CYS A 1 342 ? -1.146 -2.952 -11.068 1.00 96.31 342 CYS A CA 1
ATOM 2764 C C . CYS A 1 342 ? -1.817 -1.588 -10.877 1.00 96.31 342 CYS A C 1
ATOM 2766 O O . CYS A 1 342 ? -2.665 -1.202 -11.679 1.00 96.31 342 CYS A O 1
ATOM 2768 N N . LYS A 1 343 ? -1.406 -0.819 -9.861 1.00 96.56 343 LYS A N 1
ATOM 2769 C CA . LYS A 1 343 ? -1.868 0.559 -9.622 1.00 96.56 343 LYS A CA 1
ATOM 2770 C C . LYS A 1 343 ? -1.600 1.466 -10.827 1.00 96.56 343 LYS A C 1
ATOM 2772 O O . LYS A 1 343 ? -2.385 2.372 -11.089 1.00 96.56 343 LYS A O 1
ATOM 2777 N N . HIS A 1 344 ? -0.528 1.206 -11.574 1.00 94.94 344 HIS A N 1
ATOM 2778 C CA . HIS A 1 344 ? -0.187 1.939 -12.793 1.00 94.94 344 HIS A CA 1
ATOM 2779 C C . HIS A 1 344 ? -0.805 1.364 -14.079 1.00 94.94 344 HIS A C 1
ATOM 2781 O O . HIS A 1 344 ? -0.535 1.888 -15.155 1.00 94.94 344 HIS A O 1
ATOM 2787 N N . GLY A 1 345 ? -1.664 0.346 -13.987 1.00 94.50 345 GLY A N 1
ATOM 2788 C CA . GLY A 1 345 ? -2.485 -0.129 -15.104 1.00 94.50 345 GLY A CA 1
ATOM 2789 C C . GLY A 1 345 ? -2.126 -1.508 -15.654 1.00 94.50 345 GLY A C 1
ATOM 2790 O O . GLY A 1 345 ? -2.860 -2.000 -16.504 1.00 94.50 345 GLY A O 1
ATOM 2791 N N . LEU A 1 346 ? -1.065 -2.164 -15.166 1.00 95.62 346 LEU A N 1
ATOM 2792 C CA . LEU A 1 346 ? -0.750 -3.531 -15.598 1.00 95.62 346 LEU A CA 1
ATOM 2793 C C . LEU A 1 346 ? -1.707 -4.556 -14.992 1.00 95.62 346 LEU A C 1
ATOM 2795 O O . LEU A 1 346 ? -2.151 -4.446 -13.848 1.00 95.62 346 LEU A O 1
ATOM 2799 N N . ILE A 1 347 ? -1.964 -5.631 -15.729 1.00 96.19 347 ILE A N 1
ATOM 2800 C CA . ILE A 1 347 ? -2.708 -6.768 -15.191 1.00 96.19 347 ILE A CA 1
ATOM 2801 C C . ILE A 1 347 ? -1.781 -7.571 -14.265 1.00 96.19 347 ILE A C 1
ATOM 2803 O O . ILE A 1 347 ? -0.597 -7.739 -14.554 1.00 96.19 347 ILE A O 1
ATOM 2807 N N . ARG A 1 348 ? -2.315 -8.162 -13.183 1.00 94.94 348 ARG A N 1
ATOM 2808 C CA . ARG A 1 348 ? -1.540 -9.006 -12.240 1.00 94.94 348 ARG A CA 1
ATOM 2809 C C . ARG A 1 348 ? -0.618 -10.007 -12.951 1.00 94.94 348 ARG A C 1
ATOM 2811 O O . ARG A 1 348 ? 0.565 -10.085 -12.636 1.00 94.94 348 ARG A O 1
ATOM 2818 N N . ARG A 1 349 ? -1.128 -10.737 -13.953 1.00 95.31 349 ARG A N 1
ATOM 2819 C CA . ARG A 1 349 ? -0.346 -11.709 -14.747 1.00 95.31 349 ARG A CA 1
ATOM 2820 C C . ARG A 1 349 ? 0.869 -11.072 -15.428 1.00 95.31 349 ARG A C 1
ATOM 2822 O O . ARG A 1 349 ? 1.936 -11.680 -15.491 1.00 95.31 349 ARG A O 1
ATOM 2829 N N . GLU A 1 350 ? 0.705 -9.867 -15.953 1.00 96.19 350 GLU A N 1
ATOM 2830 C CA . GLU A 1 350 ? 1.766 -9.118 -16.620 1.00 96.19 350 GLU A CA 1
ATOM 2831 C C . GLU A 1 350 ? 2.777 -8.578 -15.618 1.00 96.19 350 GLU A C 1
ATOM 2833 O O . GLU A 1 350 ? 3.974 -8.701 -15.857 1.00 96.19 350 GLU A O 1
ATOM 2838 N N . ALA A 1 351 ? 2.320 -8.087 -14.466 1.00 96.94 351 ALA A N 1
ATOM 2839 C CA . ALA A 1 351 ? 3.194 -7.663 -13.379 1.00 96.94 351 ALA A CA 1
ATOM 2840 C C . ALA A 1 351 ? 4.104 -8.811 -12.901 1.00 96.94 351 ALA A C 1
ATOM 2842 O O . ALA A 1 351 ? 5.323 -8.645 -12.847 1.00 96.94 351 ALA A O 1
ATOM 2843 N N . PHE A 1 352 ? 3.551 -10.010 -12.669 1.00 96.06 352 PHE A N 1
ATOM 2844 C CA . PHE A 1 352 ? 4.354 -11.204 -12.363 1.00 96.06 352 PHE A CA 1
ATOM 2845 C C . PHE A 1 352 ? 5.354 -11.523 -13.487 1.00 96.06 352 PHE A C 1
ATOM 2847 O O . PHE A 1 352 ? 6.524 -11.792 -13.219 1.00 96.06 352 PHE A O 1
ATOM 2854 N N . LYS A 1 353 ? 4.938 -11.433 -14.757 1.00 95.56 353 LYS A N 1
ATOM 2855 C CA . LYS A 1 353 ? 5.822 -11.652 -15.916 1.00 95.56 353 LYS A CA 1
ATOM 2856 C C . LYS A 1 353 ? 6.963 -10.630 -15.985 1.00 95.56 353 LYS A C 1
ATOM 2858 O O . LYS A 1 353 ? 8.081 -11.005 -16.337 1.00 95.56 353 LYS A O 1
ATOM 2863 N N . VAL A 1 354 ? 6.703 -9.364 -15.658 1.00 96.25 354 VAL A N 1
ATOM 2864 C CA . VAL A 1 354 ? 7.716 -8.298 -15.595 1.00 96.25 354 VAL A CA 1
ATOM 2865 C C . VAL A 1 354 ? 8.739 -8.605 -14.506 1.00 96.25 354 VAL A C 1
ATOM 2867 O O . VAL A 1 354 ? 9.932 -8.611 -14.799 1.00 96.25 354 VAL A O 1
ATOM 2870 N N . LEU A 1 355 ? 8.293 -8.934 -13.290 1.00 95.69 355 LEU A N 1
ATOM 2871 C CA . LEU A 1 355 ? 9.190 -9.269 -12.177 1.00 95.69 355 LEU A CA 1
ATOM 2872 C C . LEU A 1 355 ? 9.996 -10.543 -12.432 1.00 95.69 355 LEU A C 1
ATOM 2874 O O . LEU A 1 355 ? 11.170 -10.608 -12.077 1.00 95.69 355 LEU A O 1
ATOM 2878 N N . TRP A 1 356 ? 9.392 -11.538 -13.083 1.00 94.94 356 TRP A N 1
ATOM 2879 C CA . TRP A 1 356 ? 10.082 -12.773 -13.444 1.00 94.94 356 TRP A CA 1
ATOM 2880 C C . TRP A 1 356 ? 11.192 -12.529 -14.475 1.00 94.94 356 TRP A C 1
ATOM 2882 O O . TRP A 1 356 ? 12.294 -13.058 -14.338 1.00 94.94 356 TRP A O 1
ATOM 2892 N N . LYS A 1 357 ? 10.927 -11.694 -15.492 1.00 93.94 357 LYS A N 1
ATOM 2893 C CA . LYS A 1 357 ? 11.929 -11.316 -16.501 1.00 93.94 357 LYS A CA 1
ATOM 2894 C C . LYS A 1 357 ? 13.000 -10.375 -15.947 1.00 93.94 357 LYS A C 1
ATOM 2896 O O . LYS A 1 357 ? 14.152 -10.464 -16.361 1.00 93.94 357 LYS A O 1
ATOM 2901 N N . GLU A 1 358 ? 12.623 -9.463 -15.053 1.00 94.44 358 GLU A N 1
ATOM 2902 C CA . GLU A 1 358 ? 13.516 -8.465 -14.471 1.00 94.44 358 GLU A CA 1
ATOM 2903 C C . GLU A 1 358 ? 13.431 -8.457 -12.933 1.00 94.44 358 GLU A C 1
ATOM 2905 O O . GLU A 1 358 ? 12.792 -7.592 -12.329 1.00 94.44 358 GLU A O 1
ATOM 2910 N N . PRO A 1 359 ? 14.116 -9.397 -12.260 1.00 93.94 359 PRO A N 1
ATOM 2911 C CA . PRO A 1 359 ? 14.025 -9.533 -10.811 1.00 93.94 359 PRO A CA 1
ATOM 2912 C C . PRO A 1 359 ? 14.703 -8.396 -10.041 1.00 93.94 359 PRO A C 1
ATOM 2914 O O . PRO A 1 359 ? 14.415 -8.193 -8.863 1.00 93.94 359 PRO A O 1
ATOM 2917 N N . ARG A 1 360 ? 15.560 -7.583 -10.679 1.00 93.00 360 ARG A N 1
ATOM 2918 C CA . ARG A 1 360 ? 16.179 -6.425 -10.004 1.00 93.00 360 ARG A CA 1
ATOM 2919 C C . ARG A 1 360 ? 15.144 -5.414 -9.515 1.00 93.00 360 ARG A C 1
ATOM 2921 O O . ARG A 1 360 ? 15.435 -4.690 -8.568 1.00 93.00 360 ARG A O 1
ATOM 2928 N N . VAL A 1 361 ? 13.944 -5.394 -10.098 1.00 93.94 361 VAL A N 1
ATOM 2929 C CA . VAL A 1 361 ? 12.846 -4.521 -9.657 1.00 93.94 361 VAL A CA 1
ATOM 2930 C C . VAL A 1 361 ? 12.507 -4.732 -8.179 1.00 93.94 361 VAL A C 1
ATOM 2932 O O . VAL A 1 361 ? 12.250 -3.760 -7.476 1.00 93.94 361 VAL A O 1
ATOM 2935 N N . MET A 1 362 ? 12.604 -5.963 -7.667 1.00 92.94 362 MET A N 1
ATOM 2936 C CA . MET A 1 362 ? 12.361 -6.256 -6.247 1.00 92.94 362 MET A CA 1
ATOM 2937 C C . MET A 1 362 ? 13.389 -5.603 -5.314 1.00 92.94 362 MET A C 1
ATOM 2939 O O . MET A 1 362 ? 13.079 -5.325 -4.164 1.00 92.94 362 MET A O 1
ATOM 2943 N N . THR A 1 363 ? 14.593 -5.305 -5.809 1.00 91.50 363 THR A N 1
ATOM 2944 C CA . THR A 1 363 ? 15.664 -4.681 -5.010 1.00 91.50 363 THR A CA 1
ATOM 2945 C C . THR A 1 363 ? 15.562 -3.158 -4.934 1.00 91.50 363 THR A C 1
ATOM 2947 O O . THR A 1 363 ? 16.305 -2.529 -4.180 1.00 91.50 363 THR A O 1
ATOM 2950 N N . TYR A 1 364 ? 14.676 -2.548 -5.725 1.00 92.88 364 TYR A N 1
ATOM 2951 C CA . TYR A 1 364 ? 14.449 -1.108 -5.705 1.00 92.88 364 TYR A CA 1
ATOM 2952 C C . TYR A 1 364 ? 13.336 -0.731 -4.737 1.00 92.88 364 TYR A C 1
ATOM 2954 O O . TYR A 1 364 ? 12.440 -1.528 -4.446 1.00 92.88 364 TYR A O 1
ATOM 2962 N N . ARG A 1 365 ? 13.397 0.515 -4.260 1.00 94.00 365 ARG A N 1
ATOM 2963 C CA . ARG A 1 365 ? 12.311 1.129 -3.502 1.00 94.00 365 ARG A CA 1
ATOM 2964 C C . ARG A 1 365 ? 11.122 1.400 -4.421 1.00 94.00 365 ARG A C 1
ATOM 2966 O O . ARG A 1 365 ? 11.307 1.647 -5.615 1.00 94.00 365 ARG A O 1
ATOM 2973 N N . ILE A 1 366 ? 9.916 1.358 -3.863 1.00 95.56 366 ILE A N 1
ATOM 2974 C CA . ILE A 1 366 ? 8.671 1.518 -4.625 1.00 95.56 366 ILE A CA 1
ATOM 2975 C C . ILE A 1 366 ? 8.640 2.888 -5.307 1.00 95.56 366 ILE A C 1
ATOM 2977 O O . ILE A 1 366 ? 8.322 2.971 -6.489 1.00 95.56 366 ILE A O 1
ATOM 2981 N N . GLU A 1 367 ? 9.088 3.937 -4.619 1.00 95.50 367 GLU A N 1
ATOM 2982 C CA . GLU A 1 367 ? 9.077 5.308 -5.134 1.00 95.50 367 GLU A CA 1
ATOM 2983 C C . GLU A 1 367 ? 9.972 5.462 -6.373 1.00 95.50 367 GLU A C 1
ATOM 2985 O O . GLU A 1 367 ? 9.675 6.243 -7.274 1.00 95.50 367 GLU A O 1
ATOM 2990 N N . ASP A 1 368 ? 11.073 4.710 -6.456 1.00 94.88 368 ASP A N 1
ATOM 2991 C CA . ASP A 1 368 ? 11.966 4.749 -7.618 1.00 94.88 368 ASP A CA 1
ATOM 2992 C C . ASP A 1 368 ? 11.377 4.004 -8.822 1.00 94.88 368 ASP A C 1
ATOM 2994 O O . ASP A 1 368 ? 11.661 4.352 -9.971 1.00 94.88 368 ASP A O 1
ATOM 2998 N N . ILE A 1 369 ? 10.545 2.990 -8.571 1.00 95.81 369 ILE A N 1
ATOM 2999 C CA . ILE A 1 369 ? 9.776 2.297 -9.608 1.00 95.81 369 ILE A CA 1
ATOM 3000 C C . ILE A 1 369 ? 8.677 3.232 -10.124 1.00 95.81 369 ILE A C 1
ATOM 3002 O O . ILE A 1 369 ? 8.590 3.437 -11.335 1.00 95.81 369 ILE A O 1
ATOM 3006 N N . GLU A 1 370 ? 7.907 3.855 -9.227 1.00 96.00 370 GLU A N 1
ATOM 3007 C CA . GLU A 1 370 ? 6.847 4.808 -9.583 1.00 96.00 370 GLU A CA 1
ATOM 3008 C C . GLU A 1 370 ? 7.412 5.973 -10.412 1.00 96.00 370 GLU A C 1
ATOM 3010 O O . GLU A 1 370 ? 6.924 6.229 -11.511 1.00 96.00 370 GLU A O 1
ATOM 3015 N N . LYS A 1 371 ? 8.528 6.589 -9.993 1.00 95.62 371 LYS A N 1
ATOM 3016 C CA . LYS A 1 371 ? 9.208 7.651 -10.767 1.00 95.62 371 LYS A CA 1
ATOM 3017 C C . LYS A 1 371 ? 9.573 7.222 -12.191 1.00 95.62 371 LYS A C 1
ATOM 3019 O O . LYS A 1 371 ? 9.427 8.001 -13.135 1.00 95.62 371 LYS A O 1
ATOM 3024 N N . LYS A 1 372 ? 10.066 5.991 -12.371 1.00 95.62 372 LYS A N 1
ATOM 3025 C CA . LYS A 1 372 ? 10.407 5.453 -13.700 1.00 95.62 372 LYS A CA 1
ATOM 3026 C C . LYS A 1 372 ? 9.159 5.286 -14.565 1.00 95.62 372 LYS A C 1
ATOM 3028 O O . LYS A 1 372 ? 9.195 5.643 -15.743 1.00 95.62 372 LYS A O 1
ATOM 3033 N N . ILE A 1 373 ? 8.073 4.765 -13.995 1.00 96.12 373 ILE A N 1
ATOM 3034 C CA . ILE A 1 373 ? 6.798 4.572 -14.698 1.00 96.12 373 ILE A CA 1
ATOM 3035 C C . ILE A 1 373 ? 6.177 5.925 -15.062 1.00 96.12 373 ILE A C 1
ATOM 3037 O O . ILE A 1 373 ? 5.777 6.130 -16.205 1.00 96.12 373 ILE A O 1
ATOM 3041 N N . GLU A 1 374 ? 6.169 6.891 -14.144 1.00 96.00 374 GLU A N 1
ATOM 3042 C CA . GLU A 1 374 ? 5.689 8.248 -14.413 1.00 96.00 374 GLU A CA 1
ATOM 3043 C C . GLU A 1 374 ? 6.481 8.923 -15.534 1.00 96.00 374 GLU A C 1
ATOM 3045 O O . GLU A 1 374 ? 5.899 9.569 -16.405 1.00 96.00 374 GLU A O 1
ATOM 3050 N N . PHE A 1 375 ? 7.806 8.757 -15.560 1.00 95.50 375 PHE A N 1
ATOM 3051 C CA . PHE A 1 375 ? 8.627 9.267 -16.654 1.00 95.50 375 PHE A CA 1
ATOM 3052 C C . PHE A 1 375 ? 8.263 8.606 -17.992 1.00 95.50 375 PHE A C 1
ATOM 3054 O O . PHE A 1 375 ? 8.092 9.295 -18.999 1.00 95.50 375 PHE A O 1
ATOM 3061 N N . LEU A 1 376 ? 8.090 7.285 -18.005 1.00 95.00 376 LEU A N 1
ATOM 3062 C CA . LEU A 1 376 ? 7.702 6.529 -19.195 1.00 95.00 376 LEU A CA 1
ATOM 3063 C C . LEU A 1 376 ? 6.355 7.005 -19.768 1.00 95.00 376 LEU A C 1
ATOM 3065 O O . LEU A 1 376 ? 6.255 7.299 -20.961 1.00 95.00 376 LEU A O 1
ATOM 3069 N N . VAL A 1 377 ? 5.345 7.150 -18.910 1.00 94.75 377 VAL A N 1
ATOM 3070 C CA . VAL A 1 377 ? 3.984 7.519 -19.320 1.00 94.75 377 VAL A CA 1
ATOM 3071 C C . VAL A 1 377 ? 3.875 9.008 -19.629 1.00 94.75 377 VAL A C 1
ATOM 3073 O O . VAL A 1 377 ? 3.417 9.406 -20.699 1.00 94.75 377 VAL A O 1
ATOM 3076 N N . HIS A 1 378 ? 4.316 9.873 -18.716 1.00 94.31 378 HIS A N 1
ATOM 3077 C CA . HIS A 1 378 ? 4.060 11.306 -18.834 1.00 94.31 378 HIS A CA 1
ATOM 3078 C C . HIS A 1 378 ? 5.076 12.032 -19.710 1.00 94.31 378 HIS A C 1
ATOM 3080 O O . HIS A 1 378 ? 4.679 12.936 -20.453 1.00 94.31 378 HIS A O 1
ATOM 3086 N N . ARG A 1 379 ? 6.365 11.674 -19.631 1.00 92.12 379 ARG A N 1
ATOM 3087 C CA . ARG A 1 379 ? 7.433 12.340 -20.397 1.00 92.12 379 ARG A CA 1
ATOM 3088 C C . ARG A 1 379 ? 7.662 11.664 -21.738 1.00 92.12 379 ARG A C 1
ATOM 3090 O O . ARG A 1 379 ? 7.653 12.355 -22.749 1.00 92.12 379 ARG A O 1
ATOM 3097 N N . MET A 1 380 ? 7.835 10.344 -21.747 1.00 90.69 380 MET A N 1
ATOM 3098 C CA . MET A 1 380 ? 8.132 9.607 -22.978 1.00 90.69 380 MET A CA 1
ATOM 3099 C C . MET A 1 380 ? 6.880 9.263 -23.801 1.00 90.69 380 MET A C 1
ATOM 3101 O O . MET A 1 380 ? 7.024 8.905 -24.965 1.00 90.69 380 MET A O 1
ATOM 3105 N N . LYS A 1 381 ? 5.676 9.417 -23.225 1.00 91.94 381 LYS A N 1
ATOM 3106 C CA . LYS A 1 381 ? 4.375 9.164 -23.874 1.00 91.94 381 LYS A CA 1
ATOM 3107 C C . LYS A 1 381 ? 4.166 7.711 -24.322 1.00 91.94 381 LYS A C 1
ATOM 3109 O O . LYS A 1 381 ? 3.410 7.464 -25.256 1.00 91.94 381 LYS A O 1
ATOM 3114 N N . PHE A 1 382 ? 4.802 6.753 -23.646 1.00 92.31 382 PHE A N 1
ATOM 3115 C CA . PHE A 1 382 ? 4.543 5.328 -23.864 1.00 92.31 382 PHE A CA 1
ATOM 3116 C C . PHE A 1 382 ? 3.410 4.825 -22.965 1.00 92.31 382 PHE A C 1
ATOM 3118 O O . PHE A 1 382 ? 3.222 5.310 -21.851 1.00 92.31 382 PHE A O 1
ATOM 3125 N N . ASN A 1 383 ? 2.682 3.811 -23.434 1.00 93.00 383 ASN A N 1
ATOM 3126 C CA . ASN A 1 383 ? 1.762 3.054 -22.589 1.00 93.00 383 ASN A CA 1
ATOM 3127 C C . ASN A 1 383 ? 2.565 2.145 -21.636 1.00 93.00 383 ASN A C 1
ATOM 3129 O O . ASN A 1 383 ? 3.601 1.607 -22.021 1.00 93.00 383 ASN A O 1
ATOM 3133 N N . VAL A 1 384 ? 2.085 1.954 -20.410 1.00 93.81 384 VAL A N 1
ATOM 3134 C CA . VAL A 1 384 ? 2.679 1.080 -19.389 1.00 93.81 384 VAL A CA 1
ATOM 3135 C C . VAL A 1 384 ? 2.835 -0.364 -19.881 1.00 93.81 384 VAL A C 1
ATOM 3137 O O . VAL A 1 384 ? 3.816 -1.014 -19.522 1.00 93.81 384 VAL A O 1
ATOM 3140 N N . ASP A 1 385 ? 1.967 -0.833 -20.780 1.00 93.69 385 ASP A N 1
ATOM 3141 C CA . ASP A 1 385 ? 2.022 -2.184 -21.366 1.00 93.69 385 ASP A CA 1
ATOM 3142 C C . ASP A 1 385 ? 3.382 -2.515 -22.012 1.00 93.69 385 ASP A C 1
ATOM 3144 O O . ASP A 1 385 ? 3.825 -3.667 -22.013 1.00 93.69 385 ASP A O 1
ATOM 3148 N N . CYS A 1 386 ? 4.124 -1.502 -22.483 1.00 92.44 386 CYS A N 1
ATOM 3149 C CA . CYS A 1 386 ? 5.457 -1.705 -23.058 1.00 92.44 386 CYS A CA 1
ATOM 3150 C C . CYS A 1 386 ? 6.488 -2.256 -22.050 1.00 92.44 386 CYS A C 1
ATOM 3152 O O . CYS A 1 386 ? 7.505 -2.829 -22.451 1.00 92.44 386 CYS A O 1
ATOM 3154 N N . LEU A 1 387 ? 6.221 -2.163 -20.741 1.00 94.38 387 LEU A N 1
ATOM 3155 C CA . LEU A 1 387 ? 7.049 -2.772 -19.696 1.00 94.38 387 LEU A CA 1
ATOM 3156 C C . LEU A 1 387 ? 7.060 -4.302 -19.778 1.00 94.38 387 LEU A C 1
ATOM 3158 O O . LEU A 1 387 ? 8.035 -4.929 -19.371 1.00 94.38 387 LEU A O 1
ATOM 3162 N N . VAL A 1 388 ? 6.019 -4.925 -20.335 1.00 94.12 388 VAL A N 1
ATOM 3163 C CA . VAL A 1 388 ? 5.964 -6.384 -20.529 1.00 94.12 388 VAL A CA 1
ATOM 3164 C C . VAL A 1 388 ? 6.953 -6.841 -21.610 1.00 94.12 388 VAL A C 1
ATOM 3166 O O . VAL A 1 388 ? 7.513 -7.952 -21.547 1.00 94.12 388 VAL A O 1
ATOM 3169 N N . GLU A 1 389 ? 7.173 -5.981 -22.605 1.00 92.62 389 GLU A N 1
ATOM 3170 C CA . GLU A 1 389 ? 8.098 -6.197 -23.716 1.00 92.62 389 GLU A CA 1
ATOM 3171 C C . GLU A 1 389 ? 9.541 -5.854 -23.338 1.00 92.62 389 GLU A C 1
ATOM 3173 O O . GLU A 1 389 ? 10.459 -6.611 -23.675 1.00 92.62 389 GLU A O 1
ATOM 3178 N N . VAL A 1 390 ? 9.735 -4.745 -22.614 1.00 94.19 390 VAL A N 1
ATOM 3179 C CA . VAL A 1 390 ? 11.048 -4.218 -22.203 1.00 94.19 390 VAL A CA 1
ATOM 3180 C C . VAL A 1 390 ? 11.106 -4.011 -20.678 1.00 94.19 390 VAL A C 1
ATOM 3182 O O . VAL A 1 390 ? 11.255 -2.880 -20.202 1.00 94.19 390 VAL A O 1
ATOM 3185 N N . PRO A 1 391 ? 11.012 -5.088 -19.875 1.00 94.19 391 PRO A N 1
ATOM 3186 C CA . PRO A 1 391 ? 11.044 -4.989 -18.415 1.00 94.19 391 PRO A CA 1
ATOM 3187 C C . PRO A 1 391 ? 12.396 -4.482 -17.897 1.00 94.19 391 PRO A C 1
ATOM 3189 O O . PRO A 1 391 ? 12.464 -3.891 -16.819 1.00 94.19 391 PRO A O 1
ATOM 3192 N N . GLU A 1 392 ? 13.468 -4.619 -18.691 1.00 94.00 392 GLU A N 1
ATOM 3193 C CA . GLU A 1 392 ? 14.808 -4.127 -18.362 1.00 94.00 392 GLU A CA 1
ATOM 3194 C C . GLU A 1 392 ? 14.831 -2.606 -18.120 1.00 94.00 392 GLU A C 1
ATOM 3196 O O . GLU A 1 392 ? 15.733 -2.110 -17.442 1.00 94.00 392 GLU A O 1
ATOM 3201 N N . PHE A 1 393 ? 13.830 -1.865 -18.618 1.00 95.06 393 PHE A N 1
ATOM 3202 C CA . PHE A 1 393 ? 13.632 -0.446 -18.314 1.00 95.06 393 PHE A CA 1
ATOM 3203 C C . PHE A 1 393 ? 13.572 -0.187 -16.801 1.00 95.06 393 PHE A C 1
ATOM 3205 O O . PHE A 1 393 ? 14.217 0.733 -16.297 1.00 95.06 393 PHE A O 1
ATOM 3212 N N . LEU A 1 394 ? 12.871 -1.038 -16.048 1.00 94.25 394 LEU A N 1
ATOM 3213 C CA . LEU A 1 394 ? 12.793 -0.906 -14.594 1.00 94.25 394 LEU A CA 1
ATOM 3214 C C . LEU A 1 394 ? 14.092 -1.348 -13.905 1.00 94.25 394 LEU A C 1
ATOM 3216 O O . LEU A 1 394 ? 14.405 -0.854 -12.823 1.00 94.25 394 LEU A O 1
ATOM 3220 N N . GLY A 1 395 ? 14.879 -2.214 -14.547 1.00 90.62 395 GLY A N 1
ATOM 3221 C CA . GLY A 1 395 ? 16.152 -2.741 -14.046 1.00 90.62 395 GLY A CA 1
ATOM 3222 C C . GLY A 1 395 ? 17.361 -1.806 -14.193 1.00 90.62 395 GLY A C 1
ATOM 3223 O O . GLY A 1 395 ? 18.371 -2.002 -13.517 1.00 90.62 395 GLY A O 1
ATOM 3224 N N . VAL A 1 396 ? 17.311 -0.807 -15.079 1.00 91.12 396 VAL A N 1
ATOM 3225 C CA . VAL A 1 396 ? 18.434 0.123 -15.312 1.00 91.12 396 VAL A CA 1
ATOM 3226 C C . VAL A 1 396 ? 18.397 1.335 -14.376 1.00 91.12 396 VAL A C 1
ATOM 3228 O O . VAL A 1 396 ? 17.371 1.682 -13.790 1.00 91.12 396 VAL A O 1
ATOM 3231 N N . ASN A 1 397 ? 19.541 2.002 -14.210 1.00 91.38 397 ASN A N 1
ATOM 3232 C CA . ASN A 1 397 ? 19.624 3.221 -13.407 1.00 91.38 397 ASN A CA 1
ATOM 3233 C C . ASN A 1 397 ? 18.924 4.393 -14.122 1.00 91.38 397 ASN A C 1
ATOM 3235 O O . ASN A 1 397 ? 19.180 4.636 -15.300 1.00 91.38 397 ASN A O 1
ATOM 3239 N N . PHE A 1 398 ? 18.066 5.125 -13.414 1.00 91.62 398 PHE A N 1
ATOM 3240 C CA . PHE A 1 398 ? 17.257 6.188 -14.009 1.00 91.62 398 PHE A CA 1
ATOM 3241 C C . PHE A 1 398 ? 18.112 7.349 -14.545 1.00 91.62 398 PHE A C 1
ATOM 3243 O O . PHE A 1 398 ? 18.122 7.601 -15.753 1.00 91.62 398 PHE A O 1
ATOM 3250 N N . ASP A 1 399 ? 18.915 7.974 -13.685 1.00 89.62 399 ASP A N 1
ATOM 3251 C CA . ASP A 1 399 ? 19.661 9.196 -14.013 1.00 89.62 399 ASP A CA 1
ATOM 3252 C C . ASP A 1 399 ? 20.866 8.950 -14.919 1.00 89.62 399 ASP A C 1
ATOM 3254 O O . ASP A 1 399 ? 21.215 9.782 -15.751 1.00 89.62 399 ASP A O 1
ATOM 3258 N N . LYS A 1 400 ? 21.527 7.797 -14.771 1.00 88.06 400 LYS A N 1
ATOM 3259 C CA . LYS A 1 400 ? 22.749 7.479 -15.526 1.00 88.06 400 LYS A CA 1
ATOM 3260 C C . LYS A 1 400 ? 22.472 6.807 -16.864 1.00 88.06 400 LYS A C 1
ATOM 3262 O O . LYS A 1 400 ? 23.366 6.754 -17.705 1.00 88.06 400 LYS A O 1
ATOM 3267 N N . HIS A 1 401 ? 21.284 6.230 -17.047 1.00 90.12 401 HIS A N 1
ATOM 3268 C CA . HIS A 1 401 ? 20.986 5.415 -18.222 1.00 90.12 401 HIS A CA 1
ATOM 3269 C C . HIS A 1 401 ? 19.775 5.913 -19.003 1.00 90.12 401 HIS A C 1
ATOM 3271 O O . HIS A 1 401 ? 19.893 6.109 -20.208 1.00 90.12 401 HIS A O 1
ATOM 3277 N N . ILE A 1 402 ? 18.628 6.112 -18.351 1.00 92.62 402 ILE A N 1
ATOM 3278 C CA . ILE A 1 402 ? 17.380 6.450 -19.048 1.00 92.62 402 ILE A CA 1
ATOM 3279 C C . ILE A 1 402 ? 17.410 7.911 -19.503 1.00 92.62 402 ILE A C 1
ATOM 3281 O O . ILE A 1 402 ? 17.281 8.182 -20.696 1.00 92.62 402 ILE A O 1
ATOM 3285 N N . VAL A 1 403 ? 17.648 8.842 -18.575 1.00 92.69 403 VAL A N 1
ATOM 3286 C CA . VAL A 1 403 ? 17.579 10.289 -18.844 1.00 92.69 403 VAL A CA 1
ATOM 3287 C C . VAL A 1 403 ? 18.588 10.753 -19.912 1.00 92.69 403 VAL A C 1
ATOM 3289 O O . VAL A 1 403 ? 18.160 11.403 -20.868 1.00 92.69 403 VAL A O 1
ATOM 3292 N N . PRO A 1 404 ? 19.890 10.395 -19.861 1.00 91.31 404 PRO A N 1
ATOM 3293 C CA . PRO A 1 404 ? 20.863 10.883 -20.841 1.00 91.31 404 PRO A CA 1
ATOM 3294 C C . PRO A 1 404 ? 20.573 10.357 -22.246 1.00 91.31 404 PRO A C 1
ATOM 3296 O O . PRO A 1 404 ? 20.694 11.086 -23.227 1.00 91.31 404 PRO A O 1
ATOM 3299 N N . ARG A 1 405 ? 20.139 9.094 -22.353 1.00 92.38 405 ARG A N 1
ATOM 3300 C CA . ARG A 1 405 ? 19.757 8.499 -23.638 1.00 92.38 405 ARG A CA 1
ATOM 3301 C C . ARG A 1 405 ? 18.513 9.166 -24.205 1.00 92.38 405 ARG A C 1
ATOM 3303 O O . ARG A 1 405 ? 18.495 9.494 -25.386 1.00 92.38 405 ARG A O 1
ATOM 3310 N N . TYR A 1 406 ? 17.502 9.396 -23.370 1.00 92.44 406 TYR A N 1
ATOM 3311 C CA . TYR A 1 406 ? 16.284 10.088 -23.780 1.00 92.44 406 TYR A CA 1
ATOM 3312 C C . TYR A 1 406 ? 16.583 11.502 -24.296 1.00 92.44 406 TYR A C 1
ATOM 3314 O O . TYR A 1 406 ? 16.091 11.876 -25.357 1.00 92.44 406 TYR A O 1
ATOM 3322 N N . ASN A 1 407 ? 17.446 12.252 -23.606 1.00 91.12 407 ASN A N 1
ATOM 3323 C CA . ASN A 1 407 ? 17.827 13.608 -24.006 1.00 91.12 407 ASN A CA 1
ATOM 3324 C C . ASN A 1 407 ? 18.555 13.639 -25.357 1.00 91.12 407 ASN A C 1
ATOM 3326 O O . ASN A 1 407 ? 18.241 14.482 -26.195 1.00 91.12 407 ASN A O 1
ATOM 3330 N N . VAL A 1 408 ? 19.486 12.705 -25.595 1.00 90.62 408 VAL A N 1
ATOM 3331 C CA . VAL A 1 408 ? 20.175 12.579 -26.892 1.00 90.62 408 VAL A CA 1
ATOM 3332 C C . VAL A 1 408 ? 19.174 12.282 -28.009 1.00 90.62 408 VAL A C 1
ATOM 3334 O O . VAL A 1 408 ? 19.159 12.983 -29.017 1.00 90.62 408 VAL A O 1
ATOM 3337 N N . ILE A 1 409 ? 18.293 11.295 -27.825 1.00 90.38 409 ILE A N 1
ATOM 3338 C CA . ILE A 1 409 ? 17.287 10.950 -28.841 1.00 90.38 409 ILE A CA 1
ATOM 3339 C C . ILE A 1 409 ? 16.306 12.105 -29.076 1.00 90.38 409 ILE A C 1
ATOM 3341 O O . ILE A 1 409 ? 15.978 12.398 -30.223 1.00 90.38 409 ILE A O 1
ATOM 3345 N N . GLY A 1 410 ? 15.867 12.796 -28.022 1.00 88.06 410 GLY A N 1
ATOM 3346 C CA . GLY A 1 410 ? 14.998 13.969 -28.133 1.00 88.06 410 GLY A CA 1
ATOM 3347 C C . GLY A 1 410 ? 15.649 15.112 -28.913 1.00 88.06 410 GLY A C 1
ATOM 3348 O O . GLY A 1 410 ? 15.005 15.722 -29.765 1.00 88.06 410 GLY A O 1
ATOM 3349 N N . TYR A 1 411 ? 16.941 15.356 -28.686 1.00 88.62 411 TYR A N 1
ATOM 3350 C CA . TYR A 1 411 ? 17.710 16.351 -29.429 1.00 88.62 411 TYR A CA 1
ATOM 3351 C C . TYR A 1 411 ? 17.846 15.994 -30.913 1.00 88.62 411 TYR A C 1
ATOM 3353 O O . TYR A 1 411 ? 17.555 16.822 -31.778 1.00 88.62 411 TYR A O 1
ATOM 3361 N N . LEU A 1 412 ? 18.227 14.749 -31.220 1.00 88.00 412 LEU A N 1
ATOM 3362 C CA . LEU A 1 412 ? 18.350 14.279 -32.603 1.00 88.00 412 LEU A CA 1
ATOM 3363 C C . LEU A 1 412 ? 17.009 14.309 -33.339 1.00 88.00 412 LEU A C 1
ATOM 3365 O O . LEU A 1 412 ? 16.970 14.668 -34.514 1.00 88.00 412 LEU A O 1
ATOM 3369 N N . ARG A 1 413 ? 15.906 14.005 -32.642 1.00 88.31 413 ARG A N 1
ATOM 3370 C CA . ARG A 1 413 ? 14.547 14.132 -33.180 1.00 88.31 413 ARG A CA 1
ATOM 3371 C C . ARG A 1 413 ? 14.232 15.575 -33.572 1.00 88.31 413 ARG A C 1
ATOM 3373 O O . ARG A 1 413 ? 13.742 15.799 -34.671 1.00 88.31 413 ARG A O 1
ATOM 3380 N N . GLY A 1 414 ? 14.557 16.545 -32.715 1.00 86.19 414 GLY A N 1
ATOM 3381 C CA . GLY A 1 414 ? 14.353 17.969 -33.007 1.00 86.19 414 GLY A CA 1
ATOM 3382 C C . GLY A 1 414 ? 15.192 18.488 -34.181 1.00 86.19 414 GLY A C 1
ATOM 3383 O O . GLY A 1 414 ? 14.767 19.403 -34.877 1.00 86.19 414 GLY A O 1
ATOM 3384 N N . LYS A 1 415 ? 16.360 17.883 -34.428 1.00 85.38 415 LYS A N 1
ATOM 3385 C CA . LYS A 1 415 ? 17.241 18.205 -35.563 1.00 85.38 415 LYS A CA 1
ATOM 3386 C C . LYS A 1 415 ? 16.941 17.421 -36.849 1.00 85.38 415 LYS A C 1
ATOM 3388 O O . LYS A 1 415 ? 17.603 17.663 -37.852 1.00 85.38 415 LYS A O 1
ATOM 3393 N N . GLY A 1 416 ? 16.010 16.464 -36.829 1.00 82.19 416 GLY A N 1
ATOM 3394 C CA . GLY A 1 416 ? 15.769 15.565 -37.964 1.00 82.19 416 GLY A CA 1
ATOM 3395 C C . GLY A 1 416 ? 16.914 14.578 -38.243 1.00 82.19 416 GLY A C 1
ATOM 3396 O O . GLY A 1 416 ? 16.988 14.018 -39.329 1.00 82.19 416 GLY A O 1
ATOM 3397 N N . GLY A 1 417 ? 17.809 14.342 -37.277 1.00 76.62 417 GLY A N 1
ATOM 3398 C CA . GLY A 1 417 ? 18.972 13.450 -37.419 1.00 76.62 417 GLY A CA 1
ATOM 3399 C C . GLY A 1 417 ? 18.662 11.956 -37.239 1.00 76.62 417 GLY A C 1
ATOM 3400 O O . GLY A 1 417 ? 19.580 11.142 -37.143 1.00 76.62 417 GLY A O 1
ATOM 3401 N N . LEU A 1 418 ? 17.384 11.584 -37.131 1.00 80.69 418 LEU A N 1
ATOM 3402 C CA . LEU A 1 418 ? 16.935 10.201 -36.974 1.00 80.69 418 LEU A CA 1
ATOM 3403 C C . LEU A 1 418 ? 16.236 9.742 -38.256 1.00 80.69 418 LEU A C 1
ATOM 3405 O O . LEU A 1 418 ? 15.239 10.334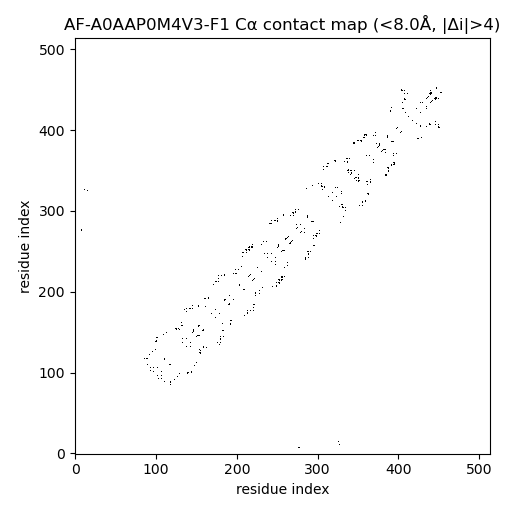 -38.653 1.00 80.69 418 LEU A O 1
ATOM 3409 N N . GLY A 1 419 ? 16.738 8.667 -38.871 1.00 69.94 419 GLY A N 1
ATOM 3410 C CA . GLY A 1 419 ? 16.116 8.063 -40.058 1.00 69.94 419 GLY A CA 1
ATOM 3411 C C . GLY A 1 419 ? 14.834 7.272 -39.761 1.00 69.94 419 GLY A C 1
ATOM 3412 O O . GLY A 1 419 ? 14.045 7.022 -40.665 1.00 69.94 419 GLY A O 1
ATOM 3413 N N . SER A 1 420 ? 14.610 6.886 -38.502 1.00 77.88 420 SER A N 1
ATOM 3414 C CA . SER A 1 420 ? 13.409 6.185 -38.038 1.00 77.88 420 SER A CA 1
ATOM 3415 C C . SER A 1 420 ? 13.112 6.524 -36.577 1.00 77.88 420 SER A C 1
ATOM 3417 O O . SER A 1 420 ? 13.998 6.966 -35.836 1.00 77.88 420 SER A O 1
ATOM 3419 N N . GLU A 1 421 ? 11.877 6.286 -36.130 1.00 80.69 421 GLU A N 1
ATOM 3420 C CA . GLU A 1 421 ? 11.537 6.441 -34.716 1.00 80.69 421 GLU A CA 1
ATOM 3421 C C . GLU A 1 421 ? 12.298 5.429 -33.850 1.00 80.69 421 GLU A C 1
ATOM 3423 O O . GLU A 1 421 ? 12.324 4.230 -34.124 1.00 80.69 421 GLU A O 1
ATOM 3428 N N . VAL A 1 422 ? 12.934 5.926 -32.787 1.00 81.94 422 VAL A N 1
ATOM 3429 C CA . VAL A 1 422 ? 13.655 5.096 -31.816 1.00 81.94 422 VAL A CA 1
ATOM 3430 C C . VAL A 1 422 ? 12.673 4.647 -30.740 1.00 81.94 422 VAL A C 1
ATOM 3432 O O . VAL A 1 422 ? 12.239 5.451 -29.910 1.00 81.94 422 VAL A O 1
ATOM 3435 N N . GLY A 1 423 ? 12.331 3.359 -30.757 1.00 85.88 423 GLY A N 1
ATOM 3436 C CA . GLY A 1 423 ? 11.459 2.747 -29.760 1.00 85.88 423 GLY A CA 1
ATOM 3437 C C . GLY A 1 423 ? 12.140 2.560 -28.400 1.00 85.88 423 GLY A C 1
ATOM 3438 O O . GLY A 1 423 ? 13.361 2.672 -28.253 1.00 85.88 423 GLY A O 1
ATOM 3439 N N . LEU A 1 424 ? 11.352 2.200 -27.381 1.00 88.75 424 LEU A N 1
ATOM 3440 C CA . LEU A 1 424 ? 11.858 1.967 -26.021 1.00 88.75 424 LEU A CA 1
ATOM 3441 C C . LEU A 1 424 ? 12.953 0.887 -25.977 1.00 88.75 424 LEU A C 1
ATOM 3443 O O . LEU A 1 424 ? 13.950 1.018 -25.264 1.00 88.75 424 LEU A O 1
ATOM 3447 N N . LYS A 1 425 ? 12.800 -0.169 -26.780 1.00 89.69 425 LYS A N 1
ATOM 3448 C CA . LYS A 1 425 ? 13.777 -1.256 -26.899 1.00 89.69 425 LYS A CA 1
ATOM 3449 C C . LYS A 1 425 ? 15.147 -0.742 -27.348 1.00 89.69 425 LYS A C 1
ATOM 3451 O O . LYS A 1 425 ? 16.157 -1.106 -26.744 1.00 89.69 425 LYS A O 1
ATOM 3456 N N . ASP A 1 426 ? 15.180 0.122 -28.356 1.00 88.81 426 ASP A N 1
ATOM 3457 C CA . ASP A 1 426 ? 16.414 0.670 -28.925 1.00 88.81 426 ASP A CA 1
ATOM 3458 C C . ASP A 1 426 ? 17.042 1.736 -28.028 1.00 88.81 426 ASP A C 1
ATOM 3460 O O . ASP A 1 426 ? 18.253 1.951 -28.060 1.00 88.81 426 ASP A O 1
ATOM 3464 N N . LEU A 1 427 ? 16.249 2.353 -27.153 1.00 89.56 427 LEU A N 1
ATOM 3465 C CA . LEU A 1 427 ? 16.764 3.226 -26.109 1.00 89.56 427 LEU A CA 1
ATOM 3466 C C . LEU A 1 427 ? 17.464 2.427 -24.998 1.00 89.56 427 LEU A C 1
ATOM 3468 O O . LEU A 1 427 ? 18.545 2.805 -24.541 1.00 89.56 427 LEU A O 1
ATOM 3472 N N . ILE A 1 428 ? 16.865 1.321 -24.550 1.00 92.88 428 ILE A N 1
ATOM 3473 C CA . ILE A 1 428 ? 17.282 0.627 -23.323 1.00 92.88 428 ILE A CA 1
ATOM 3474 C C . ILE A 1 428 ? 18.271 -0.511 -23.579 1.00 92.88 428 ILE A C 1
ATOM 3476 O O . ILE A 1 428 ? 19.266 -0.613 -22.862 1.00 92.88 428 ILE A O 1
ATOM 3480 N N . LYS A 1 429 ? 18.052 -1.352 -24.595 1.00 88.50 429 LYS A N 1
ATOM 3481 C CA . LYS A 1 429 ? 18.846 -2.578 -24.793 1.00 88.50 429 LYS A CA 1
ATOM 3482 C C . LYS A 1 429 ? 20.300 -2.363 -25.230 1.00 88.50 429 LYS A C 1
ATOM 3484 O O . LYS A 1 429 ? 21.133 -3.191 -24.855 1.00 88.50 429 LYS A O 1
ATOM 3489 N N . PRO A 1 430 ? 20.673 -1.319 -25.996 1.00 90.31 430 PRO A N 1
ATOM 3490 C CA . PRO A 1 430 ? 22.069 -1.151 -26.387 1.00 90.31 430 PRO A CA 1
ATOM 3491 C C . PRO A 1 430 ? 22.995 -0.959 -25.183 1.00 90.31 430 PRO A C 1
ATOM 3493 O O . PRO A 1 430 ? 22.651 -0.271 -24.219 1.00 90.31 430 PRO A O 1
ATOM 3496 N N . SER A 1 431 ? 24.210 -1.504 -25.254 1.00 89.62 431 SER A N 1
ATOM 3497 C CA . SER A 1 431 ? 25.261 -1.191 -24.280 1.00 89.62 431 SER A CA 1
ATOM 3498 C C . SER A 1 431 ? 25.626 0.297 -24.334 1.00 89.62 431 SER A C 1
ATOM 3500 O O . SER A 1 431 ? 25.348 0.974 -25.324 1.00 89.62 431 SER A O 1
ATOM 3502 N N . ARG A 1 432 ? 26.279 0.817 -23.286 1.00 88.31 432 ARG A N 1
ATOM 3503 C CA . 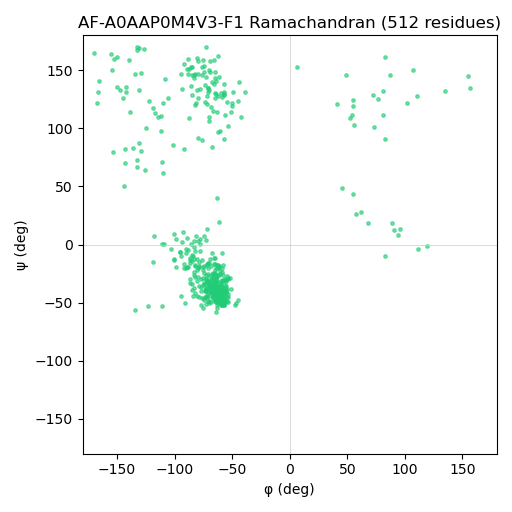ARG A 1 432 ? 26.717 2.225 -23.246 1.00 88.31 432 ARG A CA 1
ATOM 3504 C C . ARG A 1 432 ? 27.573 2.589 -24.467 1.00 88.31 432 ARG A C 1
ATOM 3506 O O . ARG A 1 432 ? 27.320 3.604 -25.102 1.00 88.31 432 ARG A O 1
ATOM 3513 N N . LEU A 1 433 ? 28.527 1.724 -24.828 1.00 90.12 433 LEU A N 1
ATOM 3514 C CA . LEU A 1 433 ? 29.399 1.914 -25.993 1.00 90.12 433 LEU A CA 1
ATOM 3515 C C . LEU A 1 433 ? 28.619 1.858 -27.312 1.00 90.12 433 LEU A C 1
ATOM 3517 O O . LEU A 1 433 ? 28.826 2.694 -28.186 1.00 90.12 433 LEU A O 1
ATOM 3521 N N . ARG A 1 434 ? 27.699 0.895 -27.455 1.00 90.62 434 ARG A N 1
ATOM 3522 C CA . ARG A 1 434 ? 26.892 0.766 -28.674 1.00 90.62 434 ARG A CA 1
ATOM 3523 C C . ARG A 1 434 ? 25.979 1.976 -28.863 1.00 90.62 434 ARG A C 1
ATOM 3525 O O . ARG A 1 434 ? 25.918 2.506 -29.963 1.00 90.62 434 ARG A O 1
ATOM 3532 N N . PHE A 1 435 ? 25.314 2.434 -27.801 1.00 92.12 435 PHE A N 1
ATOM 3533 C CA . PHE A 1 435 ? 24.488 3.641 -27.848 1.00 92.12 435 PHE A CA 1
ATOM 3534 C C . PHE A 1 435 ? 25.324 4.872 -28.218 1.00 92.12 435 PHE A C 1
ATOM 3536 O O . PHE A 1 435 ? 24.929 5.639 -29.091 1.00 92.12 435 PHE A O 1
ATOM 3543 N N . TYR A 1 436 ? 26.498 5.028 -27.596 1.00 89.75 436 TYR A N 1
ATOM 3544 C CA . TYR A 1 436 ? 27.410 6.129 -27.895 1.00 89.75 436 TYR A CA 1
ATOM 3545 C C . TYR A 1 436 ? 27.837 6.127 -29.370 1.00 89.75 436 TYR A C 1
ATOM 3547 O O . TYR A 1 436 ? 27.703 7.142 -30.041 1.00 89.75 436 TYR A O 1
ATOM 3555 N N . ASN A 1 437 ? 28.267 4.987 -29.914 1.00 89.81 437 ASN A N 1
ATOM 3556 C CA . ASN A 1 437 ? 28.696 4.904 -31.314 1.00 89.81 437 ASN A CA 1
ATOM 3557 C C . ASN A 1 437 ? 27.566 5.176 -32.320 1.00 89.81 437 ASN A C 1
ATOM 3559 O O . ASN A 1 437 ? 27.847 5.692 -33.395 1.00 89.81 437 ASN A O 1
ATOM 3563 N N . LEU A 1 438 ? 26.320 4.826 -31.985 1.00 87.88 438 LEU A N 1
ATOM 3564 C CA . LEU A 1 438 ? 25.168 5.018 -32.870 1.00 87.88 438 LEU A CA 1
ATOM 3565 C C . LEU A 1 438 ? 24.628 6.451 -32.845 1.00 87.88 438 LEU A C 1
ATOM 3567 O O . LEU A 1 438 ? 24.316 6.996 -33.896 1.00 87.88 438 LEU A O 1
ATOM 3571 N N . TYR A 1 439 ? 24.502 7.049 -31.658 1.00 88.19 439 TYR A N 1
ATOM 3572 C CA . TYR A 1 439 ? 23.744 8.295 -31.485 1.00 88.19 439 TYR A CA 1
ATOM 3573 C C . TYR A 1 439 ? 24.575 9.474 -30.980 1.00 88.19 439 TYR A C 1
ATOM 3575 O O . TYR A 1 439 ? 24.112 10.606 -31.047 1.00 88.19 439 TYR A O 1
ATOM 3583 N N . VAL A 1 440 ? 25.778 9.243 -30.453 1.00 87.94 440 VAL A N 1
ATOM 3584 C CA . VAL A 1 440 ? 26.594 10.306 -29.846 1.00 87.94 440 VAL A CA 1
ATOM 3585 C C . VAL A 1 440 ? 27.824 10.608 -30.695 1.00 87.94 440 VAL A C 1
ATOM 3587 O O . VAL A 1 440 ? 28.010 11.745 -31.100 1.00 87.94 440 VAL A O 1
ATOM 3590 N N . LYS A 1 441 ? 28.630 9.599 -31.041 1.00 87.69 441 LYS A N 1
ATOM 3591 C CA . LYS A 1 441 ? 29.849 9.758 -31.850 1.00 87.69 441 LYS A CA 1
ATOM 3592 C C . LYS A 1 441 ? 29.613 10.449 -33.207 1.00 87.69 441 LYS A C 1
ATOM 3594 O O . LYS A 1 441 ? 30.455 11.259 -33.582 1.00 87.69 441 LYS A O 1
ATOM 3599 N N . PRO A 1 442 ? 28.516 10.178 -33.946 1.00 86.25 442 PRO A N 1
ATOM 3600 C CA . PRO A 1 442 ? 28.253 10.874 -35.207 1.00 86.25 442 PRO A CA 1
ATOM 3601 C C . PRO A 1 442 ? 27.866 12.352 -35.030 1.00 86.25 442 PRO A C 1
ATOM 3603 O O . PRO A 1 442 ? 27.912 13.105 -35.996 1.00 86.25 442 PRO A O 1
ATOM 3606 N N . TYR A 1 443 ? 27.494 12.767 -33.812 1.00 84.81 443 TYR A N 1
ATOM 3607 C CA . TYR A 1 443 ? 26.938 14.085 -33.502 1.00 84.81 443 TYR A CA 1
ATOM 3608 C C . TYR A 1 443 ? 27.667 14.704 -32.294 1.00 84.81 443 TYR A C 1
ATOM 3610 O O . TYR A 1 443 ? 27.212 14.539 -31.157 1.00 84.81 443 TYR A O 1
ATOM 3618 N N . PRO A 1 444 ? 28.788 15.422 -32.499 1.00 81.12 444 PRO A N 1
ATOM 3619 C CA . PRO A 1 444 ? 29.643 15.931 -31.420 1.00 81.12 444 PRO A CA 1
ATOM 3620 C C . PRO A 1 444 ? 28.908 16.768 -30.360 1.00 81.12 444 PRO A C 1
ATOM 3622 O O . PRO A 1 444 ? 29.287 16.781 -29.189 1.00 81.12 444 PRO A O 1
ATOM 3625 N N . GLU A 1 445 ? 27.813 17.444 -30.719 1.00 82.31 445 GLU A N 1
ATOM 3626 C CA . GLU A 1 445 ? 27.011 18.226 -29.772 1.00 82.31 445 GLU A CA 1
ATOM 3627 C C . GLU A 1 445 ? 26.291 17.348 -28.735 1.00 82.31 445 GLU A C 1
ATOM 3629 O O . GLU A 1 445 ? 26.029 17.794 -27.613 1.00 82.31 445 GLU A O 1
ATOM 3634 N N . CYS A 1 446 ? 26.020 16.083 -29.071 1.00 83.38 446 CYS A N 1
ATOM 3635 C CA . CYS A 1 446 ? 25.395 15.115 -28.173 1.00 83.38 446 CYS A CA 1
ATOM 3636 C C . CYS A 1 446 ? 26.338 14.651 -27.054 1.00 83.38 446 CYS A C 1
ATOM 3638 O O . CYS A 1 446 ? 25.857 14.131 -26.046 1.00 83.38 446 CYS A O 1
ATOM 3640 N N . GLU A 1 447 ? 27.655 14.865 -27.162 1.00 81.62 447 GLU A N 1
ATOM 3641 C CA . GLU A 1 447 ? 28.608 14.494 -26.105 1.00 81.62 447 GLU A CA 1
ATOM 3642 C C . GLU A 1 447 ? 28.365 15.268 -24.806 1.00 81.62 447 GLU A C 1
ATOM 3644 O O . GLU A 1 447 ? 28.476 14.713 -23.710 1.00 81.62 447 GLU A O 1
ATOM 3649 N N . LYS A 1 448 ? 27.960 16.539 -24.917 1.00 80.56 448 LYS A N 1
ATOM 3650 C CA . LYS A 1 448 ? 27.610 17.368 -23.755 1.00 80.56 448 LYS A CA 1
ATOM 3651 C C . LYS A 1 448 ? 26.324 16.882 -23.079 1.00 80.56 448 LYS A C 1
ATOM 3653 O O . LYS A 1 448 ? 26.233 16.926 -21.857 1.00 80.56 448 LYS A O 1
ATOM 3658 N N . LEU A 1 449 ? 25.360 16.389 -23.862 1.00 79.25 449 LEU A N 1
ATOM 3659 C CA . LEU A 1 449 ? 24.062 15.896 -23.382 1.00 79.25 449 LEU A CA 1
ATOM 3660 C C . LEU A 1 449 ? 24.143 14.486 -22.779 1.00 79.25 449 LEU A C 1
ATOM 3662 O O . LEU A 1 449 ? 23.447 14.186 -21.812 1.00 79.25 449 LEU A O 1
ATOM 3666 N N . TYR A 1 450 ? 24.994 13.623 -23.337 1.00 78.81 450 TYR A N 1
ATOM 3667 C CA . TYR A 1 450 ? 25.207 12.258 -22.848 1.00 78.81 450 TYR A CA 1
ATOM 3668 C C . TYR A 1 450 ? 26.127 12.200 -21.613 1.00 78.81 450 TYR A C 1
ATOM 3670 O O . TYR A 1 450 ? 26.121 11.212 -20.874 1.00 78.81 450 TYR A O 1
ATOM 3678 N N . GLY A 1 451 ? 26.904 13.265 -21.381 1.00 72.38 451 GLY A N 1
ATOM 3679 C CA . GLY A 1 451 ? 27.966 13.336 -20.380 1.00 72.38 451 GLY A CA 1
ATOM 3680 C C . GLY A 1 451 ? 29.279 12.726 -20.886 1.00 72.38 451 GLY A C 1
ATOM 3681 O O . GLY A 1 451 ? 29.285 11.940 -21.835 1.00 72.38 451 GLY A O 1
ATOM 3682 N N . ARG A 1 452 ? 30.415 13.062 -20.245 1.00 59.31 452 ARG A N 1
ATOM 3683 C CA . ARG A 1 452 ? 31.735 12.538 -20.650 1.00 59.31 452 ARG A CA 1
ATOM 3684 C C . ARG A 1 452 ? 31.718 11.007 -20.646 1.00 59.31 452 ARG A C 1
ATOM 3686 O O . ARG A 1 452 ? 31.664 10.362 -19.594 1.00 59.31 452 ARG A O 1
ATOM 3693 N N . PHE A 1 453 ? 31.796 10.417 -21.833 1.00 49.91 453 PHE A N 1
ATOM 3694 C CA . PHE A 1 453 ? 32.187 9.029 -21.988 1.00 49.91 453 PHE A CA 1
ATOM 3695 C C . PHE A 1 453 ? 33.703 8.982 -21.793 1.00 49.91 453 PHE A C 1
ATOM 3697 O O . PHE A 1 453 ? 34.464 9.142 -22.740 1.00 49.91 453 PHE A O 1
ATOM 3704 N N . SER A 1 454 ? 34.164 8.789 -20.554 1.00 44.69 454 SER A N 1
ATOM 3705 C CA . SER A 1 454 ? 35.492 8.224 -20.344 1.00 44.69 454 SER A CA 1
ATOM 3706 C C . SER A 1 454 ? 35.412 6.784 -20.829 1.00 44.69 454 SER A C 1
ATOM 3708 O O . SER A 1 454 ? 35.125 5.859 -20.068 1.00 44.69 454 SER A O 1
ATOM 3710 N N . GLY A 1 455 ? 35.577 6.596 -22.138 1.00 40.97 455 GLY A N 1
ATOM 3711 C CA . GLY A 1 455 ? 36.029 5.319 -22.640 1.00 40.97 455 GLY A CA 1
ATOM 3712 C C . GLY A 1 455 ? 37.302 5.042 -21.867 1.00 40.97 455 GLY A C 1
ATOM 3713 O O . GLY A 1 455 ? 38.319 5.676 -22.122 1.00 40.97 455 GLY A O 1
ATOM 3714 N N . GLY A 1 456 ? 37.230 4.175 -20.855 1.00 35.91 456 GLY A N 1
ATOM 3715 C CA . GLY A 1 456 ? 38.436 3.505 -20.423 1.00 35.91 456 GLY A CA 1
ATOM 3716 C C . GLY A 1 456 ? 39.016 2.959 -21.709 1.00 35.91 456 GLY A C 1
ATOM 3717 O O . GLY A 1 456 ? 38.297 2.275 -22.447 1.00 35.91 456 GLY A O 1
ATOM 3718 N N . GLU A 1 457 ? 40.246 3.350 -22.029 1.00 34.75 457 GLU A N 1
ATOM 3719 C CA . GLU A 1 457 ? 41.040 2.594 -22.972 1.00 34.75 457 GLU A CA 1
ATOM 3720 C C . GLU A 1 457 ? 40.807 1.142 -22.586 1.00 34.75 457 GLU A C 1
ATOM 3722 O O . GLU A 1 457 ? 41.183 0.698 -21.495 1.00 34.75 457 GLU A O 1
ATOM 3727 N N . VAL A 1 458 ? 40.087 0.406 -23.429 1.00 35.62 458 VAL A N 1
ATOM 3728 C CA . VAL A 1 458 ? 40.195 -1.033 -23.374 1.00 35.62 458 VAL A CA 1
ATOM 3729 C C . VAL A 1 458 ? 41.656 -1.214 -23.723 1.00 35.62 458 VAL A C 1
ATOM 3731 O O . VAL A 1 458 ? 42.025 -1.112 -24.892 1.00 35.62 458 VAL A O 1
ATOM 3734 N N . LYS A 1 459 ? 42.504 -1.369 -22.699 1.00 40.94 459 LYS A N 1
ATOM 3735 C CA . LYS A 1 459 ? 43.821 -1.952 -22.865 1.00 40.94 459 LYS A CA 1
ATOM 3736 C C . LYS A 1 459 ? 43.520 -3.308 -23.462 1.00 40.94 459 LYS A C 1
ATOM 3738 O O . LYS A 1 459 ? 43.209 -4.265 -22.754 1.00 40.94 459 LYS A O 1
ATOM 3743 N N . SER A 1 460 ? 43.495 -3.344 -24.790 1.00 40.56 460 SER A N 1
ATOM 3744 C CA . SER A 1 460 ? 43.603 -4.569 -25.538 1.00 40.56 460 SER A CA 1
ATOM 3745 C C . SER A 1 460 ? 44.738 -5.318 -24.862 1.00 40.56 460 SER A C 1
ATOM 3747 O O . SER A 1 460 ? 45.830 -4.767 -24.702 1.00 40.56 460 SER A O 1
ATOM 3749 N N . ARG A 1 461 ? 44.482 -6.545 -24.400 1.00 45.69 461 ARG A N 1
ATOM 3750 C CA . ARG A 1 461 ? 45.535 -7.378 -23.799 1.00 45.69 461 ARG A CA 1
ATOM 3751 C C . ARG A 1 461 ? 46.690 -7.626 -24.782 1.00 45.69 461 ARG A C 1
ATOM 3753 O O . ARG A 1 461 ? 47.729 -8.132 -24.377 1.00 45.69 461 ARG A O 1
ATOM 3760 N N . HIS A 1 462 ? 46.532 -7.205 -26.040 1.00 48.03 462 HIS A N 1
ATOM 3761 C CA . HIS A 1 462 ? 47.576 -7.132 -27.045 1.00 48.03 462 HIS A CA 1
ATOM 3762 C C . HIS A 1 462 ? 47.725 -5.702 -27.593 1.00 48.03 462 HIS A C 1
ATOM 3764 O O . HIS A 1 462 ? 46.755 -5.146 -28.115 1.00 48.03 462 HIS A O 1
ATOM 3770 N N . PRO A 1 463 ? 48.919 -5.094 -27.514 1.00 43.28 463 PRO A N 1
ATOM 3771 C CA . PRO A 1 463 ? 49.210 -3.833 -28.185 1.00 43.28 463 PRO A CA 1
ATOM 3772 C C . PRO A 1 463 ? 48.785 -3.871 -29.659 1.00 43.28 463 PRO A C 1
ATOM 3774 O O . PRO A 1 463 ? 49.096 -4.813 -30.395 1.00 43.28 463 PRO A O 1
ATOM 3777 N N . VAL A 1 464 ? 48.064 -2.836 -30.095 1.00 46.84 464 VAL A N 1
ATOM 3778 C CA . VAL A 1 464 ? 47.683 -2.663 -31.500 1.00 46.84 464 VAL A CA 1
ATOM 3779 C C . VAL A 1 464 ? 48.971 -2.501 -32.310 1.00 46.84 464 VAL A C 1
ATOM 3781 O O . VAL A 1 464 ? 49.698 -1.532 -32.120 1.00 46.84 464 VAL A O 1
ATOM 3784 N N . GLY A 1 465 ? 49.273 -3.467 -33.183 1.00 57.09 465 GLY A N 1
ATOM 3785 C CA . GLY A 1 465 ? 50.480 -3.457 -34.021 1.00 57.09 465 GLY A CA 1
ATOM 3786 C C . GLY A 1 465 ? 51.446 -4.629 -33.824 1.00 57.09 465 GLY A C 1
ATOM 3787 O O . GLY A 1 465 ? 52.418 -4.706 -34.566 1.00 57.09 465 GLY A O 1
ATOM 3788 N N . LEU A 1 466 ? 51.183 -5.581 -32.918 1.00 48.53 466 LEU A N 1
ATOM 3789 C CA . LEU A 1 466 ? 52.041 -6.774 -32.766 1.00 48.53 466 LEU A CA 1
ATOM 3790 C C . LEU A 1 466 ? 52.147 -7.627 -34.042 1.00 48.53 466 LEU A C 1
ATOM 3792 O O . LEU A 1 466 ? 53.202 -8.173 -34.334 1.00 48.53 466 LEU A O 1
ATOM 3796 N N . TRP A 1 467 ? 51.096 -7.666 -34.860 1.00 47.66 467 TRP A N 1
ATOM 3797 C CA . TRP A 1 467 ? 51.089 -8.319 -36.176 1.00 47.66 467 TRP A CA 1
ATOM 3798 C C . TRP A 1 467 ? 52.021 -7.652 -37.203 1.00 47.66 467 TRP A C 1
ATOM 3800 O O . TRP A 1 467 ? 52.378 -8.285 -38.186 1.00 47.66 467 TRP A O 1
ATOM 3810 N N . LYS A 1 468 ? 52.467 -6.408 -36.963 1.00 49.62 468 LYS A N 1
ATOM 3811 C CA . LYS A 1 468 ? 53.505 -5.734 -37.766 1.00 49.62 468 LYS A CA 1
ATOM 3812 C C . LYS A 1 468 ? 54.932 -6.049 -37.295 1.00 49.62 468 LYS A C 1
ATOM 3814 O O . LYS A 1 468 ? 55.880 -5.711 -37.996 1.00 49.62 468 LYS A O 1
ATOM 3819 N N . LEU A 1 469 ? 55.090 -6.660 -36.116 1.00 52.78 469 LEU A N 1
ATOM 3820 C CA . LEU A 1 469 ? 56.384 -7.084 -35.563 1.00 52.78 469 LEU A CA 1
ATOM 3821 C C . LEU A 1 469 ? 56.739 -8.528 -35.940 1.00 52.78 469 LEU A C 1
ATOM 3823 O O . LEU A 1 469 ? 57.906 -8.904 -35.881 1.00 52.78 469 LEU A O 1
ATOM 3827 N N . PHE A 1 470 ? 55.760 -9.319 -36.381 1.00 40.88 470 PHE A N 1
ATOM 3828 C CA . PHE A 1 470 ? 56.015 -10.614 -36.998 1.00 40.88 470 PHE A CA 1
ATOM 3829 C C . PHE A 1 470 ? 56.437 -10.403 -38.454 1.00 40.88 470 PHE A C 1
ATOM 3831 O O . PHE A 1 470 ? 55.605 -10.337 -39.356 1.00 40.88 470 PHE A O 1
ATOM 3838 N N . LYS A 1 471 ? 57.749 -10.291 -38.691 1.00 51.06 471 LYS A N 1
ATOM 3839 C CA . LYS A 1 471 ? 58.301 -10.617 -40.009 1.00 51.06 471 LYS A CA 1
ATOM 3840 C C . LYS A 1 471 ? 58.283 -12.145 -40.137 1.00 51.06 471 LYS A C 1
ATOM 3842 O O . LYS A 1 471 ? 58.872 -12.795 -39.272 1.00 51.06 471 LYS A O 1
ATOM 3847 N N . PRO A 1 472 ? 57.623 -12.733 -41.150 1.00 41.50 472 PRO A N 1
ATOM 3848 C CA . PRO A 1 472 ? 57.800 -14.153 -41.422 1.00 41.50 472 PRO A CA 1
ATOM 3849 C C . PRO A 1 472 ? 59.298 -14.416 -41.669 1.00 41.50 472 PRO A C 1
ATOM 3851 O O . PRO A 1 472 ? 59.952 -13.581 -42.304 1.00 41.50 472 PRO A O 1
ATOM 3854 N N . PRO A 1 473 ? 59.877 -15.505 -41.134 1.00 40.75 473 PRO A N 1
ATOM 3855 C CA . PRO A 1 473 ? 61.265 -15.846 -41.417 1.00 40.75 473 PRO A CA 1
ATOM 3856 C C . PRO A 1 473 ? 61.432 -16.032 -42.929 1.00 40.75 473 PRO A C 1
ATOM 3858 O O . PRO A 1 473 ? 60.672 -16.765 -43.559 1.00 40.75 473 PRO A O 1
ATOM 3861 N N . SER A 1 474 ? 62.402 -15.330 -43.517 1.00 39.53 474 SER A N 1
ATOM 3862 C CA . SER A 1 474 ? 62.775 -15.530 -44.914 1.00 39.53 474 SER A CA 1
ATOM 3863 C C . SER A 1 474 ? 63.466 -16.883 -45.028 1.00 39.53 474 SER A C 1
ATOM 3865 O O . SER A 1 474 ? 64.609 -17.033 -44.590 1.00 39.53 474 SER A O 1
ATOM 3867 N N . TYR A 1 475 ? 62.776 -17.863 -45.593 1.00 38.12 475 TYR A N 1
ATOM 3868 C CA . TYR A 1 475 ? 63.424 -19.078 -46.061 1.00 38.12 475 TYR A CA 1
ATOM 3869 C C . TYR A 1 475 ? 64.106 -18.779 -47.403 1.00 38.12 475 TYR A C 1
ATOM 3871 O O . TYR A 1 475 ? 63.499 -18.115 -48.246 1.00 38.12 475 TYR A O 1
ATOM 3879 N N . PRO A 1 476 ? 65.365 -19.201 -47.614 1.00 41.56 476 PRO A N 1
ATOM 3880 C CA . PRO A 1 476 ? 65.962 -19.157 -48.939 1.00 41.56 476 PRO A CA 1
ATOM 3881 C C . PRO A 1 476 ? 65.183 -20.104 -49.861 1.00 41.56 476 PRO A C 1
ATOM 3883 O O . PRO A 1 476 ? 64.946 -21.256 -49.507 1.00 41.56 476 PRO A O 1
ATOM 3886 N N . GLU A 1 477 ? 64.777 -19.601 -51.025 1.00 41.75 477 GLU A N 1
ATOM 3887 C CA . GLU A 1 477 ? 64.067 -20.355 -52.060 1.00 41.75 477 GLU A CA 1
ATOM 3888 C C . GLU A 1 477 ? 64.927 -21.534 -52.558 1.00 41.75 477 GLU A C 1
ATOM 3890 O O . GLU A 1 477 ? 65.806 -21.374 -53.409 1.00 41.75 477 GLU A O 1
ATOM 3895 N N . SER A 1 478 ? 64.682 -22.740 -52.038 1.00 41.25 478 SER A N 1
ATOM 3896 C CA . SER A 1 478 ? 65.099 -23.988 -52.681 1.00 41.25 478 SER A CA 1
ATOM 3897 C C . SER A 1 478 ? 64.038 -24.402 -53.699 1.00 41.25 478 SER A C 1
ATOM 3899 O O . SER A 1 478 ? 62.854 -24.471 -53.385 1.00 41.25 478 SER A O 1
ATOM 3901 N N . LYS A 1 479 ? 64.470 -24.681 -54.931 1.00 46.34 479 LYS A N 1
ATOM 3902 C CA . LYS A 1 479 ? 63.661 -24.960 -56.136 1.00 46.34 479 LYS A CA 1
ATOM 3903 C C . LYS A 1 479 ? 62.728 -26.194 -56.097 1.00 46.34 479 LYS A C 1
ATOM 3905 O O . LYS A 1 479 ? 62.301 -26.637 -57.157 1.00 46.34 479 LYS A O 1
ATOM 3910 N N . GLU A 1 480 ? 62.374 -26.736 -54.937 1.00 47.56 480 GLU A N 1
ATOM 3911 C CA . GLU A 1 480 ? 61.528 -27.939 -54.827 1.00 47.56 480 GLU A CA 1
ATOM 3912 C C . GLU A 1 480 ? 60.063 -27.656 -54.428 1.00 47.56 480 GLU A C 1
ATOM 3914 O O . GLU A 1 480 ? 59.234 -28.557 -54.495 1.00 47.56 480 GLU A O 1
ATOM 3919 N N . ASP A 1 481 ? 59.681 -26.405 -54.140 1.00 41.44 481 ASP A N 1
ATOM 3920 C CA . ASP A 1 481 ? 58.312 -26.074 -53.686 1.00 41.44 481 ASP A CA 1
ATOM 3921 C C . ASP A 1 481 ? 57.277 -25.833 -54.808 1.00 41.44 481 ASP A C 1
ATOM 3923 O O . ASP A 1 481 ? 56.098 -25.588 -54.538 1.00 41.44 481 ASP A O 1
ATOM 3927 N N . PHE A 1 482 ? 57.663 -25.948 -56.083 1.00 42.62 482 PHE A N 1
ATOM 3928 C CA . PHE A 1 482 ? 56.745 -25.719 -57.210 1.00 42.62 482 PHE A CA 1
ATOM 3929 C C . PHE A 1 482 ? 55.778 -26.881 -57.499 1.00 42.62 482 PHE A C 1
ATOM 3931 O O . PHE A 1 482 ? 54.880 -26.714 -58.316 1.00 42.62 482 PHE A O 1
ATOM 3938 N N . SER A 1 483 ? 55.887 -28.032 -56.825 1.00 42.91 483 SER A N 1
ATOM 3939 C CA . SER A 1 483 ? 54.992 -29.179 -57.067 1.00 42.91 483 SER A CA 1
ATOM 3940 C C . SER A 1 483 ? 53.778 -29.274 -56.132 1.00 42.91 483 SER A C 1
ATOM 3942 O O . SER A 1 483 ? 52.910 -30.113 -56.356 1.00 42.91 483 SER A O 1
ATOM 3944 N N . SER A 1 484 ? 53.672 -28.426 -55.103 1.00 39.25 484 SER A N 1
ATOM 3945 C CA . SER A 1 484 ? 52.578 -28.511 -54.111 1.00 39.25 484 SER A CA 1
ATOM 3946 C C . SER A 1 484 ? 51.441 -27.508 -54.342 1.00 39.25 484 SER A C 1
ATOM 3948 O O . SER A 1 484 ? 50.370 -27.648 -53.752 1.00 39.25 484 SER A O 1
ATOM 3950 N N . VAL A 1 485 ? 51.636 -26.513 -55.214 1.00 43.12 485 VAL A N 1
ATOM 3951 C CA . VAL A 1 485 ? 50.621 -25.486 -55.519 1.00 43.12 485 VAL A CA 1
ATOM 3952 C C . VAL A 1 485 ? 49.660 -25.942 -56.628 1.00 43.12 485 VAL A C 1
ATOM 3954 O O . VAL A 1 485 ? 48.473 -25.619 -56.575 1.00 43.12 485 VAL A O 1
ATOM 3957 N N . ASP A 1 486 ? 50.115 -26.788 -57.557 1.00 42.50 486 ASP A N 1
ATOM 3958 C CA . ASP A 1 486 ? 49.276 -27.305 -58.651 1.00 42.50 486 ASP A CA 1
ATOM 3959 C C . ASP A 1 486 ? 48.215 -28.321 -58.184 1.00 42.50 486 ASP A C 1
ATOM 3961 O O . ASP A 1 486 ? 47.142 -28.405 -58.774 1.00 42.50 486 ASP A O 1
ATOM 3965 N N . MET A 1 487 ? 48.428 -29.021 -57.061 1.00 36.28 487 MET A N 1
ATOM 3966 C CA . MET A 1 487 ? 47.444 -29.977 -56.516 1.00 36.28 487 MET A CA 1
ATOM 3967 C C . MET A 1 487 ? 46.282 -29.310 -55.753 1.00 36.28 487 MET A C 1
ATOM 3969 O O . MET A 1 487 ? 45.226 -29.918 -55.588 1.00 36.28 487 MET A O 1
ATOM 3973 N N . MET A 1 488 ? 46.430 -28.057 -55.301 1.00 35.38 488 MET A N 1
ATOM 3974 C CA . MET A 1 488 ? 45.359 -27.324 -54.599 1.00 35.38 488 MET A CA 1
ATOM 3975 C C . MET A 1 488 ? 44.474 -26.491 -55.537 1.00 35.38 488 MET A C 1
ATOM 3977 O O . MET A 1 488 ? 43.322 -26.216 -55.196 1.00 35.38 488 MET A O 1
ATOM 3981 N N . GLY A 1 489 ? 44.955 -26.158 -56.740 1.00 41.28 489 GLY A N 1
ATOM 3982 C CA . GLY A 1 489 ? 44.161 -25.480 -57.772 1.00 41.28 489 GLY A CA 1
ATOM 3983 C C . GLY A 1 489 ? 43.033 -26.342 -58.357 1.00 41.28 489 GLY A C 1
ATOM 3984 O O . GLY A 1 489 ? 41.988 -25.812 -58.731 1.00 41.28 489 GLY A O 1
ATOM 3985 N N . GLN A 1 490 ? 43.189 -27.670 -58.372 1.00 42.50 490 GLN A N 1
ATOM 3986 C CA . GLN A 1 490 ? 42.173 -28.593 -58.898 1.00 42.50 490 GLN A CA 1
ATOM 3987 C C . GLN A 1 490 ? 41.028 -28.905 -57.920 1.00 42.50 490 GLN A C 1
ATOM 3989 O O . GLN A 1 490 ? 39.935 -29.234 -58.365 1.00 42.50 490 GLN A O 1
ATOM 3994 N N . HIS A 1 491 ? 41.206 -28.737 -56.605 1.00 39.28 491 HIS A N 1
ATOM 3995 C CA . HIS A 1 491 ? 40.153 -29.062 -55.626 1.00 39.28 491 HIS A CA 1
ATOM 3996 C C . HIS A 1 491 ? 39.129 -27.941 -55.383 1.00 39.28 491 HIS A C 1
ATOM 3998 O O . HIS A 1 491 ? 38.057 -28.191 -54.833 1.00 39.28 491 HIS A O 1
ATOM 4004 N N . VAL A 1 492 ? 39.416 -26.711 -55.819 1.00 40.34 492 VAL A N 1
ATOM 4005 C CA . VAL A 1 492 ? 38.477 -25.578 -55.707 1.00 40.34 492 VAL A CA 1
ATOM 4006 C C . VAL A 1 492 ? 37.552 -25.484 -56.931 1.00 40.34 492 VAL A C 1
ATOM 4008 O O . VAL A 1 492 ? 36.466 -24.915 -56.837 1.00 40.34 492 VAL A O 1
ATOM 4011 N N . HIS A 1 493 ? 37.914 -26.097 -58.064 1.00 39.50 493 HIS A N 1
ATOM 4012 C CA . HIS A 1 493 ? 37.061 -26.093 -59.256 1.00 39.50 493 HIS A CA 1
ATOM 4013 C C . HIS A 1 493 ? 35.879 -27.082 -59.159 1.00 39.50 493 HIS A C 1
ATOM 4015 O O . HIS A 1 493 ? 34.795 -26.766 -59.645 1.00 39.50 493 HIS A O 1
ATOM 4021 N N . ASP A 1 494 ? 36.022 -28.197 -58.429 1.00 39.38 494 ASP A N 1
ATOM 4022 C CA . ASP A 1 494 ? 34.986 -29.245 -58.341 1.00 39.38 494 ASP A CA 1
ATOM 4023 C C . ASP A 1 494 ? 33.856 -28.980 -57.325 1.00 39.38 494 ASP A C 1
ATOM 4025 O O . ASP A 1 494 ? 32.770 -29.546 -57.453 1.00 39.38 494 ASP A O 1
ATOM 4029 N N . MET A 1 495 ? 34.028 -28.086 -56.341 1.00 35.66 495 MET A N 1
ATOM 4030 C CA . MET A 1 495 ? 32.952 -27.784 -55.372 1.00 35.66 495 MET A CA 1
ATOM 4031 C C . MET A 1 495 ? 31.948 -26.722 -55.841 1.00 35.66 495 MET A C 1
ATOM 4033 O O . MET A 1 495 ? 30.909 -26.540 -55.206 1.00 35.66 495 MET A O 1
ATOM 4037 N N . THR A 1 496 ? 32.208 -26.033 -56.955 1.00 35.81 496 THR A N 1
ATOM 4038 C CA . THR A 1 496 ? 31.374 -24.900 -57.406 1.00 35.81 496 THR A CA 1
ATOM 4039 C C . THR A 1 496 ? 30.273 -25.303 -58.402 1.00 35.81 496 THR A C 1
ATOM 4041 O O . THR A 1 496 ? 29.500 -24.451 -58.833 1.00 35.81 496 THR A O 1
ATOM 4044 N N . THR A 1 497 ? 30.144 -26.596 -58.730 1.00 37.59 497 THR A N 1
ATOM 4045 C CA . THR A 1 497 ? 29.262 -27.087 -59.814 1.00 37.59 497 THR A CA 1
ATOM 4046 C C . THR A 1 497 ? 28.012 -27.852 -59.334 1.00 37.59 497 THR A C 1
ATOM 4048 O O . THR A 1 497 ? 27.206 -28.258 -60.162 1.00 37.59 497 THR A O 1
ATOM 4051 N N . VAL A 1 498 ? 27.773 -28.036 -58.025 1.00 36.88 498 VAL A N 1
ATOM 4052 C CA . VAL A 1 498 ? 26.665 -28.913 -57.545 1.00 36.88 498 VAL A CA 1
ATOM 4053 C C . VAL A 1 498 ? 25.489 -28.187 -56.866 1.00 36.88 498 VAL A C 1
ATOM 4055 O O . VAL A 1 498 ? 24.505 -28.827 -56.517 1.00 36.88 498 VAL A O 1
ATOM 4058 N N . LEU A 1 499 ? 25.480 -26.856 -56.727 1.00 32.06 499 LEU A N 1
ATOM 4059 C CA . LEU A 1 499 ? 24.325 -26.161 -56.124 1.00 32.06 499 LEU A CA 1
ATOM 4060 C C . LEU A 1 499 ? 23.859 -24.942 -56.928 1.00 32.06 499 LEU A C 1
ATOM 4062 O O . LEU A 1 499 ? 23.986 -23.795 -56.506 1.00 32.06 499 LEU A O 1
ATOM 4066 N N . GLN A 1 500 ? 23.232 -25.216 -58.072 1.00 30.61 500 GLN A N 1
ATOM 4067 C CA . GLN A 1 500 ? 22.187 -24.364 -58.635 1.00 30.61 500 GLN A CA 1
ATOM 4068 C C . GLN A 1 500 ? 20.946 -25.213 -58.972 1.00 30.61 500 GLN A C 1
ATOM 4070 O O . GLN A 1 500 ? 21.071 -26.345 -59.430 1.00 30.61 500 GLN A O 1
ATOM 4075 N N . VAL A 1 501 ? 19.772 -24.577 -58.839 1.00 30.50 501 VAL A N 1
ATOM 4076 C CA . VAL A 1 501 ? 18.412 -24.966 -59.302 1.00 30.50 501 VAL A CA 1
ATOM 4077 C C . VAL A 1 501 ? 17.605 -25.877 -58.314 1.00 30.50 501 VAL A C 1
ATOM 4079 O O . VAL A 1 501 ? 18.205 -26.581 -57.511 1.00 30.50 501 VAL A O 1
ATOM 4082 N N . PRO A 1 502 ? 16.255 -25.763 -58.202 1.00 34.31 502 PRO A N 1
ATOM 4083 C CA . PRO A 1 502 ? 15.569 -24.967 -57.177 1.00 34.31 502 PRO A CA 1
ATOM 4084 C C . PRO A 1 502 ? 14.512 -25.752 -56.357 1.00 34.31 502 PRO A C 1
ATOM 4086 O O . PRO A 1 502 ? 14.055 -26.831 -56.719 1.00 34.31 502 PRO A O 1
ATOM 4089 N N . VAL A 1 503 ? 14.048 -25.148 -55.261 1.00 30.23 503 VAL A N 1
ATOM 4090 C CA . VAL A 1 503 ? 12.981 -25.675 -54.394 1.00 30.23 503 VAL A CA 1
ATOM 4091 C C . VAL A 1 503 ? 11.617 -25.611 -55.097 1.00 30.23 503 VAL A C 1
ATOM 4093 O O . VAL A 1 503 ? 11.042 -24.531 -55.245 1.00 30.23 503 VAL A O 1
ATOM 4096 N N . LYS A 1 504 ? 11.071 -26.772 -55.472 1.00 26.81 504 LYS A N 1
ATOM 4097 C CA . LYS A 1 504 ? 9.633 -26.996 -55.669 1.00 26.81 504 LYS A CA 1
ATOM 4098 C C . LYS A 1 504 ? 9.264 -28.438 -55.301 1.00 26.81 504 LYS A C 1
ATOM 4100 O O . LYS A 1 504 ? 9.892 -29.372 -55.773 1.00 26.81 504 LYS A O 1
ATOM 4105 N N . GLU A 1 505 ? 8.183 -28.528 -54.531 1.00 26.27 505 GLU A N 1
ATOM 4106 C CA . GLU A 1 505 ? 7.270 -29.667 -54.363 1.00 26.27 505 GLU A CA 1
ATOM 4107 C C . GLU A 1 505 ? 7.606 -30.845 -53.428 1.00 26.27 505 GLU A C 1
ATOM 4109 O O . GLU A 1 505 ? 8.640 -31.489 -53.507 1.00 26.27 505 GLU A O 1
ATOM 4114 N N . MET A 1 506 ? 6.567 -31.137 -52.628 1.00 25.62 506 MET A N 1
ATOM 4115 C CA . MET A 1 506 ? 6.137 -32.424 -52.061 1.00 25.62 506 MET A CA 1
ATOM 4116 C C . MET A 1 506 ? 6.993 -33.006 -50.924 1.00 25.62 506 MET A C 1
ATOM 4118 O O . MET A 1 506 ? 8.108 -33.458 -51.110 1.00 25.62 506 MET A O 1
ATOM 4122 N N . ALA A 1 507 ? 6.561 -32.869 -49.669 1.00 25.53 507 ALA A N 1
ATOM 4123 C CA . ALA A 1 507 ? 5.487 -33.627 -49.012 1.00 25.53 507 ALA A CA 1
ATOM 4124 C C . ALA A 1 507 ? 5.873 -35.080 -48.683 1.00 25.53 507 ALA A C 1
ATOM 4126 O O . ALA A 1 507 ? 6.223 -35.851 -49.566 1.00 25.53 507 ALA A O 1
ATOM 4127 N N . LEU A 1 508 ? 5.627 -35.408 -47.409 1.00 27.92 508 LEU A N 1
ATOM 4128 C CA . LEU A 1 508 ? 5.420 -36.721 -46.788 1.00 27.92 508 LEU A CA 1
ATOM 4129 C C . LEU A 1 508 ? 6.577 -37.354 -45.997 1.00 27.92 508 LEU A C 1
ATOM 4131 O O . LEU A 1 508 ? 7.612 -37.727 -46.531 1.00 27.92 508 LEU A O 1
ATOM 4135 N N . ASN A 1 509 ? 6.206 -37.602 -44.734 1.00 26.39 509 ASN A N 1
ATOM 4136 C CA . ASN A 1 509 ? 6.510 -38.759 -43.888 1.00 26.39 509 ASN A CA 1
ATOM 4137 C C . ASN A 1 509 ? 7.878 -38.777 -43.187 1.00 26.39 509 ASN A C 1
ATOM 4139 O O . ASN A 1 509 ? 8.909 -38.758 -43.836 1.00 26.39 509 ASN A O 1
ATOM 4143 N N . VAL A 1 510 ? 7.974 -38.657 -41.854 1.00 27.66 510 VAL A N 1
ATOM 4144 C CA . VAL A 1 510 ? 7.439 -39.453 -40.714 1.00 27.66 510 VAL A CA 1
ATOM 4145 C C . VAL A 1 510 ? 8.637 -40.147 -40.044 1.00 27.66 510 VAL A C 1
ATOM 4147 O O . VAL A 1 510 ? 9.422 -40.796 -40.717 1.00 27.66 510 VAL A O 1
ATOM 4150 N N . GLU A 1 511 ? 8.732 -39.958 -38.721 1.00 25.73 511 GLU A N 1
ATOM 4151 C CA . GLU A 1 511 ? 9.407 -40.794 -37.707 1.00 25.73 511 GLU A CA 1
ATOM 4152 C C . GLU A 1 511 ? 10.899 -41.157 -37.855 1.00 25.73 511 GLU A C 1
ATOM 4154 O O . GLU A 1 511 ? 11.304 -41.955 -38.690 1.00 25.73 511 GLU A O 1
ATOM 4159 N N . SER A 1 512 ? 11.715 -40.740 -36.878 1.00 25.98 512 SER A N 1
ATOM 4160 C CA . SER A 1 512 ? 12.120 -41.592 -35.736 1.00 25.98 512 SER A CA 1
ATOM 4161 C C . SER A 1 512 ? 13.451 -41.137 -35.103 1.00 25.98 512 SER A C 1
ATOM 4163 O O . SER A 1 512 ? 14.437 -40.892 -35.788 1.00 25.98 512 SER A O 1
ATOM 4165 N N . THR A 1 513 ? 13.455 -41.083 -33.761 1.00 29.84 513 THR A N 1
ATOM 4166 C CA . THR A 1 513 ? 14.600 -41.303 -32.840 1.00 29.84 513 THR A CA 1
ATOM 4167 C C . THR A 1 513 ? 15.878 -40.460 -32.992 1.00 29.84 513 THR A C 1
ATOM 4169 O O . THR A 1 513 ? 16.756 -40.802 -33.776 1.00 29.84 513 THR A O 1
ATOM 4172 N N . PHE A 1 514 ? 16.075 -39.456 -32.127 1.00 31.05 514 PHE A N 1
ATOM 4173 C CA . PHE A 1 514 ? 16.782 -39.569 -30.832 1.00 31.05 514 PHE A CA 1
ATOM 4174 C C . PHE A 1 514 ? 16.712 -38.253 -30.045 1.00 31.05 514 PHE A C 1
ATOM 4176 O O . PHE A 1 514 ? 16.698 -37.180 -30.691 1.00 31.05 514 PHE A O 1
#

Organism: NCBI:txid2935761

Nearest PDB structures (foldseek):
  3m66-assembly1_A  TM=3.676E-01  e=1.649E-06  Homo sapiens
  7odr-assembly1_y  TM=3.865E-01  e=6.407E-05  Homo sapiens
  4fp9-assembly1_B  TM=3.847E-01  e=9.758E-05  Homo sapiens
  4fzv-assembly1_B  TM=4.368E-01  e=3.911E-04  Homo sapiens
  6z1p-assembly1_BY  TM=3.740E-01  e=2.946E-03  Tetrahymena thermophila SB210

Foldseek 3Di:
DPPVLVVLLCVQVVVVVVVDDDDDDDDDDDDDDDDDDDDDDDDDDDDDDDDDDDDDDPDDDDDDDDDDDDDDDDDDDDPVPPPVVLVVLLVLVLVVLVVLPDDNVCSVVLCVVPVVSSPDPPPPLLVVLSVLLVVLVADSVLVNVLCSLPVVLSHSVNSVQLSVLVVVCVVLPADSLLSSLCSSVCSVPVDGSVLLVVLLVLVVVVVADSLLSNQLSNPPVCSSVDDSVLQVVLVVLLVVLPADSVLVNLLSNQPVVCSVDDVPPQQVLLVVLVVVSPDDSVRVNVVCSVPVCSSVDDPCLLVVLLVLLSLADDDPVLNCLLQVVHSSVSSVLLVVQLVLLVVLPDDSVLSSLLCSVAVLLSNDDSVLLVVLSCCCCPVVVDRSSCCSVVSCSSVDDCPLQQQLLVQLLVVCVVVVVDPDDQDPCNRRVDDPVRSCVPRPVVPVVSCVSNDDPPPPPPPPVDPDCVVVVDDPDDDPDDPPPPPPPVVVVVVVVVVPPPDDDDDDDDDDDDDDDD

InterPro domains:
  IPR003690 Transcription termination factor, mitochondrial/chloroplastic [PF02536] (191-307)
  IPR003690 Transcription termination factor, mitochondrial/chloroplastic [PF02536] (336-410)
  IPR003690 Transcription termination factor, mitochondrial/chloroplastic [PTHR13068] (96-443)
  IPR003690 Transcription termination factor, mitochondrial/chloroplastic [SM00733] (108-139)
  IPR003690 Transcription termination factor, mitochondrial/chloroplastic [SM00733] (214-244)
  IPR003690 Transcription termination factor, mitochondrial/chloroplastic [SM00733] (249-280)
  IPR003690 Transcription termination factor, mitochondrial/chloroplastic [SM00733] (285-315)
  IPR003690 Transcription termination factor, mitochondrial/chloroplastic [SM00733] (352-383)
  IPR003690 Transcription termination factor, mitochondrial/chloroplastic [SM00733] (384-418)
  IPR038538 MTERF superfamily, mitochondrial/chloroplastic [G3DSA:1.25.70.10] (180-453)

Sequence (514 aa):
MNNHLFVLCSELLNYETFTGKYAVTIEPPVDTKSNTARKLLPSPMAFTLINRTTRHSVFAKNRFFFSTKPYNSQILKLSFSNEKTNYRMQISLANLLQRYGFPPSQLHSFISKNQFLLNSNNLNDLDKSLSILLSFKITQKSLVSLINDCPGVLDVQFLKKWEVGVLKFGDLCLSPLVVRNFLELSRRFEIDPDGVFQTMKVLKGLGFSEGTLNRVLEEFPRVILMNEGEVCRKIEFFEGIGISGEGIERIFSFFPGVIGFDVEDRLKPLLDEFCHWGFGEDMIRKEIVREPRVLSMELGEFSRCLELLRSLKCREPIKWKILGEGAFRAGFEVKLRVDCLCKHGLIRREAFKVLWKEPRVMTYRIEDIEKKIEFLVHRMKFNVDCLVEVPEFLGVNFDKHIVPRYNVIGYLRGKGGLGSEVGLKDLIKPSRLRFYNLYVKPYPECEKLYGRFSGGEVKSRHPVGLWKLFKPPSYPESKEDFSSVDMMGQHVHDMTTVLQVPVKEMALNVESTF

Solvent-accessible surface area (backbone atoms only — not comparable to full-atom values): 32074 Å² total; per-residue (Å²): 129,72,72,63,60,54,61,55,43,46,63,63,52,52,59,56,65,73,59,82,75,85,90,77,90,80,82,85,85,83,89,82,88,87,89,89,86,91,87,84,85,89,85,86,84,84,90,78,92,75,92,77,83,84,86,76,86,92,87,75,92,85,84,85,88,88,82,84,89,89,85,90,80,89,80,92,77,88,70,90,74,62,64,69,58,51,53,54,50,49,51,56,50,47,54,51,44,42,75,62,67,46,59,77,88,49,44,66,65,48,53,69,73,40,56,74,70,74,74,53,100,39,70,70,46,46,52,49,32,54,52,54,50,50,72,57,63,43,53,55,73,57,48,51,49,47,42,73,76,40,59,75,58,57,40,48,71,59,44,53,55,43,53,59,36,51,60,72,43,63,87,62,75,73,52,42,62,32,56,52,45,47,51,52,48,23,65,76,69,72,54,49,53,68,58,49,52,52,45,52,50,51,47,45,72,75,67,43,49,67,70,32,49,51,43,23,37,58,75,32,50,68,59,71,76,54,55,70,69,63,55,46,55,52,50,53,49,44,44,72,71,67,46,50,72,68,42,50,47,44,25,37,45,79,32,30,61,59,78,77,56,52,60,76,88,43,50,48,57,45,53,50,51,46,44,72,71,68,48,53,67,73,57,52,48,52,46,39,50,74,44,38,66,66,76,71,61,57,87,63,53,57,58,54,28,44,52,51,62,73,66,54,86,68,59,63,78,58,50,48,63,47,42,66,82,34,64,70,55,34,20,52,49,43,48,55,52,35,50,52,41,35,75,69,69,41,53,66,74,48,29,52,52,26,43,61,77,24,57,58,48,68,72,48,58,69,68,64,52,50,53,50,51,48,43,39,39,73,72,69,65,43,67,69,72,53,39,68,80,42,29,58,65,68,55,49,56,58,77,85,49,50,50,27,50,50,50,38,53,52,51,34,57,76,69,65,73,52,97,62,89,82,48,72,60,68,66,60,70,50,50,75,67,56,44,36,61,69,65,22,68,84,34,73,75,33,42,74,58,57,43,86,76,78,70,69,75,74,74,54,96,57,68,92,62,57,78,75,68,61,70,78,82,84,72,81,90,63,94,74,67,78,73,68,60,68,67,57,63,61,65,63,65,68,72,75,77,80,84,80,89,83,97,75,84,82,87,85,86,81,89,83,91,136

Secondary structure (DSSP, 8-state):
--HHHHHHHHHHHHHHHTS-S-----PPPPP---------------------PPPP-----------------------TTSHHHHHHHHHHHHHHHHHTT--HHHHHHHHHH-GGGTSSS-HHHHHHHHHHHHHTT--HHHHHHHHHH-GGGG-HHHHHHHHHHHHHTGGG---HHHHHHHHHHHHHHT--HHHHHHHHHHHHHTT--HHHHHHHHHH-GGGGGS-HHHHHHHHHHHHHTT--HHHHHHHHHH-GGGGGS-IIIIIHHHHHHHHHTT--HHHHHHHHHH-GGGGGPPTTHHHHHHHHHHT----HHHHHHHHTT-HHHHHHHHHHHHHHHHHTT--HHHHHHHHHH-GGGGGS-HHHHHHHHHIIIIIS---TTHHHH-THHHHS-IIIIIHHHHHHHHHHHHTT--SS---HHHHHSS-HHHHIIIIITT-TTHHHHH----------SS-TTGGGT-PPP-----TTGGGSSHHHHHHHHGGGSS--S-------------

Radius of gyration: 37.27 Å; Cα contacts (8 Å, |Δi|>4): 354; chains: 1; bounding box: 123×88×88 Å

pLDDT: mean 70.56, std 25.88, range [19.69, 96.94]